Protein AF-0000000079641248 (afdb_homodimer)

pLDDT: mean 70.99, std 27.34, range [23.0, 98.62]

Foldseek 3Di:
DDDPPPPPPDDPPPPPPPPPPDDPPPPPPPDVPPVPPCPVCPPPDDFDPDFDAAEDEDEDQDQVQLVCCCCQLVNWDWDDDPPPDPFDWTWTDDPLYIYTYGYDPDLVVFDPDQFDWDPVDDAEEDEDPDVVVSVVSCVVVVFDWDKDWDADPVRDIKIKIWGGRPRRHIYIYINCVVPDDDDPDDPVRDHDNPPARPPHDPPPPPDDPPPDD/DDPPPPPPPDDDPPPPPPPPPDDPPPPPPPDVVPVLPPCCVPPVDDFDPDFDAAEDEDEDQDQVQLVCCCCQLVNWDWDDDPPPDPFDWTWTDDPLYIYTYGYDPDLVVFDPDQFDWDPVDDAEEDEDPDVVVSVVSCVVVVFDWDKDWDADPVRDIKIKIWGGRPRRHIYIYINCVVPDDDDSDDPVRDHDNPPARPPHDPPPPPPDPPPDD

Structure (mmCIF, N/CA/C/O backbone):
data_AF-0000000079641248-model_v1
#
loop_
_entity.id
_entity.type
_entity.pdbx_description
1 polymer 'VOC domain-containing protein'
#
loop_
_atom_site.group_PDB
_atom_site.id
_atom_site.type_symbol
_atom_site.label_atom_id
_atom_site.label_alt_id
_atom_site.label_comp_id
_atom_site.label_asym_id
_atom_site.label_entity_id
_atom_site.label_seq_id
_atom_site.pdbx_PDB_ins_code
_atom_site.Cartn_x
_atom_site.Cartn_y
_atom_site.Cartn_z
_atom_site.occupancy
_atom_site.B_iso_or_equiv
_atom_site.auth_seq_id
_atom_site.auth_comp_id
_atom_site.auth_asym_id
_atom_site.auth_atom_id
_atom_site.pdbx_PDB_model_num
ATOM 1 N N . MET A 1 1 ? 0.269 46.531 -2.154 1 26.33 1 MET A N 1
ATOM 2 C CA . MET A 1 1 ? 0.583 45.188 -1.603 1 26.33 1 MET A CA 1
ATOM 3 C C . MET A 1 1 ? -0.592 44.25 -1.772 1 26.33 1 MET A C 1
ATOM 5 O O . MET A 1 1 ? -1.604 44.375 -1.079 1 26.33 1 MET A O 1
ATOM 9 N N . VAL A 1 2 ? -0.914 43.781 -2.875 1 29.39 2 VAL A N 1
ATOM 10 C CA . VAL A 1 2 ? -2.191 43.156 -3.234 1 29.39 2 VAL A CA 1
ATOM 11 C C . VAL A 1 2 ? -2.273 41.75 -2.662 1 29.39 2 VAL A C 1
ATOM 13 O O . VAL A 1 2 ? -1.37 40.938 -2.869 1 29.39 2 VAL A O 1
ATOM 16 N N . THR A 1 3 ? -2.873 41.562 -1.536 1 30.16 3 THR A N 1
ATOM 17 C CA . THR A 1 3 ? -3.066 40.312 -0.785 1 30.16 3 THR A CA 1
ATOM 18 C C . THR A 1 3 ? -3.828 39.281 -1.619 1 30.16 3 THR A C 1
ATOM 20 O O . THR A 1 3 ? -4.863 39.594 -2.209 1 30.16 3 THR A O 1
ATOM 23 N N . PRO A 1 4 ? -3.168 38.312 -2.168 1 30.33 4 PRO A N 1
ATOM 24 C CA . PRO A 1 4 ? -3.904 37.375 -3.031 1 30.33 4 PRO A CA 1
ATOM 25 C C . PRO A 1 4 ? -5.043 36.688 -2.301 1 30.33 4 PRO A C 1
ATOM 27 O O . PRO A 1 4 ? -4.863 36.219 -1.172 1 30.33 4 PRO A O 1
ATOM 30 N N . ARG A 1 5 ? -6.285 36.969 -2.471 1 26.05 5 ARG A N 1
ATOM 31 C CA . ARG A 1 5 ? -7.508 36.438 -1.887 1 26.05 5 ARG A CA 1
ATOM 32 C C . ARG A 1 5 ? -7.652 34.938 -2.191 1 26.05 5 ARG A C 1
ATOM 34 O O . ARG A 1 5 ? -7.625 34.531 -3.354 1 26.05 5 ARG A O 1
ATOM 41 N N . VAL A 1 6 ? -7.121 34.062 -1.372 1 28.78 6 VAL A N 1
ATOM 42 C CA . VAL A 1 6 ? -7.34 32.625 -1.457 1 28.78 6 VAL A CA 1
ATOM 43 C C . VAL A 1 6 ? -8.836 32.312 -1.447 1 28.78 6 VAL A C 1
ATOM 45 O O . VAL A 1 6 ? -9.555 32.75 -0.531 1 28.78 6 VAL A O 1
ATOM 48 N N . SER A 1 7 ? -9.508 32.312 -2.512 1 25.33 7 SER A N 1
ATOM 49 C CA . SER A 1 7 ? -10.938 32.031 -2.592 1 25.33 7 SER A CA 1
ATOM 50 C C . SER A 1 7 ? -11.258 30.672 -2.004 1 25.33 7 SER A C 1
ATOM 52 O O . SER A 1 7 ? -10.648 29.672 -2.383 1 25.33 7 SER A O 1
ATOM 54 N N . ALA A 1 8 ? -11.633 30.609 -0.786 1 28.31 8 ALA A N 1
ATOM 55 C CA . ALA A 1 8 ? -12.211 29.438 -0.135 1 28.31 8 ALA A CA 1
ATOM 56 C C . ALA A 1 8 ? -13.406 28.906 -0.92 1 28.31 8 ALA A C 1
ATOM 58 O O . ALA A 1 8 ? -14.359 29.641 -1.188 1 28.31 8 ALA A O 1
ATOM 59 N N . VAL A 1 9 ? -13.219 28.125 -1.898 1 29.39 9 VAL A N 1
ATOM 60 C CA . VAL A 1 9 ? -14.336 27.516 -2.609 1 29.39 9 VAL A CA 1
ATOM 61 C C . VAL A 1 9 ? -15.391 27.047 -1.607 1 29.39 9 VAL A C 1
ATOM 63 O O . VAL A 1 9 ? -15.062 26.391 -0.614 1 29.39 9 VAL A O 1
ATOM 66 N N . THR A 1 10 ? -16.453 27.703 -1.572 1 25 10 THR A N 1
ATOM 67 C CA . THR A 1 10 ? -17.688 27.547 -0.803 1 25 10 THR A CA 1
ATOM 68 C C . THR A 1 10 ? -18.172 26.094 -0.868 1 25 10 THR A C 1
ATOM 70 O O . THR A 1 10 ? -18.047 25.438 -1.908 1 25 10 THR A O 1
ATOM 73 N N . GLN A 1 11 ? -18.578 25.609 0.236 1 25.7 11 GLN A N 1
ATOM 74 C CA . GLN A 1 11 ? -19.109 24.328 0.685 1 25.7 11 GLN A CA 1
ATOM 75 C C . GLN A 1 11 ? -20.422 23.984 -0.025 1 25.7 11 GLN A C 1
ATOM 77 O O . GLN A 1 11 ? -21.359 24.766 0.011 1 25.7 11 GLN A O 1
ATOM 82 N N . ALA A 1 12 ? -20.469 23.547 -1.223 1 27.92 12 ALA A N 1
ATOM 83 C CA . ALA A 1 12 ? -21.781 23.172 -1.713 1 27.92 12 ALA A CA 1
ATOM 84 C C . ALA A 1 12 ? -22.578 22.438 -0.638 1 27.92 12 ALA A C 1
ATOM 86 O O . ALA A 1 12 ? -22.031 21.609 0.086 1 27.92 12 ALA A O 1
ATOM 87 N N . PRO A 1 13 ? -23.734 23 -0.215 1 26.77 13 PRO A N 1
ATOM 88 C CA . PRO A 1 13 ? -24.578 22.391 0.822 1 26.77 13 PRO A CA 1
ATOM 89 C C . PRO A 1 13 ? -24.906 20.922 0.521 1 26.77 13 PRO A C 1
ATOM 91 O O . PRO A 1 13 ? -25.281 20.594 -0.609 1 26.77 13 PRO A O 1
ATOM 94 N N . PHE A 1 14 ? -24.266 20.062 1.049 1 28.17 14 PHE A N 1
ATOM 95 C CA . PHE A 1 14 ? -24.672 18.656 0.984 1 28.17 14 PHE A CA 1
ATOM 96 C C . PHE A 1 14 ? -26.125 18.516 1.402 1 28.17 14 PHE A C 1
ATOM 98 O O . PHE A 1 14 ? -26.547 19.031 2.439 1 28.17 14 PHE A O 1
ATOM 105 N N . TYR A 1 15 ? -27.125 18.547 0.473 1 25.8 15 TYR A N 1
ATOM 106 C CA . TYR A 1 15 ? -28.531 18.25 0.717 1 25.8 15 TYR A CA 1
ATOM 107 C C . TYR A 1 15 ? -28.688 17.141 1.755 1 25.8 15 TYR A C 1
ATOM 109 O O . TYR A 1 15 ? -28 16.125 1.697 1 25.8 15 TYR A O 1
ATOM 117 N N . LEU A 1 16 ? -29.047 17.531 2.844 1 26.52 16 LEU A N 1
ATOM 118 C CA . LEU A 1 16 ? -29.562 16.703 3.926 1 26.52 16 LEU A CA 1
ATOM 119 C C . LEU A 1 16 ? -30.656 15.766 3.42 1 26.52 16 LEU A C 1
ATOM 121 O O . LEU A 1 16 ? -31.688 16.219 2.926 1 26.52 16 LEU A O 1
ATOM 125 N N . ILE A 1 17 ? -30.438 14.688 2.793 1 26.75 17 ILE A N 1
ATOM 126 C CA . ILE A 1 17 ? -31.562 13.805 2.496 1 26.75 17 ILE A CA 1
ATOM 127 C C . ILE A 1 17 ? -32.438 13.672 3.73 1 26.75 17 ILE A C 1
ATOM 129 O O . ILE A 1 17 ? -31.969 13.344 4.82 1 26.75 17 ILE A O 1
ATOM 133 N N . PRO A 1 18 ? -33.562 14.297 3.752 1 28.98 18 PRO A N 1
ATOM 134 C CA . PRO A 1 18 ? -34.5 14.227 4.879 1 28.98 18 PRO A CA 1
ATOM 135 C C . PRO A 1 18 ? -34.719 12.789 5.363 1 28.98 18 PRO A C 1
ATOM 137 O O . PRO A 1 18 ? -34.531 11.844 4.598 1 28.98 18 PRO A O 1
ATOM 140 N N . PRO A 1 19 ? -34.75 12.656 6.699 1 28.55 19 PRO A N 1
ATOM 141 C CA . PRO A 1 19 ? -35.031 11.344 7.285 1 28.55 19 PRO A CA 1
ATOM 142 C C . PRO A 1 19 ? -36.375 10.758 6.793 1 28.55 19 PRO A C 1
ATOM 144 O O . PRO A 1 19 ? -37.438 11.367 6.98 1 28.55 19 PRO A O 1
ATOM 147 N N . LEU A 1 20 ? -36.594 10.453 5.562 1 28.97 20 LEU A N 1
ATOM 148 C CA . LEU A 1 20 ? -37.875 9.891 5.234 1 28.97 20 LEU A CA 1
ATOM 149 C C . LEU A 1 20 ? -38.312 8.867 6.285 1 28.97 20 LEU A C 1
ATOM 151 O O . LEU A 1 20 ? -37.562 7.945 6.602 1 28.97 20 LEU A O 1
ATOM 155 N N . GLY A 1 21 ? -39.25 9.18 7.191 1 28.34 21 GLY A N 1
ATOM 156 C CA . GLY A 1 21 ? -39.969 8.414 8.188 1 28.34 21 GLY A CA 1
ATOM 157 C C . GLY A 1 21 ? -40.531 7.098 7.652 1 28.34 21 GLY A C 1
ATOM 158 O O . GLY A 1 21 ? -41.312 6.426 8.32 1 28.34 21 GLY A O 1
ATOM 159 N N . ARG A 1 22 ? -40.719 7.027 6.301 1 23.23 22 ARG A N 1
ATOM 160 C CA . ARG A 1 22 ? -41.719 6.023 5.988 1 23.23 22 ARG A CA 1
ATOM 161 C C . ARG A 1 22 ? -41.281 4.645 6.484 1 23.23 22 ARG A C 1
ATOM 163 O O . ARG A 1 22 ? -40.094 4.379 6.645 1 23.23 22 ARG A O 1
ATOM 170 N N . LYS A 1 23 ? -42.406 3.799 6.727 1 26.75 23 LYS A N 1
ATOM 171 C CA . LYS A 1 23 ? -42.5 2.396 7.133 1 26.75 23 LYS A CA 1
ATOM 172 C C . LYS A 1 23 ? -41.594 1.527 6.266 1 26.75 23 LYS A C 1
ATOM 174 O O . LYS A 1 23 ? -41.812 1.406 5.059 1 26.75 23 LYS A O 1
ATOM 179 N N . VAL A 1 24 ? -40.25 1.633 6.422 1 24.09 24 VAL A N 1
ATOM 180 C CA . VAL A 1 24 ? -39.469 0.657 5.688 1 24.09 24 VAL A CA 1
ATOM 181 C C . VAL A 1 24 ? -40.125 -0.718 5.773 1 24.09 24 VAL A C 1
ATOM 183 O O . VAL A 1 24 ? -40.281 -1.275 6.859 1 24.09 24 VAL A O 1
ATOM 186 N N . GLN A 1 25 ? -41.156 -0.9 4.996 1 25.11 25 GLN A N 1
ATOM 187 C CA . GLN A 1 25 ? -41.531 -2.305 4.902 1 25.11 25 GLN A CA 1
ATOM 188 C C . GLN A 1 25 ? -40.312 -3.205 4.816 1 25.11 25 GLN A C 1
ATOM 190 O O . GLN A 1 25 ? -39.375 -2.918 4.062 1 25.11 25 GLN A O 1
ATOM 195 N N . GLN A 1 26 ? -40.188 -4.047 5.828 1 23.89 26 GLN A N 1
ATOM 196 C CA . GLN A 1 26 ? -39.219 -5.129 5.992 1 23.89 26 GLN A CA 1
ATOM 197 C C . GLN A 1 26 ? -38.969 -5.852 4.672 1 23.89 26 GLN A C 1
ATOM 199 O O . GLN A 1 26 ? -39.844 -6.531 4.152 1 23.89 26 GLN A O 1
ATOM 204 N N . LEU A 1 27 ? -38.406 -5.086 3.734 1 26.8 27 LEU A N 1
ATOM 205 C CA . LEU A 1 27 ? -38.188 -6.023 2.633 1 26.8 27 LEU A CA 1
ATOM 206 C C . LEU A 1 27 ? -37.719 -7.371 3.148 1 26.8 27 LEU A C 1
ATOM 208 O O . LEU A 1 27 ? -36.906 -7.434 4.074 1 26.8 27 LEU A O 1
ATOM 212 N N . PRO A 1 28 ? -38.375 -8.453 2.836 1 25.36 28 PRO A N 1
ATOM 213 C CA . PRO A 1 28 ? -38 -9.773 3.342 1 25.36 28 PRO A CA 1
ATOM 214 C C . PRO A 1 28 ? -36.5 -10.055 3.215 1 25.36 28 PRO A C 1
ATOM 216 O O . PRO A 1 28 ? -35.844 -9.523 2.32 1 25.36 28 PRO A O 1
ATOM 219 N N . ARG A 1 29 ? -35.844 -10.305 4.352 1 28.47 29 ARG A N 1
ATOM 220 C CA . ARG A 1 29 ? -34.531 -10.844 4.621 1 28.47 29 ARG A CA 1
ATOM 221 C C . ARG A 1 29 ? -34.094 -11.805 3.52 1 28.47 29 ARG A C 1
ATOM 223 O O . ARG A 1 29 ? -33.156 -12.602 3.711 1 28.47 29 ARG A O 1
ATOM 230 N N . ALA A 1 30 ? -34.938 -12.039 2.488 1 28.2 30 ALA A N 1
ATOM 231 C CA . ALA A 1 30 ? -34.625 -13.25 1.722 1 28.2 30 ALA A CA 1
ATOM 232 C C . ALA A 1 30 ? -33.25 -13.141 1.06 1 28.2 30 ALA A C 1
ATOM 234 O O . ALA A 1 30 ? -32.469 -14.094 1.082 1 28.2 30 ALA A O 1
ATOM 235 N N . SER A 1 31 ? -33.125 -12.148 0.078 1 27.38 31 SER A N 1
ATOM 236 C CA . SER A 1 31 ? -32.188 -12.531 -0.967 1 27.38 31 SER A CA 1
ATOM 237 C C . SER A 1 31 ? -30.734 -12.266 -0.536 1 27.38 31 SER A C 1
ATOM 239 O O . SER A 1 31 ? -29.797 -12.477 -1.312 1 27.38 31 SER A O 1
ATOM 241 N N . GLN A 1 32 ? -30.516 -11.438 0.368 1 29.47 32 GLN A N 1
ATOM 242 C CA . GLN A 1 32 ? -29.109 -11.242 0.714 1 29.47 32 GLN A CA 1
ATOM 243 C C . GLN A 1 32 ? -28.469 -12.547 1.187 1 29.47 32 GLN A C 1
ATOM 245 O O . GLN A 1 32 ? -27.281 -12.594 1.473 1 29.47 32 GLN A O 1
ATOM 250 N N . GLY A 1 33 ? -29.344 -13.477 1.674 1 29.73 33 GLY A N 1
ATOM 251 C CA . GLY A 1 33 ? -28.969 -14.781 2.176 1 29.73 33 GLY A CA 1
ATOM 252 C C . GLY A 1 33 ? -28.078 -15.555 1.213 1 29.73 33 GLY A C 1
ATOM 253 O O . GLY A 1 33 ? -27.344 -16.453 1.624 1 29.73 33 GLY A O 1
ATOM 254 N N . ARG A 1 34 ? -28.516 -15.516 -0.153 1 28.58 34 ARG A N 1
ATOM 255 C CA . ARG A 1 34 ? -28.062 -16.578 -1.049 1 28.58 34 ARG A CA 1
ATOM 256 C C . ARG A 1 34 ? -26.594 -16.359 -1.443 1 28.58 34 ARG A C 1
ATOM 258 O O . ARG A 1 34 ? -26 -17.219 -2.113 1 28.58 34 ARG A O 1
ATOM 265 N N . ILE A 1 35 ? -26.25 -15.148 -1.436 1 31.95 35 ILE A N 1
ATOM 266 C CA . ILE A 1 35 ? -24.875 -15.07 -1.923 1 31.95 35 ILE A CA 1
ATOM 267 C C . ILE A 1 35 ? -23.938 -15.734 -0.921 1 31.95 35 ILE A C 1
ATOM 269 O O . ILE A 1 35 ? -22.75 -15.914 -1.199 1 31.95 35 ILE A O 1
ATOM 273 N N . MET A 1 36 ? -24.406 -15.688 0.39 1 32.66 36 MET A N 1
ATOM 274 C CA . MET A 1 36 ? -23.516 -16.375 1.323 1 32.66 36 MET A CA 1
ATOM 275 C C . MET A 1 36 ? -23.438 -17.859 1 1 32.66 36 MET A C 1
ATOM 277 O O . MET A 1 36 ? -23.859 -18.703 1.798 1 32.66 36 MET A O 1
ATOM 281 N N . GLN A 1 37 ? -24.234 -18.312 -0.061 1 29.62 37 GLN A N 1
ATOM 282 C CA . GLN A 1 37 ? -24.141 -19.766 -0.112 1 29.62 37 GLN A CA 1
ATOM 283 C C . GLN A 1 37 ? -22.766 -20.25 0.358 1 29.62 37 GLN A C 1
ATOM 285 O O . GLN A 1 37 ? -21.828 -19.453 0.457 1 29.62 37 GLN A O 1
ATOM 290 N N . GLU A 1 38 ? -22.594 -21.625 0.102 1 30.92 38 GLU A N 1
ATOM 291 C CA . GLU A 1 38 ? -21.562 -22.625 0.392 1 30.92 38 GLU A CA 1
ATOM 292 C C . GLU A 1 38 ? -20.203 -22.188 -0.104 1 30.92 38 GLU A C 1
ATOM 294 O O . GLU A 1 38 ? -19.828 -22.453 -1.245 1 30.92 38 GLU A O 1
ATOM 299 N N . GLY A 1 39 ? -20 -21 -0.187 1 32.59 39 GLY A N 1
ATOM 300 C CA . GLY A 1 39 ? -18.594 -20.922 -0.594 1 32.59 39 GLY A CA 1
ATOM 301 C C . GLY A 1 39 ? -17.719 -21.938 0.113 1 32.59 39 GLY A C 1
ATOM 302 O O . GLY A 1 39 ? -17.281 -21.703 1.243 1 32.59 39 GLY A O 1
ATOM 303 N N . LYS A 1 40 ? -18.062 -23.156 0.083 1 33.72 40 LYS A N 1
ATOM 304 C CA . LYS A 1 40 ? -17.062 -24.188 0.314 1 33.72 40 LYS A CA 1
ATOM 305 C C . LYS A 1 40 ? -15.664 -23.672 -0.012 1 33.72 40 LYS A C 1
ATOM 307 O O . LYS A 1 40 ? -15.367 -23.344 -1.162 1 33.72 40 LYS A O 1
ATOM 312 N N . GLU A 1 41 ? -15.172 -22.812 0.718 1 40.41 41 GLU A N 1
ATOM 313 C CA . GLU A 1 41 ? -13.75 -22.5 0.82 1 40.41 41 GLU A CA 1
ATOM 314 C C . GLU A 1 41 ? -12.891 -23.672 0.373 1 40.41 41 GLU A C 1
ATOM 316 O O . GLU A 1 41 ? -12.398 -24.453 1.204 1 40.41 41 GLU A O 1
ATOM 321 N N . GLU A 1 42 ? -13.445 -24.562 -0.342 1 37.78 42 GLU A N 1
ATOM 322 C CA . GLU A 1 42 ? -12.75 -25.797 -0.688 1 37.78 42 GLU A CA 1
ATOM 323 C C . GLU A 1 42 ? -11.359 -25.516 -1.251 1 37.78 42 GLU A C 1
ATOM 325 O O . GLU A 1 42 ? -10.68 -26.438 -1.721 1 37.78 42 GLU A O 1
ATOM 330 N N . SER A 1 43 ? -11.117 -24.312 -1.979 1 45.06 43 SER A N 1
ATOM 331 C CA . SER A 1 43 ? -9.914 -24.703 -2.703 1 45.06 43 SER A CA 1
ATOM 332 C C . SER A 1 43 ? -8.805 -25.109 -1.743 1 45.06 43 SER A C 1
ATOM 334 O O . SER A 1 43 ? -8.484 -24.391 -0.799 1 45.06 43 SER A O 1
ATOM 336 N N . GLY A 1 44 ? -8.695 -26.297 -1.338 1 52.66 44 GLY A N 1
ATOM 337 C CA . GLY A 1 44 ? -7.652 -27.141 -0.769 1 52.66 44 GLY A CA 1
ATOM 338 C C . GLY A 1 44 ? -6.27 -26.531 -0.881 1 52.66 44 GLY A C 1
ATOM 339 O O . GLY A 1 44 ? -5.273 -27.156 -0.511 1 52.66 44 GLY A O 1
ATOM 340 N N . ALA A 1 45 ? -6.195 -25.5 -1.667 1 63.38 45 ALA A N 1
ATOM 341 C CA . ALA A 1 45 ? -4.805 -25.094 -1.84 1 63.38 45 ALA A CA 1
ATOM 342 C C . ALA A 1 45 ? -4.262 -24.438 -0.577 1 63.38 45 ALA A C 1
ATOM 344 O O . ALA A 1 45 ? -4.988 -23.719 0.112 1 63.38 45 ALA A O 1
ATOM 345 N N . ALA A 1 46 ? -3.197 -24.797 -0.142 1 79.12 46 ALA A N 1
ATOM 346 C CA . ALA A 1 46 ? -2.457 -24.266 1.003 1 79.12 46 ALA A CA 1
ATOM 347 C C . ALA A 1 46 ? -2.355 -22.75 0.942 1 79.12 46 ALA A C 1
ATOM 349 O O . ALA A 1 46 ? -2.348 -22.172 -0.144 1 79.12 46 ALA A O 1
ATOM 350 N N . ALA A 1 47 ? -2.525 -22.062 2.025 1 87.94 47 ALA A N 1
ATOM 351 C CA . ALA A 1 47 ? -2.326 -20.609 2.121 1 87.94 47 ALA A CA 1
ATOM 352 C C . ALA A 1 47 ? -0.997 -20.203 1.496 1 87.94 47 ALA A C 1
ATOM 354 O O . ALA A 1 47 ? 0.007 -20.906 1.637 1 87.94 47 ALA A O 1
ATOM 355 N N . PRO A 1 48 ? -1.064 -19.109 0.755 1 93.56 48 PRO A N 1
ATOM 356 C CA . PRO A 1 48 ? 0.205 -18.656 0.184 1 93.56 48 PRO A CA 1
ATOM 357 C C . PRO A 1 48 ? 1.226 -18.266 1.25 1 93.56 48 PRO A C 1
ATOM 359 O O . PRO A 1 48 ? 0.848 -17.906 2.367 1 93.56 48 PRO A O 1
ATOM 362 N N . PRO A 1 49 ? 2.49 -18.375 0.929 1 93.81 49 PRO A N 1
ATOM 363 C CA . PRO A 1 49 ? 3.559 -18.109 1.895 1 93.81 49 PRO A CA 1
ATOM 364 C C . PRO A 1 49 ? 3.904 -16.625 2.008 1 93.81 49 PRO A C 1
ATOM 366 O O . PRO A 1 49 ? 5.082 -16.266 1.996 1 93.81 49 PRO A O 1
ATOM 369 N N . LEU A 1 50 ? 2.928 -15.797 2.213 1 92.38 50 LEU A N 1
ATOM 370 C CA . LEU A 1 50 ? 3.119 -14.359 2.338 1 92.38 50 LEU A CA 1
ATOM 371 C C . LEU A 1 50 ? 3.168 -13.945 3.805 1 92.38 50 LEU A C 1
ATOM 373 O O . LEU A 1 50 ? 2.549 -14.578 4.656 1 92.38 50 LEU A O 1
ATOM 377 N N . LEU A 1 51 ? 3.891 -12.875 4.078 1 86.88 51 LEU A N 1
ATOM 378 C CA . LEU A 1 51 ? 4.129 -12.492 5.469 1 86.88 51 LEU A CA 1
ATOM 379 C C . LEU A 1 51 ? 3.537 -11.117 5.762 1 86.88 51 LEU A C 1
ATOM 381 O O . LEU A 1 51 ? 2.881 -10.922 6.785 1 86.88 51 LEU A O 1
ATOM 385 N N . ALA A 1 52 ? 3.814 -10.102 4.918 1 88.5 52 ALA A N 1
ATOM 386 C CA . ALA A 1 52 ? 3.443 -8.711 5.164 1 88.5 52 ALA A CA 1
ATOM 387 C C . ALA A 1 52 ? 3.609 -7.863 3.904 1 88.5 52 ALA A C 1
ATOM 389 O O . ALA A 1 52 ? 4.32 -8.258 2.977 1 88.5 52 ALA A O 1
ATOM 390 N N . LEU A 1 53 ? 2.883 -6.762 3.883 1 92.69 53 LEU A N 1
ATOM 391 C CA . LEU A 1 53 ? 3.209 -5.766 2.869 1 92.69 53 LEU A CA 1
ATOM 392 C C . LEU A 1 53 ? 4.59 -5.168 3.117 1 92.69 53 LEU A C 1
ATOM 394 O O . LEU A 1 53 ? 4.895 -4.738 4.23 1 92.69 53 LEU A O 1
ATOM 398 N N . ASN A 1 54 ? 5.398 -5.184 2.119 1 91.38 54 ASN A N 1
ATOM 399 C CA . ASN A 1 54 ? 6.773 -4.711 2.27 1 91.38 54 ASN A CA 1
ATOM 400 C C . ASN A 1 54 ? 6.906 -3.244 1.875 1 91.38 54 ASN A C 1
ATOM 402 O O . ASN A 1 54 ? 7.48 -2.445 2.621 1 91.38 54 ASN A O 1
ATOM 406 N N . HIS A 1 55 ? 6.477 -2.932 0.64 1 93.75 55 HIS A N 1
ATOM 407 C CA . HIS A 1 55 ? 6.602 -1.542 0.216 1 93.75 55 HIS A CA 1
ATOM 408 C C . HIS A 1 55 ? 5.582 -1.198 -0.862 1 93.75 55 HIS A C 1
ATOM 410 O O . HIS A 1 55 ? 4.953 -2.092 -1.437 1 93.75 55 HIS A O 1
ATOM 416 N N . VAL A 1 56 ? 5.387 0.09 -1.038 1 97.94 56 VAL A N 1
ATOM 417 C CA . VAL A 1 56 ? 4.676 0.692 -2.162 1 97.94 56 VAL A CA 1
ATOM 418 C C . VAL A 1 56 ? 5.664 1.439 -3.057 1 97.94 56 VAL A C 1
ATOM 420 O O . VAL A 1 56 ? 6.422 2.289 -2.58 1 97.94 56 VAL A O 1
ATOM 423 N N . SER A 1 57 ? 5.648 1.094 -4.312 1 97.5 57 SER A N 1
ATOM 424 C CA . SER A 1 57 ? 6.48 1.791 -5.289 1 97.5 57 SER A CA 1
ATOM 425 C C . SER A 1 57 ? 5.68 2.842 -6.051 1 97.5 57 SER A C 1
ATOM 427 O O . SER A 1 57 ? 4.578 2.562 -6.531 1 97.5 57 SER A O 1
ATOM 429 N N . ARG A 1 58 ? 6.262 4.012 -6.16 1 97.62 58 ARG A N 1
ATOM 430 C CA . ARG A 1 58 ? 5.59 5.121 -6.824 1 97.62 58 ARG A CA 1
ATOM 431 C C . ARG A 1 58 ? 6.523 5.82 -7.805 1 97.62 58 ARG A C 1
ATOM 433 O O . ARG A 1 58 ? 7.648 6.18 -7.453 1 97.62 58 ARG A O 1
ATOM 440 N N . LEU A 1 59 ? 5.98 6.066 -8.969 1 96.81 59 LEU A N 1
ATOM 441 C CA . LEU A 1 59 ? 6.66 6.918 -9.938 1 96.81 59 LEU A CA 1
ATOM 442 C C . LEU A 1 59 ? 6.539 8.391 -9.547 1 96.81 59 LEU A C 1
ATOM 444 O O . LEU A 1 59 ? 5.488 8.82 -9.062 1 96.81 59 LEU A O 1
ATOM 448 N N . CYS A 1 60 ? 7.574 9.078 -9.805 1 96.88 60 CYS A N 1
ATOM 449 C CA . CYS A 1 60 ? 7.621 10.5 -9.461 1 96.88 60 CYS A CA 1
ATOM 450 C C . CYS A 1 60 ? 8.031 11.336 -10.672 1 96.88 60 CYS A C 1
ATOM 452 O O . CYS A 1 60 ? 8.914 10.938 -11.43 1 96.88 60 CYS A O 1
ATOM 454 N N . ARG A 1 61 ? 7.43 12.508 -10.805 1 96 61 ARG A N 1
ATOM 455 C CA . ARG A 1 61 ? 7.914 13.508 -11.758 1 96 61 ARG A CA 1
ATOM 456 C C . ARG A 1 61 ? 9.203 14.156 -11.258 1 96 61 ARG A C 1
ATOM 458 O O . ARG A 1 61 ? 10.086 14.477 -12.055 1 96 61 ARG A O 1
ATOM 465 N N . ASN A 1 62 ? 9.258 14.398 -10.047 1 96.06 62 ASN A N 1
ATOM 466 C CA . ASN A 1 62 ? 10.398 14.969 -9.336 1 96.06 62 ASN A CA 1
ATOM 467 C C . ASN A 1 62 ? 10.633 14.273 -8 1 96.06 62 ASN A C 1
ATOM 469 O O . ASN A 1 62 ? 9.898 14.508 -7.039 1 96.06 62 ASN A O 1
ATOM 473 N N . VAL A 1 63 ? 11.688 13.492 -7.891 1 97.06 63 VAL A N 1
ATOM 474 C CA . VAL A 1 63 ? 11.945 12.625 -6.742 1 97.06 63 VAL A CA 1
ATOM 475 C C . VAL A 1 63 ? 12.188 13.477 -5.496 1 97.06 63 VAL A C 1
ATOM 477 O O . VAL A 1 63 ? 11.711 13.148 -4.41 1 97.06 63 VAL A O 1
ATOM 480 N N . LYS A 1 64 ? 12.891 14.562 -5.664 1 96.75 64 LYS A N 1
ATOM 481 C CA . LYS A 1 64 ? 13.195 15.414 -4.523 1 96.75 64 LYS A CA 1
ATOM 482 C C . LYS A 1 64 ? 11.922 15.977 -3.895 1 96.75 64 LYS A C 1
ATOM 484 O O . LYS A 1 64 ? 11.797 16.016 -2.67 1 96.75 64 LYS A O 1
ATOM 489 N N . LYS A 1 65 ? 11.016 16.422 -4.738 1 97.25 65 LYS A N 1
ATOM 490 C CA . LYS A 1 65 ? 9.742 16.922 -4.234 1 97.25 65 LYS A CA 1
ATOM 491 C C . LYS A 1 65 ? 8.984 15.844 -3.471 1 97.25 65 LYS A C 1
ATOM 493 O O . LYS A 1 65 ? 8.383 16.109 -2.43 1 97.25 65 LYS A O 1
ATOM 498 N N . SER A 1 66 ? 9.016 14.672 -3.979 1 97.88 66 SER A N 1
ATOM 499 C CA . SER A 1 66 ? 8.328 13.562 -3.324 1 97.88 66 SER A CA 1
ATOM 500 C C . SER A 1 66 ? 9.016 13.18 -2.016 1 97.88 66 SER A C 1
ATOM 502 O O . SER A 1 66 ? 8.352 12.891 -1.021 1 97.88 66 SER A O 1
ATOM 504 N N . ILE A 1 67 ? 10.32 13.203 -2.02 1 95.56 67 ILE A N 1
ATOM 505 C CA . ILE A 1 67 ? 11.047 12.961 -0.778 1 95.56 67 ILE A CA 1
ATOM 506 C C . ILE A 1 67 ? 10.609 13.961 0.285 1 95.56 67 ILE A C 1
ATOM 508 O O . ILE A 1 67 ? 10.281 13.586 1.412 1 95.56 67 ILE A O 1
ATOM 512 N N . ASP A 1 68 ? 10.562 15.219 -0.112 1 96.25 68 ASP A N 1
ATOM 513 C CA . ASP A 1 68 ? 10.188 16.281 0.815 1 96.25 68 ASP A CA 1
ATOM 514 C C . ASP A 1 68 ? 8.781 16.047 1.374 1 96.25 68 ASP A C 1
ATOM 516 O O . ASP A 1 68 ? 8.562 16.156 2.58 1 96.25 68 ASP A O 1
ATOM 520 N N . PHE A 1 69 ? 7.945 15.672 0.561 1 97.88 69 PHE A N 1
ATOM 521 C CA . PHE A 1 69 ? 6.566 15.445 0.979 1 97.88 69 PHE A CA 1
ATOM 522 C C . PHE A 1 69 ? 6.484 14.281 1.957 1 97.88 69 PHE A C 1
ATOM 524 O O . PHE A 1 69 ? 5.926 14.414 3.047 1 97.88 69 PHE A O 1
ATOM 531 N N . TYR A 1 70 ? 7.012 13.188 1.592 1 97.31 70 TYR A N 1
ATOM 532 C CA . TYR A 1 70 ? 6.848 11.977 2.393 1 97.31 70 TYR A CA 1
ATOM 533 C C . TYR A 1 70 ? 7.613 12.094 3.707 1 97.31 70 TYR A C 1
ATOM 535 O O . TYR A 1 70 ? 7.211 11.508 4.719 1 97.31 70 TYR A O 1
ATOM 543 N N . THR A 1 71 ? 8.68 12.844 3.727 1 93.69 71 THR A N 1
ATOM 544 C CA . THR A 1 71 ? 9.422 12.992 4.973 1 93.69 71 THR A CA 1
ATOM 545 C C . THR A 1 71 ? 8.781 14.062 5.855 1 93.69 71 THR A C 1
ATOM 547 O O . THR A 1 71 ? 8.453 13.805 7.012 1 93.69 71 THR A O 1
ATOM 550 N N . LYS A 1 72 ? 8.461 15.203 5.285 1 94.62 72 LYS A N 1
ATOM 551 C CA . LYS A 1 72 ? 8.016 16.344 6.086 1 94.62 72 LYS A CA 1
ATOM 552 C C . LYS A 1 72 ? 6.535 16.219 6.445 1 94.62 72 LYS A C 1
ATOM 554 O O . LYS A 1 72 ? 6.145 16.484 7.582 1 94.62 72 LYS A O 1
ATOM 559 N N . VAL A 1 73 ? 5.754 15.789 5.531 1 97.12 73 VAL A N 1
ATOM 560 C CA . VAL A 1 73 ? 4.316 15.75 5.77 1 97.12 73 VAL A CA 1
ATOM 561 C C . VAL A 1 73 ? 3.938 14.438 6.449 1 97.12 73 VAL A C 1
ATOM 563 O O . VAL A 1 73 ? 3.143 14.43 7.395 1 97.12 73 VAL A O 1
ATOM 566 N N . LEU A 1 74 ? 4.582 13.336 6.027 1 96.94 74 LEU A N 1
ATOM 567 C CA . LEU A 1 74 ? 4.102 12.039 6.488 1 96.94 74 LEU A CA 1
ATOM 568 C C . LEU A 1 74 ? 5.094 11.406 7.457 1 96.94 74 LEU A C 1
ATOM 570 O O . LEU A 1 74 ? 4.801 10.367 8.062 1 96.94 74 LEU A O 1
ATOM 574 N N . GLY A 1 75 ? 6.246 11.898 7.586 1 93.19 75 GLY A N 1
ATOM 575 C CA . GLY A 1 75 ? 7.156 11.477 8.633 1 93.19 75 GLY A CA 1
ATOM 576 C C . GLY A 1 75 ? 7.984 10.266 8.258 1 93.19 75 GLY A C 1
ATOM 577 O O . GLY A 1 75 ? 8.57 9.609 9.117 1 93.19 75 GLY A O 1
ATOM 578 N N . PHE A 1 76 ? 8.062 9.977 6.992 1 91.94 76 PHE A N 1
ATOM 579 C CA . PHE A 1 76 ? 8.93 8.891 6.57 1 91.94 76 PHE A CA 1
ATOM 580 C C . PHE A 1 76 ? 10.398 9.297 6.684 1 91.94 76 PHE A C 1
ATOM 582 O O . PHE A 1 76 ? 10.711 10.484 6.773 1 91.94 76 PHE A O 1
ATOM 589 N N . VAL A 1 77 ? 11.25 8.141 6.672 1 86.62 77 VAL A N 1
ATOM 590 C CA . VAL A 1 77 ? 12.68 8.344 6.828 1 86.62 77 VAL A CA 1
ATOM 591 C C . VAL A 1 77 ? 13.422 7.758 5.629 1 86.62 77 VAL A C 1
ATOM 593 O O . VAL A 1 77 ? 13.102 6.66 5.172 1 86.6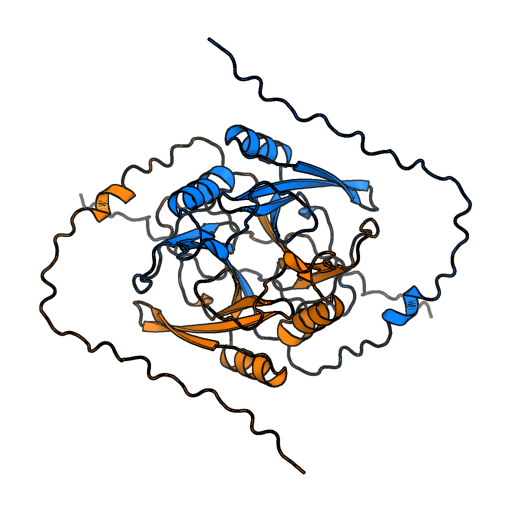2 77 VAL A O 1
ATOM 596 N N . LEU A 1 78 ? 14.344 8.547 5.172 1 87 78 LEU A N 1
ATOM 597 C CA . LEU A 1 78 ? 15.188 8.055 4.086 1 87 78 LEU A CA 1
ATOM 598 C C . LEU A 1 78 ? 16.031 6.871 4.543 1 87 78 LEU A C 1
ATOM 600 O O . LEU A 1 78 ? 16.594 6.891 5.641 1 87 78 LEU A O 1
ATOM 604 N N . VAL A 1 79 ? 16.094 5.844 3.689 1 82.88 79 VAL A N 1
ATOM 605 C CA . VAL A 1 79 ? 16.922 4.684 4 1 82.88 79 VAL A CA 1
ATOM 606 C C . VAL A 1 79 ? 17.875 4.41 2.848 1 82.88 79 VAL A C 1
ATOM 608 O O . VAL A 1 79 ? 17.641 4.828 1.713 1 82.88 79 VAL A O 1
ATOM 611 N N . GLU A 1 80 ? 18.906 3.711 3.188 1 79.12 80 GLU A N 1
ATOM 612 C CA . GLU A 1 80 ? 19.891 3.391 2.166 1 79.12 80 GLU A CA 1
ATOM 613 C C . GLU A 1 80 ? 19.359 2.369 1.17 1 79.12 80 GLU A C 1
ATOM 615 O O . GLU A 1 80 ? 18.609 1.467 1.545 1 79.12 80 GLU A O 1
ATOM 620 N N . ARG A 1 81 ? 19.734 2.609 -0.055 1 78.19 81 ARG A N 1
ATOM 621 C CA . ARG A 1 81 ? 19.391 1.661 -1.111 1 78.19 81 ARG A CA 1
ATOM 622 C C . ARG A 1 81 ? 20.594 0.803 -1.484 1 78.19 81 ARG A C 1
ATOM 624 O O . ARG A 1 81 ? 21.75 1.244 -1.36 1 78.19 81 ARG A O 1
ATOM 631 N N . PRO A 1 82 ? 20.297 -0.438 -1.909 1 69.31 82 PRO A N 1
ATOM 632 C CA . PRO A 1 82 ? 21.422 -1.216 -2.438 1 69.31 82 PRO A CA 1
ATOM 633 C C . PRO A 1 82 ? 22.125 -0.524 -3.607 1 69.31 82 PRO A C 1
ATOM 635 O O . PRO A 1 82 ? 21.453 0.049 -4.477 1 69.31 82 PRO A O 1
ATOM 638 N N . PRO A 1 83 ? 23.375 -0.514 -3.533 1 65.19 83 PRO A N 1
ATOM 639 C CA . PRO A 1 83 ? 24.156 0.144 -4.59 1 65.19 83 PRO A CA 1
ATOM 640 C C . PRO A 1 83 ? 23.828 -0.391 -5.984 1 65.19 83 PRO A C 1
ATOM 642 O O . PRO A 1 83 ? 24.031 0.303 -6.98 1 65.19 83 PRO A O 1
ATOM 645 N N . ALA A 1 84 ? 23.344 -1.63 -6.023 1 62.16 84 ALA A N 1
ATOM 646 C CA . ALA A 1 84 ? 23.078 -2.268 -7.309 1 62.16 84 ALA A CA 1
ATOM 647 C C . ALA A 1 84 ? 21.922 -1.578 -8.031 1 62.16 84 ALA A C 1
ATOM 649 O O . ALA A 1 84 ? 21.766 -1.74 -9.242 1 62.16 84 ALA A O 1
ATOM 650 N N . LEU A 1 85 ? 21.281 -0.789 -7.293 1 65.81 85 LEU A N 1
ATOM 651 C CA . LEU A 1 85 ? 20.156 -0.118 -7.93 1 65.81 85 LEU A CA 1
ATOM 652 C C . LEU A 1 85 ? 20.625 1.122 -8.688 1 65.81 85 LEU A C 1
ATOM 654 O O . LEU A 1 85 ? 21.203 2.035 -8.094 1 65.81 85 LEU A O 1
ATOM 658 N N . ASP A 1 86 ? 20.438 1.054 -10 1 66.62 86 ASP A N 1
ATOM 659 C CA . ASP A 1 86 ? 20.969 2.072 -10.906 1 66.62 86 ASP A CA 1
ATOM 660 C C . ASP A 1 86 ? 19.844 2.961 -11.438 1 66.62 86 ASP A C 1
ATOM 662 O O . ASP A 1 86 ? 19.625 3.045 -12.656 1 66.62 86 ASP A O 1
ATOM 666 N N . PHE A 1 87 ? 18.969 3.309 -10.711 1 69.94 87 PHE A N 1
ATOM 667 C CA . PHE A 1 87 ? 18 4.293 -11.172 1 69.94 87 PHE A CA 1
ATOM 668 C C . PHE A 1 87 ? 17.844 5.414 -10.156 1 69.94 87 PHE A C 1
ATOM 670 O O . PHE A 1 87 ? 18.125 5.227 -8.969 1 69.94 87 PHE A O 1
ATOM 677 N N . ASP A 1 88 ? 17.422 6.566 -10.758 1 85 88 ASP A N 1
ATOM 678 C CA . ASP A 1 88 ? 17.141 7.711 -9.891 1 85 88 ASP A CA 1
ATOM 679 C C . ASP A 1 88 ? 15.891 7.477 -9.047 1 85 88 ASP A C 1
ATOM 681 O O . ASP A 1 88 ? 14.812 7.207 -9.586 1 85 88 ASP A O 1
ATOM 685 N N . GLY A 1 89 ? 16.109 7.461 -7.809 1 93.81 89 GLY A N 1
ATOM 686 C CA . GLY A 1 89 ? 15.023 7.242 -6.871 1 93.81 89 GLY A CA 1
ATOM 687 C C . GLY A 1 89 ? 15.445 7.348 -5.422 1 93.81 89 GLY A C 1
ATOM 688 O O . GLY A 1 89 ? 16.5 7.918 -5.117 1 93.81 89 GLY A O 1
ATOM 689 N N . ALA A 1 90 ? 14.57 6.961 -4.566 1 93.12 90 ALA A N 1
ATOM 690 C CA . ALA A 1 90 ? 14.805 6.984 -3.127 1 93.12 90 ALA A CA 1
ATOM 691 C C . ALA A 1 90 ? 13.953 5.938 -2.414 1 93.12 90 ALA A C 1
ATOM 693 O O . ALA A 1 90 ? 12.828 5.648 -2.84 1 93.12 90 ALA A O 1
ATOM 694 N N . TRP A 1 91 ? 14.555 5.41 -1.363 1 90.62 91 TRP A N 1
ATOM 695 C CA . TRP A 1 91 ? 13.797 4.516 -0.49 1 90.62 91 TRP A CA 1
ATOM 696 C C . TRP A 1 91 ? 13.523 5.172 0.856 1 90.62 91 TRP A C 1
ATOM 698 O O . TRP A 1 91 ? 14.422 5.758 1.465 1 90.62 91 TRP A O 1
ATOM 708 N N . LEU A 1 92 ? 12.305 5.102 1.239 1 91.56 92 LEU A N 1
ATOM 709 C CA . LEU A 1 92 ? 11.859 5.602 2.535 1 91.56 92 LEU A CA 1
ATOM 710 C C . LEU A 1 92 ? 11.211 4.488 3.357 1 91.56 92 LEU A C 1
ATOM 712 O O . LEU A 1 92 ? 10.789 3.471 2.807 1 91.56 92 LEU A O 1
ATOM 716 N N . PHE A 1 93 ? 11.203 4.73 4.738 1 87.5 93 PHE A N 1
ATOM 717 C CA . PHE A 1 93 ? 10.617 3.715 5.602 1 87.5 93 PHE A CA 1
ATOM 718 C C . PHE A 1 93 ? 10.055 4.344 6.871 1 87.5 93 PHE A C 1
ATOM 720 O O . PHE A 1 93 ? 10.656 5.258 7.438 1 87.5 93 PHE A O 1
ATOM 727 N N . ASN A 1 94 ? 8.977 3.975 7.215 1 88.38 94 ASN A N 1
ATOM 728 C CA . ASN A 1 94 ? 8.391 4.227 8.531 1 88.38 94 ASN A CA 1
ATOM 729 C C . ASN A 1 94 ? 7.086 3.459 8.719 1 88.38 94 ASN A C 1
ATOM 731 O O . ASN A 1 94 ? 6.523 2.936 7.754 1 88.38 94 ASN A O 1
ATOM 735 N N . TYR A 1 95 ? 6.633 3.195 9.906 1 87.12 95 TYR A N 1
ATOM 736 C CA . TYR A 1 95 ? 5.348 2.602 10.266 1 87.12 95 TYR A CA 1
ATOM 737 C C . TYR A 1 95 ? 5.258 1.164 9.766 1 87.12 95 TYR A C 1
ATOM 739 O O . TYR A 1 95 ? 4.176 0.692 9.406 1 87.12 95 TYR A O 1
ATOM 747 N N . GLY A 1 96 ? 6.391 0.56 9.461 1 83.25 96 GLY A N 1
ATOM 748 C CA . GLY A 1 96 ? 6.445 -0.844 9.086 1 83.25 96 GLY A CA 1
ATOM 749 C C . GLY A 1 96 ? 6.34 -1.068 7.59 1 83.25 96 GLY A C 1
ATOM 750 O O . GLY A 1 96 ? 6.227 -2.209 7.137 1 83.25 96 GLY A O 1
ATOM 751 N N . VAL A 1 97 ? 6.359 0 6.816 1 90.88 97 VAL A N 1
ATOM 752 C CA . VAL A 1 97 ? 6.211 -0.152 5.375 1 90.88 97 VAL A CA 1
ATOM 753 C C . VAL A 1 97 ? 7.215 0.743 4.652 1 90.88 97 VAL A C 1
ATOM 755 O O . VAL A 1 97 ? 7.523 1.843 5.117 1 90.88 97 VAL A O 1
ATOM 758 N N . GLY A 1 98 ? 7.668 0.298 3.504 1 91.75 98 GLY A N 1
ATOM 759 C CA . GLY A 1 98 ? 8.531 1.096 2.648 1 91.75 98 GLY A CA 1
ATOM 760 C C . GLY A 1 98 ? 7.766 1.89 1.605 1 91.75 98 GLY A C 1
ATOM 761 O O . GLY A 1 98 ? 6.715 1.451 1.128 1 91.75 98 GLY A O 1
ATOM 762 N N . ILE A 1 99 ? 8.281 3.049 1.281 1 96.12 99 ILE A N 1
ATOM 763 C CA . ILE A 1 99 ? 7.914 3.789 0.079 1 96.12 99 ILE A CA 1
ATOM 764 C C . ILE A 1 99 ? 9.117 3.883 -0.858 1 96.12 99 ILE A C 1
ATOM 766 O O . ILE A 1 99 ? 10.148 4.465 -0.503 1 96.12 99 ILE A O 1
ATOM 770 N N . HIS A 1 100 ? 8.984 3.246 -2.014 1 96.06 100 HIS A N 1
ATOM 771 C CA . HIS A 1 100 ? 10.031 3.324 -3.033 1 96.06 100 HIS A CA 1
ATOM 772 C C . HIS A 1 100 ? 9.664 4.336 -4.117 1 96.06 100 HIS A C 1
ATOM 774 O O . HIS A 1 100 ? 8.695 4.137 -4.855 1 96.06 100 HIS A O 1
ATOM 780 N N . LEU A 1 101 ? 10.469 5.375 -4.125 1 97.25 101 LEU A N 1
ATOM 781 C CA . LEU A 1 101 ? 10.266 6.426 -5.117 1 97.25 101 LEU A CA 1
ATOM 782 C C . LEU A 1 101 ? 11.164 6.203 -6.332 1 97.25 101 LEU A C 1
ATOM 784 O O . LEU A 1 101 ? 12.367 5.965 -6.188 1 97.25 101 LEU A O 1
ATOM 788 N N . VAL A 1 102 ? 10.539 6.281 -7.535 1 96.44 102 VAL A N 1
ATOM 789 C CA . VAL A 1 102 ? 11.273 6.062 -8.781 1 96.44 102 VAL A CA 1
ATOM 790 C C . VAL A 1 102 ? 11.039 7.234 -9.727 1 96.44 102 VAL A C 1
ATOM 792 O O . VAL A 1 102 ? 9.898 7.641 -9.961 1 96.44 102 VAL A O 1
ATOM 795 N N . GLN A 1 103 ? 12.094 7.711 -10.273 1 96.44 103 GLN A N 1
ATOM 796 C CA . GLN A 1 103 ? 11.961 8.773 -11.258 1 96.44 103 GLN A CA 1
ATOM 797 C C . GLN A 1 103 ? 11.273 8.266 -12.523 1 96.44 103 GLN A C 1
ATOM 799 O O . GLN A 1 103 ? 11.727 7.301 -13.141 1 96.44 103 GLN A O 1
ATOM 804 N N . SER A 1 104 ? 10.203 8.961 -12.891 1 95.31 104 SER A N 1
ATOM 805 C CA . SER A 1 104 ? 9.484 8.562 -14.102 1 95.31 104 SER A CA 1
ATOM 806 C C . SER A 1 104 ? 10.227 9.008 -15.352 1 95.31 104 SER A C 1
ATOM 808 O O . SER A 1 104 ? 10.766 10.117 -15.406 1 95.31 104 SER A O 1
ATOM 810 N N . LYS A 1 105 ? 10.195 8.141 -16.312 1 90.5 105 LYS A N 1
ATOM 811 C CA . LYS A 1 105 ? 10.711 8.492 -17.641 1 90.5 105 LYS A CA 1
ATOM 812 C C . LYS A 1 105 ? 9.594 8.93 -18.578 1 90.5 105 LYS A C 1
ATOM 814 O O . LYS A 1 105 ? 9.852 9.383 -19.688 1 90.5 105 LYS A O 1
ATOM 819 N N . ASP A 1 106 ? 8.406 8.734 -18.109 1 87.56 106 ASP A N 1
ATOM 820 C CA . ASP A 1 106 ? 7.199 9.008 -18.891 1 87.56 106 ASP A CA 1
ATOM 821 C C . ASP A 1 106 ? 6.078 9.539 -18 1 87.56 106 ASP A C 1
ATOM 823 O O . ASP A 1 106 ? 5.48 8.781 -17.234 1 87.56 106 ASP A O 1
ATOM 827 N N . ASP A 1 107 ? 5.629 10.711 -18.266 1 85.06 107 ASP A N 1
ATOM 828 C CA . ASP A 1 107 ? 4.641 11.352 -17.391 1 85.06 107 ASP A CA 1
ATOM 829 C C . ASP A 1 107 ? 3.256 10.734 -17.594 1 85.06 107 ASP A C 1
ATOM 831 O O . ASP A 1 107 ? 2.365 10.914 -16.766 1 85.06 107 ASP A O 1
ATOM 835 N N . ASP A 1 108 ? 3.166 10.062 -18.625 1 82.38 108 ASP A N 1
ATOM 836 C CA . ASP A 1 108 ? 1.863 9.477 -18.938 1 82.38 108 ASP A CA 1
ATOM 837 C C . ASP A 1 108 ? 1.517 8.359 -17.953 1 82.38 108 ASP A C 1
ATOM 839 O O . ASP A 1 108 ? 0.358 7.949 -17.859 1 82.38 108 ASP A O 1
ATOM 843 N N . LYS A 1 109 ? 2.445 7.934 -17.203 1 83.5 109 LYS A N 1
ATOM 844 C CA . LYS A 1 109 ? 2.236 6.848 -16.25 1 83.5 109 LYS A CA 1
ATOM 845 C C . LYS A 1 109 ? 1.791 7.383 -14.891 1 83.5 109 LYS A C 1
ATOM 847 O O . LYS A 1 109 ? 1.492 6.609 -13.984 1 83.5 109 LYS A O 1
ATOM 852 N N . LEU A 1 110 ? 1.728 8.672 -14.859 1 89.75 110 LEU A N 1
ATOM 853 C CA . LEU A 1 110 ? 1.318 9.336 -13.633 1 89.75 110 LEU A CA 1
ATOM 854 C C . LEU A 1 110 ? -0.098 9.891 -13.75 1 89.75 110 LEU A C 1
ATOM 856 O O . LEU A 1 110 ? -0.588 10.109 -14.867 1 89.75 110 LEU A O 1
ATOM 860 N N . PRO A 1 111 ? -0.722 10.078 -12.594 1 86.75 111 PRO A N 1
ATOM 861 C CA . PRO A 1 111 ? -2.041 10.711 -12.664 1 86.75 111 PRO A CA 1
ATOM 862 C C . PRO A 1 111 ? -2.018 12.055 -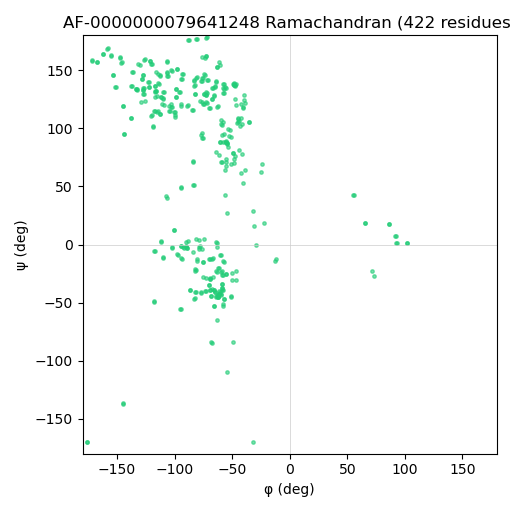13.391 1 86.75 111 PRO A C 1
ATOM 864 O O . PRO A 1 111 ? -1.093 12.844 -13.195 1 86.75 111 PRO A O 1
ATOM 867 N N . SER A 1 112 ? -2.969 12.164 -14.211 1 79.81 112 SER A N 1
ATOM 868 C CA . SER A 1 112 ? -3.043 13.383 -15.016 1 79.81 112 SER A CA 1
ATOM 869 C C . SER A 1 112 ? -3.586 14.547 -14.195 1 79.81 112 SER A C 1
ATOM 871 O O . SER A 1 112 ? -3.186 15.695 -14.398 1 79.81 112 SER A O 1
ATOM 873 N N . ASP A 1 113 ? -4.586 14.203 -13.398 1 74.81 113 ASP A N 1
ATOM 874 C CA . ASP A 1 113 ? -5.172 15.234 -12.539 1 74.81 113 ASP A CA 1
ATOM 875 C C . ASP A 1 113 ? -4.633 15.133 -11.117 1 74.81 113 ASP A C 1
ATOM 877 O O . ASP A 1 113 ? -5.035 14.25 -10.352 1 74.81 113 ASP A O 1
ATOM 881 N N . SER A 1 114 ? -3.881 16.109 -10.789 1 71.19 114 SER A N 1
ATOM 882 C CA . SER A 1 114 ? -3.238 16.062 -9.484 1 71.19 114 SER A CA 1
ATOM 883 C C . SER A 1 114 ? -4.105 16.719 -8.414 1 71.19 114 SER A C 1
ATOM 885 O O . SER A 1 114 ? -3.771 16.688 -7.23 1 71.19 114 SER A O 1
ATOM 887 N N . HIS A 1 115 ? -5.277 17.172 -8.781 1 81.25 115 HIS A N 1
ATOM 888 C CA . HIS A 1 115 ? -6.086 17.906 -7.812 1 81.25 115 HIS A CA 1
ATOM 889 C C . HIS A 1 115 ? -7.395 17.172 -7.527 1 81.25 115 HIS A C 1
ATOM 891 O O . HIS A 1 115 ? -8.148 17.562 -6.637 1 81.25 115 HIS A O 1
ATOM 897 N N . HIS A 1 116 ? -7.508 16.188 -8.273 1 87.25 116 HIS A N 1
ATOM 898 C CA . HIS A 1 116 ? -8.75 15.445 -8.094 1 87.25 116 HIS A CA 1
ATOM 899 C C . HIS A 1 116 ? -8.727 14.625 -6.809 1 87.25 116 HIS A C 1
ATOM 901 O O . HIS A 1 116 ? -7.785 13.867 -6.574 1 87.25 116 HIS A O 1
ATOM 907 N N . LEU A 1 117 ? -9.711 14.938 -5.945 1 94.69 117 LEU A N 1
ATOM 908 C CA . LEU A 1 117 ? -9.852 14.164 -4.715 1 94.69 117 LEU A CA 1
ATOM 909 C C . LEU A 1 117 ? -11.211 13.461 -4.672 1 94.69 117 LEU A C 1
ATOM 911 O O . LEU A 1 117 ? -12.234 14.109 -4.449 1 94.69 117 LEU A O 1
ATOM 915 N N . ASP A 1 118 ? -11.211 12.227 -4.965 1 93.5 118 ASP A N 1
ATOM 916 C CA . ASP A 1 118 ? -12.383 11.359 -4.852 1 93.5 118 ASP A CA 1
ATOM 917 C C . ASP A 1 118 ? -12.117 10.211 -3.885 1 93.5 118 ASP A C 1
ATOM 919 O O . ASP A 1 118 ? -11.391 9.273 -4.207 1 93.5 118 ASP A O 1
ATOM 923 N N . PRO A 1 119 ? -12.773 10.219 -2.75 1 93.31 119 PRO A N 1
ATOM 924 C CA . PRO A 1 119 ? -12.539 9.203 -1.717 1 93.31 119 PRO A CA 1
ATOM 925 C C . PRO A 1 119 ? -12.766 7.785 -2.221 1 93.31 119 PRO A C 1
ATOM 927 O O . PRO A 1 119 ? -12.328 6.82 -1.583 1 93.31 119 PRO A O 1
ATOM 930 N N . MET A 1 120 ? -13.398 7.676 -3.338 1 92.56 120 MET A N 1
ATOM 931 C CA . MET A 1 120 ? -13.703 6.348 -3.855 1 92.56 120 MET A CA 1
ATOM 932 C C . MET A 1 120 ? -12.633 5.883 -4.84 1 92.56 120 MET A C 1
ATOM 934 O O . MET A 1 120 ? -12.68 4.75 -5.32 1 92.56 120 MET A O 1
ATOM 938 N N . ASP A 1 121 ? -11.688 6.68 -5.078 1 94.44 121 ASP A N 1
ATOM 939 C CA . ASP A 1 121 ? -10.641 6.359 -6.043 1 94.44 121 ASP A CA 1
ATOM 940 C C . ASP A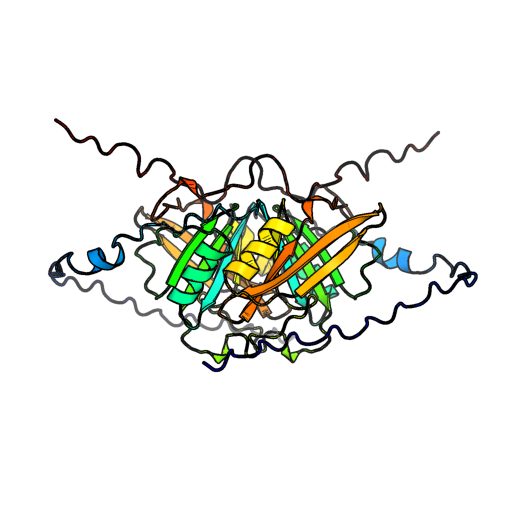 1 121 ? -9.5 5.582 -5.383 1 94.44 121 ASP A C 1
ATOM 942 O O . ASP A 1 121 ? -9.531 5.34 -4.176 1 94.44 121 ASP A O 1
ATOM 946 N N . ASN A 1 122 ? -8.508 5.16 -6.199 1 96.25 122 ASN A N 1
ATOM 947 C CA . ASN A 1 122 ? -7.312 4.488 -5.703 1 96.25 122 ASN A CA 1
ATOM 948 C C . ASN A 1 122 ? -6.57 5.348 -4.684 1 96.25 122 ASN A C 1
ATOM 950 O O . ASN A 1 122 ? -6.398 6.551 -4.887 1 96.25 122 ASN A O 1
ATOM 954 N N . HIS A 1 123 ? -6.23 4.723 -3.52 1 97.75 123 HIS A N 1
ATOM 955 C CA . HIS A 1 123 ? -5.414 5.434 -2.539 1 97.75 123 HIS A CA 1
ATOM 956 C C . HIS A 1 123 ? -4.785 4.465 -1.543 1 97.75 123 HIS A C 1
ATOM 958 O O . HIS A 1 123 ? -5.172 3.297 -1.474 1 97.75 123 HIS A O 1
ATOM 964 N N . ILE A 1 124 ? -3.785 4.957 -0.844 1 98.31 124 ILE A N 1
ATOM 965 C CA . ILE A 1 124 ? -3.287 4.281 0.35 1 98.31 124 ILE A CA 1
ATOM 966 C C . ILE A 1 124 ? -3.729 5.047 1.597 1 98.31 124 ILE A C 1
ATOM 968 O O . ILE A 1 124 ? -3.842 6.273 1.572 1 98.31 124 ILE A O 1
ATOM 972 N N . SER A 1 125 ? -3.939 4.277 2.668 1 97 125 SER A N 1
ATOM 973 C CA . SER A 1 125 ? -4.496 4.871 3.879 1 97 125 SER A CA 1
ATOM 974 C C . SER A 1 125 ? -3.631 4.562 5.094 1 97 125 SER A C 1
ATOM 976 O O . SER A 1 125 ? -3.221 3.416 5.297 1 97 125 SER A O 1
ATOM 978 N N . PHE A 1 126 ? -3.404 5.59 5.883 1 95.56 126 PHE A N 1
ATOM 979 C CA . PHE A 1 126 ? -2.678 5.414 7.133 1 95.56 126 PHE A CA 1
ATOM 980 C C . PHE A 1 126 ? -3.592 5.656 8.328 1 95.56 126 PHE A C 1
ATOM 982 O O . PHE A 1 126 ? -4.43 6.562 8.305 1 95.56 126 PHE A O 1
ATOM 989 N N . GLN A 1 127 ? -3.287 4.91 9.305 1 91.75 127 GLN A N 1
ATOM 990 C CA . GLN A 1 127 ? -3.951 5.125 10.586 1 91.75 127 GLN A CA 1
ATOM 991 C C . GLN A 1 127 ? -3.307 6.273 11.359 1 91.75 127 GLN A C 1
ATOM 993 O O . GLN A 1 127 ? -2.08 6.383 11.414 1 91.75 127 GLN A O 1
ATOM 998 N N . CYS A 1 128 ? -4.246 7.012 12.055 1 92.94 128 CYS A N 1
ATOM 999 C CA . CYS A 1 128 ? -3.805 8.203 12.766 1 92.94 128 CYS A CA 1
ATOM 1000 C C . CYS A 1 128 ? -4.449 8.281 14.148 1 92.94 128 CYS A C 1
ATOM 1002 O O . CYS A 1 128 ? -5.66 8.094 14.281 1 92.94 128 CYS A O 1
ATOM 1004 N N . GLU A 1 129 ? -3.678 8.617 15.18 1 90.19 129 GLU A N 1
ATOM 1005 C CA . GLU A 1 129 ? -4.199 8.641 16.547 1 90.19 129 GLU A CA 1
ATOM 1006 C C . GLU A 1 129 ? -4.668 10.039 16.938 1 90.19 129 GLU A C 1
ATOM 1008 O O . GLU A 1 129 ? -5.352 10.211 17.953 1 90.19 129 GLU A O 1
ATOM 1013 N N . ASP A 1 130 ? -4.363 11.07 16.156 1 94.44 130 ASP A N 1
ATOM 1014 C CA . ASP A 1 130 ? -4.793 12.445 16.406 1 94.44 130 ASP A CA 1
ATOM 1015 C C . ASP A 1 130 ? -5.094 13.172 15.094 1 94.44 130 ASP A C 1
ATOM 1017 O O . ASP A 1 130 ? -4.211 13.812 14.516 1 94.44 130 ASP A O 1
ATOM 1021 N N . MET A 1 131 ? -6.32 13.18 14.719 1 96 131 MET A N 1
ATOM 1022 C CA . MET A 1 131 ? -6.746 13.703 13.43 1 96 131 MET A CA 1
ATOM 1023 C C . MET A 1 131 ? -6.602 15.227 13.391 1 96 131 MET A C 1
ATOM 1025 O O . MET A 1 131 ? -6.309 15.797 12.336 1 96 131 MET A O 1
ATOM 1029 N N . GLU A 1 132 ? -6.832 15.867 14.469 1 97 132 GLU A N 1
ATOM 1030 C CA . GLU A 1 132 ? -6.695 17.312 14.523 1 97 132 GLU A CA 1
ATOM 1031 C C . GLU A 1 132 ? -5.25 17.75 14.281 1 97 132 GLU A C 1
ATOM 1033 O O . GLU A 1 132 ? -4.992 18.672 13.516 1 97 132 GLU A O 1
ATOM 1038 N N . GLU A 1 133 ? -4.418 17.047 14.922 1 97.19 133 GLU A N 1
ATOM 1039 C CA . GLU A 1 133 ? -3 17.328 14.711 1 97.19 133 GLU A CA 1
ATOM 1040 C C . GLU A 1 133 ? -2.602 17.109 13.258 1 97.19 133 GLU A C 1
ATOM 1042 O O . GLU A 1 133 ? -1.839 17.891 12.688 1 97.19 133 GLU A O 1
ATOM 1047 N N . MET A 1 134 ? -3.072 16.062 12.695 1 97.5 134 MET A N 1
ATOM 1048 C CA . MET A 1 134 ? -2.732 15.773 11.305 1 97.5 134 MET A CA 1
ATOM 1049 C C . MET A 1 134 ? -3.291 16.844 10.367 1 97.5 134 MET A C 1
ATOM 1051 O O . MET A 1 134 ? -2.627 17.25 9.414 1 97.5 134 MET A O 1
ATOM 1055 N N . GLU A 1 135 ? -4.469 17.266 10.633 1 98.12 135 GLU A N 1
ATOM 1056 C CA . GLU A 1 135 ? -5.059 18.312 9.805 1 98.12 135 GLU A CA 1
ATOM 1057 C C . GLU A 1 135 ? -4.242 19.594 9.883 1 98.12 135 GLU A C 1
ATOM 1059 O O . GLU A 1 135 ? -3.996 20.25 8.867 1 98.12 135 GLU A O 1
ATOM 1064 N N . GLN A 1 136 ? -3.857 19.969 11.039 1 97.81 136 GLN A N 1
ATOM 1065 C CA . GLN A 1 136 ? -3.02 21.141 11.219 1 97.81 136 GLN A CA 1
ATOM 1066 C C . GLN A 1 136 ? -1.711 21.016 10.445 1 97.81 136 GLN A C 1
ATOM 1068 O O . GLN A 1 136 ? -1.229 21.984 9.852 1 97.81 136 GLN A O 1
ATOM 1073 N N . ARG A 1 137 ? -1.2 19.828 10.469 1 97.25 137 ARG A N 1
ATOM 1074 C CA . ARG A 1 137 ? 0.039 19.562 9.742 1 97.25 137 ARG A CA 1
ATOM 1075 C C . ARG A 1 137 ? -0.149 19.781 8.242 1 97.25 137 ARG A C 1
ATOM 1077 O O . ARG A 1 137 ? 0.698 20.375 7.582 1 97.25 137 ARG A O 1
ATOM 1084 N N . LEU A 1 138 ? -1.229 19.281 7.711 1 98 138 LEU A N 1
ATOM 1085 C CA . LEU A 1 138 ? -1.509 19.484 6.293 1 98 138 LEU A CA 1
ATOM 1086 C C . LEU A 1 138 ? -1.595 20.969 5.957 1 98 138 LEU A C 1
ATOM 1088 O O . LEU A 1 138 ? -1.095 21.406 4.918 1 98 138 LEU A O 1
ATOM 1092 N N . LYS A 1 139 ? -2.154 21.719 6.848 1 97.44 139 LYS A N 1
ATOM 1093 C CA . LYS A 1 139 ? -2.254 23.172 6.652 1 97.44 139 LYS A CA 1
ATOM 1094 C C . LYS A 1 139 ? -0.878 23.828 6.711 1 97.44 139 LYS A C 1
ATOM 1096 O O . LYS A 1 139 ? -0.554 24.672 5.879 1 97.44 139 LYS A O 1
ATOM 1101 N N . GLU A 1 140 ? -0.137 23.453 7.617 1 96.06 140 GLU A N 1
ATOM 1102 C CA . GLU A 1 140 ? 1.204 24 7.793 1 96.06 140 GLU A CA 1
ATOM 1103 C C . GLU A 1 140 ? 2.057 23.781 6.543 1 96.06 140 GLU A C 1
ATOM 1105 O O . GLU A 1 140 ? 2.881 24.625 6.191 1 96.06 140 GLU A O 1
ATOM 1110 N N . PHE A 1 141 ? 1.805 22.688 5.918 1 95.62 141 PHE A N 1
ATOM 1111 C CA . PHE A 1 141 ? 2.609 22.359 4.746 1 95.62 141 PHE A CA 1
ATOM 1112 C C . PHE A 1 141 ? 1.855 22.688 3.463 1 95.62 141 PHE A C 1
ATOM 1114 O O . PHE A 1 141 ? 2.223 22.219 2.385 1 95.62 141 PHE A O 1
ATOM 1121 N N . ASN A 1 142 ? 0.778 23.406 3.59 1 96.56 142 ASN A N 1
ATOM 1122 C CA . ASN A 1 142 ? -0.009 23.906 2.465 1 96.56 142 ASN A CA 1
ATOM 1123 C C . ASN A 1 142 ? -0.452 22.766 1.549 1 96.56 142 ASN A C 1
ATOM 1125 O O . ASN A 1 142 ? -0.348 22.875 0.326 1 96.56 142 ASN A O 1
ATOM 1129 N N . THR A 1 143 ? -0.881 21.703 2.119 1 96.56 143 THR A N 1
ATOM 1130 C CA . THR A 1 143 ? -1.403 20.562 1.394 1 96.56 143 THR A CA 1
ATOM 1131 C C . THR A 1 143 ? -2.922 20.641 1.269 1 96.56 143 THR A C 1
ATOM 1133 O O . THR A 1 143 ? -3.629 20.703 2.275 1 96.56 143 THR A O 1
ATOM 1136 N N . GLU A 1 144 ? -3.41 20.656 0.021 1 96.88 144 GLU A N 1
ATOM 1137 C CA . GLU A 1 144 ? -4.852 20.609 -0.201 1 96.88 144 GLU A CA 1
ATOM 1138 C C . GLU A 1 144 ? -5.438 19.266 0.224 1 96.88 144 GLU A C 1
ATOM 1140 O O . GLU A 1 144 ? -4.855 18.219 -0.049 1 96.88 144 GLU A O 1
ATOM 1145 N N . TYR A 1 145 ? -6.582 19.328 0.958 1 98.19 145 TYR A N 1
ATOM 1146 C CA . TYR A 1 145 ? -7.219 18.094 1.417 1 98.19 145 TYR A CA 1
ATOM 1147 C C . TYR A 1 145 ? -8.734 18.25 1.479 1 98.19 145 TYR A C 1
ATOM 1149 O O . TYR A 1 145 ? -9.25 19.375 1.423 1 98.19 145 TYR A O 1
ATOM 1157 N N . ILE A 1 146 ? -9.453 17.141 1.504 1 97.69 146 ILE A N 1
ATOM 1158 C CA . ILE A 1 146 ? -10.859 17.125 1.902 1 97.69 146 ILE A CA 1
ATOM 1159 C C . ILE A 1 146 ? -11.016 16.297 3.176 1 97.69 146 ILE A C 1
ATOM 1161 O O . ILE A 1 146 ? -10.25 15.359 3.418 1 97.69 146 ILE A O 1
ATOM 1165 N N . LYS A 1 147 ? -11.969 16.688 3.965 1 97.06 147 LYS A N 1
ATOM 1166 C CA . LYS A 1 147 ? -12.281 15.992 5.211 1 97.06 147 LYS A CA 1
ATOM 1167 C C . LYS A 1 147 ? -13.688 15.414 5.176 1 97.06 147 LYS A C 1
ATOM 1169 O O . LYS A 1 147 ? -14.625 16.078 4.719 1 97.06 147 LYS A O 1
ATOM 1174 N N . ARG A 1 148 ? -13.711 14.141 5.566 1 93.94 148 ARG A N 1
ATOM 1175 C CA . ARG A 1 148 ? -14.992 13.461 5.707 1 93.94 148 ARG A CA 1
ATOM 1176 C C . ARG A 1 148 ? -15.117 12.82 7.082 1 93.94 148 ARG A C 1
ATOM 1178 O O . ARG A 1 148 ? -14.125 12.367 7.656 1 93.94 148 ARG A O 1
ATOM 1185 N N . THR A 1 149 ? -16.375 12.836 7.57 1 91.25 149 THR A N 1
ATOM 1186 C CA . THR A 1 149 ? -16.656 12.141 8.82 1 91.25 149 THR A CA 1
ATOM 1187 C C . THR A 1 149 ? -17.828 11.164 8.641 1 91.25 149 THR A C 1
ATOM 1189 O O . THR A 1 149 ? -18.844 11.508 8.031 1 91.25 149 THR A O 1
ATOM 1192 N N . MET A 1 150 ? -17.531 10 9.07 1 82.69 150 MET A N 1
ATOM 1193 C CA . MET A 1 150 ? -18.578 8.992 9.07 1 82.69 150 MET A CA 1
ATOM 1194 C C . MET A 1 150 ? -18.844 8.469 10.484 1 82.69 150 MET A C 1
ATOM 1196 O O . MET A 1 150 ? -17.984 8.609 11.367 1 82.69 150 MET A O 1
ATOM 1200 N N . GLU A 1 151 ? -20.031 7.996 10.641 1 79.31 151 GLU A N 1
ATOM 1201 C CA . GLU A 1 151 ? -20.391 7.355 11.898 1 79.31 151 GLU A CA 1
ATOM 1202 C C . GLU A 1 151 ? -20.703 5.875 11.695 1 79.31 151 GLU A C 1
ATOM 1204 O O . GLU A 1 151 ? -21.391 5.508 10.742 1 79.31 151 GLU A O 1
ATOM 1209 N N . ASP A 1 152 ? -19.984 5.094 12.539 1 70.5 152 ASP A N 1
ATOM 1210 C CA . ASP A 1 152 ? -20.328 3.678 12.438 1 70.5 152 ASP A CA 1
ATOM 1211 C C . ASP A 1 152 ? -21.578 3.354 13.242 1 70.5 152 ASP A C 1
ATOM 1213 O O . ASP A 1 152 ? -22.203 4.25 13.82 1 70.5 152 ASP A O 1
ATOM 1217 N N . GLU A 1 153 ? -22.016 2.086 13.164 1 68.62 153 GLU A N 1
ATOM 1218 C CA . GLU A 1 153 ? -23.266 1.653 13.805 1 68.62 153 GLU A CA 1
ATOM 1219 C C . GLU A 1 153 ? -23.234 1.907 15.305 1 68.62 153 GLU A C 1
ATOM 1221 O O . GLU A 1 153 ? -24.281 2.098 15.93 1 68.62 153 GLU A O 1
ATOM 1226 N N . SER A 1 154 ? -22.078 1.945 15.914 1 71.25 154 SER A N 1
ATOM 1227 C CA . SER A 1 154 ? -21.938 2.127 17.359 1 71.25 154 SER A CA 1
ATOM 1228 C C . SER A 1 154 ? -21.859 3.605 17.719 1 71.25 154 SER A C 1
ATOM 1230 O O . SER A 1 154 ? -21.812 3.957 18.906 1 71.25 154 SER A O 1
ATOM 1232 N N . GLY A 1 155 ? -21.859 4.395 16.766 1 75.88 155 GLY A N 1
ATOM 1233 C CA . GLY A 1 155 ? -21.797 5.82 17.031 1 75.88 155 GLY A CA 1
ATOM 1234 C C . GLY A 1 155 ? -20.391 6.367 17.031 1 75.88 155 GLY A C 1
ATOM 1235 O O . GLY A 1 155 ? -20.172 7.555 17.281 1 75.88 155 GLY A O 1
ATOM 1236 N N . THR A 1 156 ? -19.484 5.5 16.781 1 75.06 156 THR A N 1
ATOM 1237 C CA . THR A 1 156 ? -18.094 5.938 16.719 1 75.06 156 THR A CA 1
ATOM 1238 C C . THR A 1 156 ? -17.828 6.75 15.453 1 75.06 156 THR A C 1
ATOM 1240 O O . THR A 1 156 ? -18.219 6.344 14.359 1 75.06 156 THR A O 1
ATOM 1243 N N . LYS A 1 157 ? -17.25 7.914 15.688 1 84.31 157 LYS A N 1
ATOM 1244 C CA . LYS A 1 157 ? -16.938 8.797 14.562 1 84.31 157 LYS A CA 1
ATOM 1245 C C . LYS A 1 157 ? -15.633 8.398 13.883 1 84.31 157 LYS A C 1
ATOM 1247 O O . LYS A 1 157 ? -14.625 8.164 14.555 1 84.31 157 LYS A O 1
ATOM 1252 N N . ILE A 1 158 ? -15.688 8.258 12.617 1 85.69 158 ILE A N 1
ATOM 1253 C CA . ILE A 1 158 ? -14.508 8 11.797 1 85.69 158 ILE A CA 1
ATOM 1254 C C . ILE A 1 158 ? -14.227 9.203 10.906 1 85.69 158 ILE A C 1
ATOM 1256 O O . ILE A 1 158 ? -15.047 9.57 10.062 1 85.69 158 ILE A O 1
ATOM 1260 N N . ASP A 1 159 ? -13.156 9.828 11.203 1 93.56 159 ASP A N 1
ATOM 1261 C CA . ASP A 1 159 ? -12.703 10.945 10.375 1 93.56 159 ASP A CA 1
ATOM 1262 C C . ASP A 1 159 ? -11.719 10.477 9.312 1 93.56 159 ASP A C 1
ATOM 1264 O O . ASP A 1 159 ? -10.898 9.594 9.562 1 93.56 159 ASP A O 1
ATOM 1268 N N . GLN A 1 160 ? -11.875 11.109 8.18 1 95.5 160 GLN A N 1
ATOM 1269 C CA . GLN A 1 160 ? -10.977 10.828 7.066 1 95.5 160 GLN A CA 1
ATOM 1270 C C . GLN A 1 160 ? -10.453 12.117 6.438 1 95.5 160 GLN A C 1
ATOM 1272 O O . GLN A 1 160 ? -11.211 13.07 6.246 1 95.5 160 GLN A O 1
ATOM 1277 N N . LEU A 1 161 ? -9.203 12.188 6.207 1 98.44 161 LEU A N 1
ATOM 1278 C CA . LEU A 1 161 ? -8.555 13.227 5.414 1 98.44 161 LEU A CA 1
ATOM 1279 C C . LEU A 1 161 ? -8.008 12.648 4.109 1 98.44 161 LEU A C 1
ATOM 1281 O O . LEU A 1 161 ? -7.312 11.633 4.117 1 98.44 161 LEU A O 1
ATOM 1285 N N . PHE A 1 162 ? -8.398 13.281 2.998 1 98.31 162 PHE A N 1
ATOM 1286 C CA . PHE A 1 162 ? -7.875 12.867 1.704 1 98.31 162 PHE A CA 1
ATOM 1287 C C . PHE A 1 162 ? -7.062 13.984 1.063 1 98.31 162 PHE A C 1
ATOM 1289 O O . PHE A 1 162 ? -7.492 15.141 1.04 1 98.31 162 PHE A O 1
ATOM 1296 N N . PHE A 1 163 ? -5.93 13.617 0.503 1 98.44 163 PHE A N 1
ATOM 1297 C CA . PHE A 1 163 ? -5.051 14.547 -0.195 1 98.44 163 PHE A CA 1
ATOM 1298 C C . PHE A 1 163 ? -4.145 13.805 -1.17 1 98.44 163 PHE A C 1
ATOM 1300 O O . PHE A 1 163 ? -4.059 12.578 -1.14 1 98.44 163 PHE A O 1
ATOM 1307 N N . ASN A 1 164 ? -3.477 14.547 -2.012 1 97.88 164 ASN A N 1
ATOM 1308 C CA . ASN A 1 164 ? -2.559 13.945 -2.979 1 97.88 164 ASN A CA 1
ATOM 1309 C C . ASN A 1 164 ? -1.103 14.188 -2.588 1 97.88 164 ASN A C 1
ATOM 1311 O O . ASN A 1 164 ? -0.765 15.242 -2.047 1 97.88 164 ASN A O 1
ATOM 1315 N N . ASP A 1 165 ? -0.319 13.156 -2.914 1 97.81 165 ASP A N 1
ATOM 1316 C CA . ASP A 1 165 ? 1.113 13.438 -2.91 1 97.81 165 ASP A CA 1
ATOM 1317 C C . ASP A 1 165 ? 1.506 14.305 -4.102 1 97.81 165 ASP A C 1
ATOM 1319 O O . ASP A 1 165 ? 0.657 14.672 -4.918 1 97.81 165 ASP A O 1
ATOM 1323 N N . PRO A 1 166 ? 2.775 14.711 -4.262 1 96.44 166 PRO A N 1
ATOM 1324 C CA . PRO A 1 166 ? 3.172 15.672 -5.297 1 96.44 166 PRO A CA 1
ATOM 1325 C C . PRO A 1 166 ? 2.885 15.172 -6.707 1 96.44 166 PRO A C 1
ATOM 1327 O O . PRO A 1 166 ? 2.811 15.969 -7.648 1 96.44 166 PRO A O 1
ATOM 1330 N N . ASP A 1 167 ? 2.73 13.875 -6.855 1 96.44 167 ASP A N 1
ATOM 1331 C CA . ASP A 1 167 ? 2.582 13.297 -8.188 1 96.44 167 ASP A CA 1
ATOM 1332 C C . ASP A 1 167 ? 1.125 12.953 -8.477 1 96.44 167 ASP A C 1
ATOM 1334 O O . ASP A 1 167 ? 0.81 12.414 -9.547 1 96.44 167 ASP A O 1
ATOM 1338 N N . GLY A 1 168 ? 0.271 13.164 -7.5 1 96 168 GLY A N 1
ATOM 1339 C CA . GLY A 1 168 ? -1.156 13 -7.723 1 96 168 GLY A CA 1
ATOM 1340 C C . GLY A 1 168 ? -1.701 11.695 -7.168 1 96 168 GLY A C 1
ATOM 1341 O O . GLY A 1 168 ? -2.887 11.391 -7.328 1 96 168 GLY A O 1
ATOM 1342 N N . PHE A 1 169 ? -0.88 10.914 -6.562 1 96.81 169 PHE A N 1
ATOM 1343 C CA . PHE A 1 169 ? -1.374 9.719 -5.891 1 96.81 169 PHE A CA 1
ATOM 1344 C C . PHE A 1 169 ? -2.092 10.086 -4.594 1 96.81 169 PHE A C 1
ATOM 1346 O O . PHE A 1 169 ? -1.523 10.766 -3.734 1 96.81 169 PHE A O 1
ATOM 1353 N N . MET A 1 170 ? -3.258 9.594 -4.414 1 97.75 170 MET A N 1
ATOM 1354 C CA . MET A 1 170 ? -4.074 10.008 -3.273 1 97.75 170 MET A CA 1
ATOM 1355 C C . MET A 1 170 ? -3.689 9.234 -2.02 1 97.75 170 MET A C 1
ATOM 1357 O O . MET A 1 170 ? -3.469 8.023 -2.076 1 97.75 170 MET A O 1
ATOM 1361 N N . VAL A 1 171 ? -3.689 9.914 -0.915 1 98.62 171 VAL A N 1
ATOM 1362 C CA . VAL A 1 171 ? -3.438 9.383 0.42 1 98.62 171 VAL A CA 1
ATOM 1363 C C . VAL A 1 171 ? -4.625 9.688 1.329 1 98.62 171 VAL A C 1
ATOM 1365 O O . VAL A 1 171 ? -5.188 10.781 1.286 1 98.62 171 VAL A O 1
ATOM 1368 N N . GLU A 1 172 ? -4.938 8.734 2.117 1 98.44 172 GLU A N 1
ATOM 1369 C CA . GLU A 1 172 ? -5.93 8.898 3.176 1 98.44 172 GLU A CA 1
ATOM 1370 C C . GLU A 1 172 ? -5.289 8.773 4.555 1 98.44 172 GLU A C 1
ATOM 1372 O O . GLU A 1 172 ? -4.438 7.914 4.777 1 98.44 172 GLU A O 1
ATOM 1377 N N . ILE A 1 173 ? -5.723 9.633 5.426 1 97.75 173 ILE A N 1
ATOM 1378 C CA . ILE A 1 173 ? -5.461 9.461 6.852 1 97.75 173 ILE A CA 1
ATOM 1379 C C . ILE A 1 173 ? -6.781 9.289 7.598 1 97.75 173 ILE A C 1
ATOM 1381 O O . ILE A 1 173 ? -7.738 10.031 7.363 1 97.75 173 ILE A O 1
ATOM 1385 N N . CYS A 1 174 ? -6.816 8.297 8.445 1 94.56 174 CYS A N 1
ATOM 1386 C CA . CYS A 1 174 ? -8.078 8.055 9.141 1 94.56 174 CYS A CA 1
ATOM 1387 C C . CYS A 1 174 ? -7.828 7.535 10.547 1 94.56 174 CYS A C 1
ATOM 1389 O O . CYS A 1 174 ? -6.742 7.043 10.852 1 94.56 174 CYS A O 1
ATOM 1391 N N . ASN A 1 175 ? -8.789 7.723 11.422 1 90.38 175 ASN A N 1
ATOM 1392 C CA . ASN A 1 175 ? -8.758 7.102 12.75 1 90.38 175 ASN A CA 1
ATOM 1393 C C . ASN A 1 175 ? -9.531 5.785 12.766 1 90.38 175 ASN A C 1
ATOM 1395 O O . ASN A 1 175 ? -10.375 5.566 13.641 1 90.38 175 ASN A O 1
ATOM 1399 N N . CYS A 1 176 ? -9.203 4.969 11.773 1 79 176 CYS A N 1
ATOM 1400 C CA . CYS A 1 176 ? -9.953 3.73 11.578 1 79 176 CYS A CA 1
ATOM 1401 C C . CYS A 1 176 ? -9.5 2.66 12.562 1 79 176 CYS A C 1
ATOM 1403 O O . CYS A 1 176 ? -9.961 1.52 12.5 1 79 176 CYS A O 1
ATOM 1405 N N . GLU A 1 177 ? -8.492 3.004 13.391 1 64.69 177 GLU A N 1
ATOM 1406 C CA . GLU A 1 177 ? -8.148 2.1 14.484 1 64.69 177 GLU A CA 1
ATOM 1407 C C . GLU A 1 177 ? -9.328 1.891 15.422 1 64.69 177 GLU A C 1
ATOM 1409 O O . GLU A 1 177 ? -9.344 0.942 16.203 1 64.69 177 GLU A O 1
ATOM 1414 N N . ASN A 1 178 ? -10.234 2.633 15.188 1 61.31 178 ASN A N 1
ATOM 1415 C CA . ASN A 1 178 ? -11.422 2.6 16.031 1 61.31 178 ASN A CA 1
ATOM 1416 C C . ASN A 1 178 ? -12.477 1.647 15.484 1 61.31 178 ASN A C 1
ATOM 1418 O O . ASN A 1 178 ? -13.5 1.413 16.125 1 61.31 178 ASN A O 1
ATOM 1422 N N . LEU A 1 179 ? -12.164 1.046 14.273 1 61.84 179 LEU A N 1
ATOM 1423 C CA . LEU A 1 179 ? -13.102 0.112 13.656 1 61.84 179 LEU A CA 1
ATOM 1424 C C . LEU A 1 179 ? -12.641 -1.328 13.852 1 61.84 179 LEU A C 1
ATOM 1426 O O . LEU A 1 179 ? -11.508 -1.676 13.508 1 61.84 179 LEU A O 1
ATOM 1430 N N . LYS A 1 180 ? -13.43 -2.133 14.531 1 65.81 180 LYS A N 1
ATOM 1431 C CA . LYS A 1 180 ? -13.133 -3.561 14.648 1 65.81 180 LYS A CA 1
ATOM 1432 C C . LYS A 1 180 ? -13.516 -4.305 13.367 1 65.81 180 LYS A C 1
ATOM 1434 O O . LYS A 1 180 ? -14.633 -4.176 12.875 1 65.81 180 LYS A O 1
ATOM 1439 N N . LEU A 1 181 ? -12.57 -5 12.766 1 69.75 181 LEU A N 1
ATOM 1440 C CA . LEU A 1 181 ? -12.844 -5.785 11.57 1 69.75 181 LEU A CA 1
ATOM 1441 C C . LEU A 1 181 ? -13.422 -7.148 11.938 1 69.75 181 LEU A C 1
ATOM 1443 O O . LEU A 1 181 ? -12.977 -7.777 12.898 1 69.75 181 LEU A O 1
ATOM 1447 N N . VAL A 1 182 ? -14.438 -7.559 11.211 1 68.75 182 VAL A N 1
ATOM 1448 C CA . VAL A 1 182 ? -15.07 -8.859 11.406 1 68.75 182 VAL A CA 1
ATOM 1449 C C . VAL A 1 182 ? -14.906 -9.711 10.148 1 68.75 182 VAL A C 1
ATOM 1451 O O . VAL A 1 182 ? -15.375 -9.336 9.07 1 68.75 182 VAL A O 1
ATOM 1454 N N . PRO A 1 183 ? -14.133 -10.859 10.297 1 68.44 183 PRO A N 1
ATOM 1455 C CA . PRO A 1 183 ? -14.07 -11.742 9.133 1 68.44 183 PRO A CA 1
ATOM 1456 C C . PRO A 1 183 ? -15.453 -12.211 8.68 1 68.44 183 PRO A C 1
ATOM 1458 O O . PRO A 1 183 ? -16.328 -12.469 9.516 1 68.44 183 PRO A O 1
ATOM 1461 N N . ALA A 1 184 ? -15.648 -12.219 7.363 1 68.56 184 ALA A N 1
ATOM 1462 C CA . ALA A 1 184 ? -16.938 -12.641 6.82 1 68.56 184 ALA A CA 1
ATOM 1463 C C . ALA A 1 184 ? -17.047 -14.156 6.777 1 68.56 184 ALA A C 1
ATOM 1465 O O . ALA A 1 184 ? -18.141 -14.703 6.566 1 68.56 184 ALA A O 1
ATOM 1466 N N . GLY A 1 185 ? -15.867 -14.859 6.953 1 59.47 185 GLY A N 1
ATOM 1467 C CA . GLY A 1 185 ? -15.828 -16.312 6.973 1 59.47 185 GLY A CA 1
ATOM 1468 C C . GLY A 1 185 ? -14.797 -16.875 7.941 1 59.47 185 GLY A C 1
ATOM 1469 O O . GLY A 1 185 ? -14.656 -16.359 9.055 1 59.47 185 GLY A O 1
ATOM 1470 N N . SER A 1 186 ? -14.062 -17.891 7.473 1 52.44 186 SER A N 1
ATOM 1471 C CA . SER A 1 186 ? -13.156 -18.609 8.359 1 52.44 186 SER A CA 1
ATOM 1472 C C . SER A 1 186 ? -11.938 -17.75 8.703 1 52.44 186 SER A C 1
ATOM 1474 O O . SER A 1 186 ? -11.328 -17.156 7.82 1 52.44 186 SER A O 1
ATOM 1476 N N . MET A 1 187 ? -11.789 -17.547 10.047 1 52.88 187 MET A N 1
ATOM 1477 C CA . MET A 1 187 ? -10.68 -16.797 10.633 1 52.88 187 MET A CA 1
ATOM 1478 C C . MET A 1 187 ? -9.352 -17.484 10.352 1 52.88 187 MET A C 1
ATOM 1480 O O . MET A 1 187 ? -8.312 -16.828 10.273 1 52.88 187 MET A O 1
ATOM 1484 N N . GLY A 1 188 ? -9.391 -18.797 10.094 1 52.53 188 GLY A N 1
ATOM 1485 C CA . GLY A 1 188 ? -8.156 -19.578 10.086 1 52.53 188 GLY A CA 1
ATOM 1486 C C . GLY A 1 188 ? -7.195 -19.156 8.992 1 52.53 188 GLY A C 1
ATOM 1487 O O . GLY A 1 188 ? -6.027 -19.547 9 1 52.53 188 GLY A O 1
ATOM 1488 N N . LYS A 1 189 ? -7.586 -18.141 8.242 1 64.25 189 LYS A N 1
ATOM 1489 C CA . LYS A 1 189 ? -6.715 -17.828 7.117 1 64.25 189 LYS A CA 1
ATOM 1490 C C . LYS A 1 189 ? -6.016 -16.484 7.32 1 64.25 189 LYS A C 1
ATOM 1492 O O . LYS A 1 189 ? -5.184 -16.078 6.504 1 64.25 189 LYS A O 1
ATOM 1497 N N . ILE A 1 190 ? -6.258 -15.836 8.469 1 64.88 190 ILE A N 1
ATOM 1498 C CA . ILE A 1 190 ? -5.66 -14.523 8.656 1 64.88 190 ILE A CA 1
ATOM 1499 C C . ILE A 1 190 ? -4.277 -14.664 9.281 1 64.88 190 ILE A C 1
ATOM 1501 O O . ILE A 1 190 ? -4.125 -15.312 10.32 1 64.88 190 ILE A O 1
ATOM 1505 N N . LYS A 1 191 ? -3.271 -14.203 8.594 1 68.62 191 LYS A N 1
ATOM 1506 C CA . LYS A 1 191 ? -1.901 -14.109 9.086 1 68.62 191 LYS A CA 1
ATOM 1507 C C . LYS A 1 191 ? -1.534 -12.672 9.438 1 68.62 191 LYS A C 1
ATOM 1509 O O . LYS A 1 191 ? -1.689 -11.773 8.609 1 68.62 191 LYS A O 1
ATOM 1514 N N . LEU A 1 192 ? -1.295 -12.43 10.68 1 68.5 192 LEU A N 1
ATOM 1515 C CA . LEU A 1 192 ? -0.874 -11.102 11.117 1 68.5 192 LEU A CA 1
ATOM 1516 C C . LEU A 1 192 ? 0.64 -11.047 11.289 1 68.5 192 LEU A C 1
ATOM 1518 O O . LEU A 1 192 ? 1.252 -12.008 11.758 1 68.5 192 LEU A O 1
ATOM 1522 N N . PRO A 1 193 ? 1.345 -10.07 10.656 1 58 193 PRO A N 1
ATOM 1523 C CA . PRO A 1 193 ? 2.793 -9.945 10.844 1 58 193 PRO A CA 1
ATOM 1524 C C . PRO A 1 193 ? 3.188 -9.719 12.297 1 58 193 PRO A C 1
ATOM 1526 O O . PRO A 1 193 ? 2.857 -8.68 12.875 1 58 193 PRO A O 1
ATOM 1529 N N . PHE A 1 194 ? 3.053 -10.766 13.156 1 54.28 194 PHE A N 1
ATOM 1530 C CA . PHE A 1 194 ? 3.408 -10.625 14.562 1 54.28 194 PHE A CA 1
ATOM 1531 C C . PHE A 1 194 ? 4.922 -10.586 14.734 1 54.28 194 PHE A C 1
ATOM 1533 O O . PHE A 1 194 ? 5.66 -11.148 13.922 1 54.28 194 PHE A O 1
ATOM 1540 N N . ASP A 1 195 ? 5.578 -9.766 15.781 1 53.53 195 ASP A N 1
ATOM 1541 C CA . ASP A 1 195 ? 6.832 -9.734 16.531 1 53.53 195 ASP A CA 1
ATOM 1542 C C . ASP A 1 195 ? 7.984 -9.266 15.641 1 53.53 195 ASP A C 1
ATOM 1544 O O . ASP A 1 195 ? 9.055 -8.922 16.141 1 53.53 195 ASP A O 1
ATOM 1548 N N . ARG A 1 196 ? 7.809 -9.516 14.414 1 45.69 196 ARG A N 1
ATOM 1549 C CA . ARG A 1 196 ? 9.031 -9.156 13.695 1 45.69 196 ARG A CA 1
ATOM 1550 C C . ARG A 1 196 ? 8.727 -8.195 12.547 1 45.69 196 ARG A C 1
ATOM 1552 O O . ARG A 1 196 ? 7.66 -8.266 11.938 1 45.69 196 ARG A O 1
ATOM 1559 N N . HIS A 1 197 ? 9.406 -7.027 12.602 1 48.41 197 HIS A N 1
ATOM 1560 C CA . HIS A 1 197 ? 9.344 -6.125 11.461 1 48.41 197 HIS A CA 1
ATOM 1561 C C . HIS A 1 197 ? 9.945 -6.773 10.211 1 48.41 197 HIS A C 1
ATOM 1563 O O . HIS A 1 197 ? 10.977 -7.441 10.297 1 48.41 197 HIS A O 1
ATOM 1569 N N . ASN A 1 198 ? 9.305 -6.949 9.242 1 48.09 198 ASN A N 1
ATOM 1570 C CA . ASN A 1 198 ? 9.805 -7.34 7.926 1 48.09 198 ASN A CA 1
ATOM 1571 C C . ASN A 1 198 ? 9.672 -6.203 6.914 1 48.09 198 ASN A C 1
ATOM 1573 O O . ASN A 1 198 ? 8.57 -5.691 6.691 1 48.09 198 ASN A O 1
ATOM 1577 N N . PRO A 1 199 ? 10.906 -5.902 6.43 1 47.84 199 PRO A N 1
ATOM 1578 C CA . PRO A 1 199 ? 12.281 -6.383 6.586 1 47.84 199 PRO A CA 1
ATOM 1579 C C . PRO A 1 199 ? 12.906 -5.977 7.922 1 47.84 199 PRO A C 1
ATOM 1581 O O . PRO A 1 199 ? 12.414 -5.051 8.578 1 47.84 199 PRO A O 1
ATOM 1584 N N . PRO A 1 200 ? 14.016 -6.734 8.336 1 48.25 200 PRO A N 1
ATOM 1585 C CA . PRO A 1 200 ? 14.734 -6.355 9.547 1 48.25 200 PRO A CA 1
ATOM 1586 C C . PRO A 1 200 ? 15.398 -4.984 9.438 1 48.25 200 PRO A C 1
ATOM 1588 O O . PRO A 1 200 ? 15.789 -4.566 8.344 1 48.25 200 PRO A O 1
ATOM 1591 N N . LEU A 1 201 ? 15.406 -4.172 10.461 1 49.16 201 LEU A N 1
ATOM 1592 C CA . LEU A 1 201 ? 16.031 -2.859 10.531 1 49.16 201 LEU A CA 1
ATOM 1593 C C . LEU A 1 201 ? 17.344 -2.926 11.305 1 49.16 201 LEU A C 1
ATOM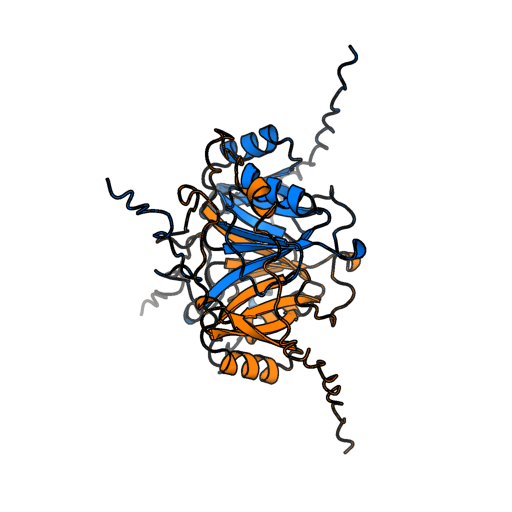 1595 O O . LEU A 1 201 ? 17.422 -3.562 12.359 1 49.16 201 LEU A O 1
ATOM 1599 N N . ASP A 1 202 ? 18.453 -2.588 10.617 1 50.44 202 ASP A N 1
ATOM 1600 C CA . ASP A 1 202 ? 19.703 -2.389 11.359 1 50.44 202 ASP A CA 1
ATOM 1601 C C . ASP A 1 202 ? 19.688 -1.056 12.109 1 50.44 202 ASP A C 1
ATOM 1603 O O . ASP A 1 202 ? 20 -0.014 11.531 1 50.44 202 ASP A O 1
ATOM 1607 N N . LEU A 1 203 ? 19.25 -1.049 13.32 1 48.22 203 LEU A N 1
ATOM 1608 C CA . LEU A 1 203 ? 19.141 0.184 14.094 1 48.22 203 LEU A CA 1
ATOM 1609 C C . LEU A 1 203 ? 20.484 0.555 14.711 1 48.22 203 LEU A C 1
ATOM 1611 O O . LEU A 1 203 ? 20.656 1.658 15.242 1 48.22 203 LEU A O 1
ATOM 1615 N N . ASP A 1 204 ? 21.531 -0.419 14.945 1 44.72 204 ASP A N 1
ATOM 1616 C CA . ASP A 1 204 ? 22.812 -0.143 15.594 1 44.72 204 ASP A CA 1
ATOM 1617 C C . ASP A 1 204 ? 23.766 0.58 14.648 1 44.72 204 ASP A C 1
ATOM 1619 O O . ASP A 1 204 ? 24.906 0.878 15.008 1 44.72 204 ASP A O 1
ATOM 1623 N N . ALA A 1 205 ? 23.547 0.827 13.516 1 40 205 ALA A N 1
ATOM 1624 C CA . ALA A 1 205 ? 24.594 1.4 12.68 1 40 205 ALA A CA 1
ATOM 1625 C C . ALA A 1 205 ? 25.109 2.719 13.25 1 40 205 ALA A C 1
ATOM 1627 O O . ALA A 1 205 ? 26.297 3.027 13.164 1 40 205 ALA A O 1
ATOM 1628 N N . ASN A 1 206 ? 24.422 3.707 13.562 1 36.88 206 ASN A N 1
ATOM 1629 C CA . ASN A 1 206 ? 25.047 4.961 13.977 1 36.88 206 ASN A CA 1
ATOM 1630 C C . ASN A 1 206 ? 25.516 4.898 15.43 1 36.88 206 ASN A C 1
ATOM 1632 O O . ASN A 1 206 ? 25.859 5.926 16.016 1 36.88 206 ASN A O 1
ATOM 1636 N N . SER A 1 207 ? 25.469 3.848 16.25 1 36.09 207 SER A N 1
ATOM 1637 C CA . SER A 1 207 ? 25.953 4.203 17.578 1 36.09 207 SER A CA 1
ATOM 1638 C C . SER A 1 207 ? 27.453 4.488 17.562 1 36.09 207 SER A C 1
ATOM 1640 O O . SER A 1 207 ? 27.922 5.441 18.188 1 36.09 207 SER A O 1
ATOM 1642 N N . ASN A 1 208 ? 28.422 3.518 17.656 1 30.55 208 ASN A N 1
ATOM 1643 C CA . ASN A 1 208 ? 29.703 3.719 18.312 1 30.55 208 ASN A CA 1
ATOM 1644 C C . ASN A 1 208 ? 30.719 4.371 17.375 1 30.55 208 ASN A C 1
ATOM 1646 O O . ASN A 1 208 ? 31.281 3.707 16.5 1 30.55 208 ASN A O 1
ATOM 1650 N N . PRO A 1 209 ? 30.625 5.711 16.984 1 34.5 209 PRO A N 1
ATOM 1651 C CA . PRO A 1 209 ? 31.938 6.27 16.641 1 34.5 209 PRO A CA 1
ATOM 1652 C C . PRO A 1 209 ? 32.969 6.125 17.766 1 34.5 209 PRO A C 1
ATOM 1654 O O . PRO A 1 209 ? 32.781 6.664 18.859 1 34.5 209 PRO A O 1
ATOM 1657 N N . SER A 1 210 ? 33.531 4.977 18.078 1 28.92 210 SER A N 1
ATOM 1658 C CA . SER A 1 210 ? 34.719 4.945 18.938 1 28.92 210 SER A CA 1
ATOM 1659 C C . SER A 1 210 ? 35.75 5.957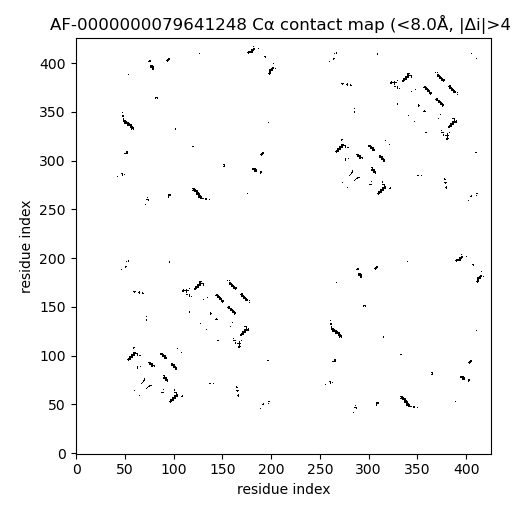 18.484 1 28.92 210 SER A C 1
ATOM 1661 O O . SER A 1 210 ? 36.375 5.789 17.422 1 28.92 210 SER A O 1
ATOM 1663 N N . TYR A 1 211 ? 35.594 7.277 18.734 1 26.73 211 TYR A N 1
ATOM 1664 C CA . TYR A 1 211 ? 36.719 8.188 18.891 1 26.73 211 TYR A CA 1
ATOM 1665 C C . TYR A 1 211 ? 37.688 7.676 19.969 1 26.73 211 TYR A C 1
ATOM 1667 O O . TYR A 1 211 ? 37.281 7.457 21.109 1 26.73 211 TYR A O 1
ATOM 1675 N N . SER A 1 212 ? 38.688 6.801 19.656 1 25.98 212 SER A N 1
ATOM 1676 C CA . SER A 1 212 ? 39.906 6.684 20.422 1 25.98 212 SER A CA 1
ATOM 1677 C C . SER A 1 212 ? 40.5 8.055 20.766 1 25.98 212 SER A C 1
ATOM 1679 O O . SER A 1 212 ? 40.719 8.875 19.875 1 25.98 212 SER A O 1
ATOM 1681 N N . TYR A 1 213 ? 40.406 8.453 22.031 1 23.41 213 TYR A N 1
ATOM 1682 C CA . TYR A 1 213 ? 41.344 9.383 22.625 1 23.41 213 TYR A CA 1
ATOM 1683 C C . TYR A 1 213 ? 42.75 8.82 22.609 1 23.41 213 TYR A C 1
ATOM 1685 O O . TYR A 1 213 ? 42.938 7.613 22.766 1 23.41 213 TYR A O 1
ATOM 1693 N N . MET B 1 1 ? -8.562 -32.469 -32.438 1 26.83 1 MET B N 1
ATOM 1694 C CA . MET B 1 1 ? -8.445 -31.891 -31.109 1 26.83 1 MET B CA 1
ATOM 1695 C C . MET B 1 1 ? -7.324 -30.859 -31.062 1 26.83 1 MET B C 1
ATOM 1697 O O . MET B 1 1 ? -6.148 -31.203 -31.172 1 26.83 1 MET B O 1
ATOM 1701 N N . VAL B 1 2 ? -7.445 -29.672 -31.516 1 29.42 2 VAL B N 1
ATOM 1702 C CA . VAL B 1 2 ? -6.391 -28.719 -31.859 1 29.42 2 VAL B CA 1
ATOM 1703 C C . VAL B 1 2 ? -5.82 -28.109 -30.578 1 29.42 2 VAL B C 1
ATOM 1705 O O . VAL B 1 2 ? -6.566 -27.562 -29.766 1 29.42 2 VAL B O 1
ATOM 1708 N N . THR B 1 3 ? -4.766 -28.609 -30.016 1 30 3 THR B N 1
ATOM 1709 C CA . THR B 1 3 ? -4.074 -28.188 -28.797 1 30 3 THR B CA 1
ATOM 1710 C C . THR B 1 3 ? -3.578 -26.75 -28.922 1 30 3 THR B C 1
ATOM 1712 O O . THR B 1 3 ? -2.945 -26.391 -29.906 1 30 3 THR B O 1
ATOM 1715 N N . PRO B 1 4 ? -4.219 -25.797 -28.312 1 30.34 4 PRO B N 1
ATOM 1716 C CA . PRO B 1 4 ? -3.764 -24.422 -28.5 1 30.34 4 PRO B CA 1
ATOM 1717 C C . PRO B 1 4 ? -2.324 -24.203 -28.047 1 30.34 4 PRO B C 1
ATOM 1719 O O . PRO B 1 4 ? -1.933 -24.688 -26.984 1 30.34 4 PRO B O 1
ATOM 1722 N N . ARG B 1 5 ? -1.315 -24.031 -28.828 1 25.77 5 ARG B N 1
ATOM 1723 C CA . ARG B 1 5 ? 0.114 -23.812 -28.625 1 25.77 5 ARG B CA 1
ATOM 1724 C C . ARG B 1 5 ? 0.373 -22.531 -27.828 1 25.77 5 ARG B C 1
ATOM 1726 O O . ARG B 1 5 ? -0.063 -21.453 -28.234 1 25.77 5 ARG B O 1
ATOM 1733 N N . VAL B 1 6 ? 0.412 -22.547 -26.516 1 28.92 6 VAL B N 1
ATOM 1734 C CA . VAL B 1 6 ? 0.809 -21.438 -25.672 1 28.92 6 VAL B CA 1
ATOM 1735 C C . VAL B 1 6 ? 2.203 -20.953 -26.078 1 28.92 6 VAL B C 1
ATOM 1737 O O . VAL B 1 6 ? 3.154 -21.734 -26.078 1 28.92 6 VAL B O 1
ATOM 1740 N N . SER B 1 7 ? 2.389 -20.078 -26.969 1 25.3 7 SER B N 1
ATOM 1741 C CA . SER B 1 7 ? 3.678 -19.562 -27.406 1 25.3 7 SER B CA 1
ATOM 1742 C C . SER B 1 7 ? 4.453 -18.938 -26.25 1 25.3 7 SER B C 1
ATOM 1744 O O . SER B 1 7 ? 3.93 -18.078 -25.547 1 25.3 7 SER B O 1
ATOM 1746 N N . ALA B 1 8 ? 5.301 -19.656 -25.609 1 28.3 8 ALA B N 1
ATOM 1747 C CA . ALA B 1 8 ? 6.281 -19.141 -24.656 1 28.3 8 ALA B CA 1
ATOM 1748 C C . ALA B 1 8 ? 7.137 -18.047 -25.281 1 28.3 8 ALA B C 1
ATOM 1750 O O . ALA B 1 8 ? 7.766 -18.25 -26.312 1 28.3 8 ALA B O 1
ATOM 1751 N N . VAL B 1 9 ? 6.746 -16.844 -25.25 1 29.28 9 VAL B N 1
ATOM 1752 C CA . VAL B 1 9 ? 7.578 -15.75 -25.734 1 29.28 9 VAL B CA 1
ATOM 1753 C C . VAL B 1 9 ? 9.008 -15.914 -25.234 1 29.28 9 VAL B C 1
ATOM 1755 O O . VAL B 1 9 ? 9.227 -16.156 -24.047 1 29.28 9 VAL B O 1
ATOM 1758 N N . THR B 1 10 ? 9.875 -16.234 -26.094 1 24.83 10 THR B N 1
ATOM 1759 C CA . THR B 1 10 ? 11.312 -16.438 -26 1 24.83 10 THR B CA 1
ATOM 1760 C C . THR B 1 10 ? 11.977 -15.289 -25.25 1 24.83 10 THR B C 1
ATOM 1762 O O . THR B 1 10 ? 11.57 -14.133 -25.391 1 24.83 10 THR B O 1
ATOM 1765 N N . GLN B 1 11 ? 12.875 -15.617 -24.406 1 25.33 11 GLN B N 1
ATOM 1766 C CA . GLN B 1 11 ? 13.742 -14.922 -23.469 1 25.33 11 GLN B CA 1
ATOM 1767 C C . GLN B 1 11 ? 14.719 -13.992 -24.188 1 25.33 11 GLN B C 1
ATOM 1769 O O . GLN B 1 11 ? 15.461 -14.438 -25.062 1 25.33 11 GLN B O 1
ATOM 1774 N N . ALA B 1 12 ? 14.398 -12.828 -24.625 1 27.77 12 ALA B N 1
ATOM 1775 C CA . ALA B 1 12 ? 15.477 -12.023 -25.188 1 27.77 12 ALA B CA 1
ATOM 1776 C C . ALA B 1 12 ? 16.75 -12.125 -24.344 1 27.77 12 ALA B C 1
ATOM 1778 O O . ALA B 1 12 ? 16.672 -12.125 -23.109 1 27.77 12 ALA B O 1
ATOM 1779 N N . PRO B 1 13 ? 17.875 -12.594 -24.938 1 26.75 13 PRO B N 1
ATOM 1780 C CA . PRO B 1 13 ? 19.141 -12.766 -24.219 1 26.75 13 PRO B CA 1
ATOM 1781 C C . PRO B 1 13 ? 19.594 -11.492 -23.5 1 26.75 13 PRO B C 1
ATOM 1783 O O . PRO B 1 13 ? 19.547 -10.406 -24.094 1 26.75 13 PRO B O 1
ATOM 1786 N N . PHE B 1 14 ? 19.391 -11.383 -22.312 1 28.03 14 PHE B N 1
ATOM 1787 C CA . PHE B 1 14 ? 19.969 -10.297 -21.531 1 28.03 14 PHE B CA 1
ATOM 1788 C C . PHE B 1 14 ? 21.484 -10.227 -21.734 1 28.03 14 PHE B C 1
ATOM 1790 O O . PHE B 1 14 ? 22.172 -11.242 -21.656 1 28.03 14 PHE B O 1
ATOM 1797 N N . TYR B 1 15 ? 22.031 -9.398 -22.688 1 25.84 15 TYR B N 1
ATOM 1798 C CA . TYR B 1 15 ? 23.453 -9.117 -22.859 1 25.84 15 TYR B CA 1
ATOM 1799 C C . TYR B 1 15 ? 24.172 -9.07 -21.516 1 25.84 15 TYR B C 1
ATOM 1801 O O . TYR B 1 15 ? 23.672 -8.477 -20.562 1 25.84 15 TYR B O 1
ATOM 1809 N N . LEU B 1 16 ? 24.844 -10.031 -21.297 1 26.72 16 LEU B N 1
ATOM 1810 C CA . LEU B 1 16 ? 25.859 -10.141 -20.25 1 26.72 16 LEU B CA 1
ATOM 1811 C C . LEU B 1 16 ? 26.812 -8.945 -20.281 1 26.72 16 LEU B C 1
ATOM 1813 O O . LEU B 1 16 ? 27.5 -8.734 -21.297 1 26.72 16 LEU B O 1
ATOM 1817 N N . ILE B 1 17 ? 26.531 -7.812 -19.797 1 26.64 17 ILE B N 1
ATOM 1818 C CA . ILE B 1 17 ? 27.578 -6.797 -19.781 1 26.64 17 ILE B CA 1
ATOM 1819 C C . ILE B 1 17 ? 28.891 -7.406 -19.281 1 26.64 17 ILE B C 1
ATOM 1821 O O . ILE B 1 17 ? 28.938 -8.008 -18.203 1 26.64 17 ILE B O 1
ATOM 1825 N N . PRO B 1 18 ? 29.797 -7.648 -20.125 1 28.55 18 PRO B N 1
ATOM 1826 C CA . PRO B 1 18 ? 31.109 -8.219 -19.766 1 28.55 18 PRO B CA 1
ATOM 1827 C C . PRO B 1 18 ? 31.75 -7.496 -18.578 1 28.55 18 PRO B C 1
ATOM 1829 O O . PRO B 1 18 ? 31.453 -6.324 -18.328 1 28.55 18 PRO B O 1
ATOM 1832 N N . PRO B 1 19 ? 32.312 -8.312 -17.703 1 28.62 19 PRO B N 1
ATOM 1833 C CA . PRO B 1 19 ? 33.031 -7.738 -16.547 1 28.62 19 PRO B CA 1
ATOM 1834 C C . PRO B 1 19 ? 34.125 -6.77 -16.984 1 28.62 19 PRO B C 1
ATOM 1836 O O . PRO B 1 19 ? 35.062 -7.152 -17.703 1 28.62 19 PRO B O 1
ATOM 1839 N N . LEU B 1 20 ? 33.875 -5.648 -17.547 1 29.02 20 LEU B N 1
ATOM 1840 C CA . LEU B 1 20 ? 35 -4.777 -17.891 1 29.02 20 LEU B CA 1
ATOM 1841 C C . LEU B 1 20 ? 36.031 -4.715 -16.75 1 29.02 20 LEU B C 1
ATOM 1843 O O . LEU B 1 20 ? 35.656 -4.402 -15.609 1 29.02 20 LEU B O 1
ATOM 1847 N N . GLY B 1 21 ? 37.156 -5.414 -16.812 1 27.78 21 GLY B N 1
ATOM 1848 C CA . GLY B 1 21 ? 38.344 -5.449 -15.992 1 27.78 21 GLY B CA 1
ATOM 1849 C C . GLY B 1 21 ? 38.875 -4.07 -15.648 1 27.78 21 GLY B C 1
ATOM 1850 O O . GLY B 1 21 ? 39.938 -3.941 -15.039 1 27.78 21 GLY B O 1
ATOM 1851 N N . ARG B 1 22 ? 38.656 -3.082 -16.562 1 23 22 ARG B N 1
ATOM 1852 C CA . ARG B 1 22 ? 39.688 -2.057 -16.484 1 23 22 ARG B CA 1
ATOM 1853 C C . ARG B 1 22 ? 39.688 -1.393 -15.109 1 23 22 ARG B C 1
ATOM 1855 O O . ARG B 1 22 ? 38.656 -1.408 -14.398 1 23 22 ARG B O 1
ATOM 1862 N N . LYS B 1 23 ? 40.938 -0.801 -14.82 1 27.28 23 LYS B N 1
ATOM 1863 C CA . LYS B 1 23 ? 41.406 -0.026 -13.672 1 27.28 23 LYS B CA 1
ATOM 1864 C C . LYS B 1 23 ? 40.438 1.122 -13.367 1 27.28 23 LYS B C 1
ATOM 1866 O O . LYS B 1 23 ? 40.281 2.041 -14.172 1 27.28 23 LYS B O 1
ATOM 1871 N N . VAL B 1 24 ? 39.219 0.875 -12.891 1 23.95 24 VAL B N 1
ATOM 1872 C CA . VAL B 1 24 ? 38.375 2.033 -12.547 1 23.95 24 VAL B CA 1
ATOM 1873 C C . VAL B 1 24 ? 39.219 3.049 -11.781 1 23.95 24 VAL B C 1
ATOM 1875 O O . VAL B 1 24 ? 39.75 2.742 -10.711 1 23.95 24 VAL B O 1
ATOM 1878 N N . GLN B 1 25 ? 39.969 3.848 -12.492 1 25.52 25 GLN B N 1
ATOM 1879 C CA . GLN B 1 25 ? 40.531 5 -11.789 1 25.52 25 GLN B CA 1
ATOM 1880 C C . GLN B 1 25 ? 39.5 5.574 -10.797 1 25.52 25 GLN B C 1
ATOM 1882 O O . GLN B 1 25 ? 38.344 5.715 -11.109 1 25.52 25 GLN B O 1
ATOM 1887 N N . GLN B 1 26 ? 39.938 5.594 -9.539 1 23.86 26 GLN B N 1
ATOM 1888 C CA . GLN B 1 26 ? 39.281 6.145 -8.352 1 23.86 26 GLN B CA 1
ATOM 1889 C C . GLN B 1 26 ? 38.625 7.492 -8.648 1 23.86 26 GLN B C 1
ATOM 1891 O O . GLN B 1 26 ? 39.344 8.484 -8.883 1 23.86 26 GLN B O 1
ATOM 1896 N N . LEU B 1 27 ? 37.656 7.461 -9.578 1 26.3 27 LEU B N 1
ATOM 1897 C CA . LEU B 1 27 ? 37.188 8.836 -9.617 1 26.3 27 LEU B CA 1
ATOM 1898 C C . LEU B 1 27 ? 37.125 9.438 -8.219 1 26.3 27 LEU B C 1
ATOM 1900 O O . LEU B 1 27 ? 36.719 8.75 -7.266 1 26.3 27 LEU B O 1
ATOM 1904 N N . PRO B 1 28 ? 37.719 10.602 -7.984 1 26.7 28 PRO B N 1
ATOM 1905 C CA . PRO B 1 28 ? 37.719 11.195 -6.648 1 26.7 28 PRO B CA 1
ATOM 1906 C C . PRO B 1 28 ? 36.344 11.188 -5.988 1 26.7 28 PRO B C 1
ATOM 1908 O O . PRO B 1 28 ? 35.312 11.18 -6.684 1 26.7 28 PRO B O 1
ATOM 1911 N N . ARG B 1 29 ? 36.281 10.617 -4.805 1 28.53 29 ARG B N 1
ATOM 1912 C CA . ARG B 1 29 ? 35.219 10.609 -3.781 1 28.53 29 ARG B CA 1
ATOM 1913 C C . ARG B 1 29 ? 34.406 11.898 -3.809 1 28.53 29 ARG B C 1
ATOM 1915 O O . ARG B 1 29 ? 34.438 12.664 -2.842 1 28.53 29 ARG B O 1
ATOM 1922 N N . ALA B 1 30 ? 34.531 12.695 -4.941 1 25.06 30 ALA B N 1
ATOM 1923 C CA . ALA B 1 30 ? 34.125 14.078 -4.707 1 25.06 30 ALA B CA 1
ATOM 1924 C C . ALA B 1 30 ? 32.719 14.156 -4.145 1 25.06 30 ALA B C 1
ATOM 1926 O O . ALA B 1 30 ? 32.469 14.75 -3.088 1 25.06 30 ALA B O 1
ATOM 1927 N N . SER B 1 31 ? 31.625 14.711 -5.039 1 26.39 31 SER B N 1
ATOM 1928 C CA . SER B 1 31 ? 30.562 15.609 -4.59 1 26.39 31 SER B CA 1
ATOM 1929 C C . SER B 1 31 ? 29.406 14.82 -3.988 1 26.39 31 SER B C 1
ATOM 1931 O O . SER B 1 31 ? 28.344 15.383 -3.74 1 26.39 31 SER B O 1
ATOM 1933 N N . GLN B 1 32 ? 29.391 13.609 -4.031 1 28.92 32 GLN B N 1
ATOM 1934 C CA . GLN B 1 32 ? 28.234 12.945 -3.449 1 28.92 32 GLN B CA 1
ATOM 1935 C C . GLN B 1 32 ? 28.078 13.312 -1.977 1 28.92 32 GLN B C 1
ATOM 1937 O O . GLN B 1 32 ? 27.125 12.867 -1.322 1 28.92 32 GLN B O 1
ATOM 1942 N N . GLY B 1 33 ? 29.219 13.734 -1.353 1 30.25 33 GLY B N 1
ATOM 1943 C CA . GLY B 1 33 ? 29.234 14.133 0.047 1 30.25 33 GLY B CA 1
ATOM 1944 C C . GLY B 1 33 ? 28.172 15.141 0.394 1 30.25 33 GLY B C 1
ATOM 1945 O O . GLY B 1 33 ? 27.812 15.305 1.563 1 30.25 33 GLY B O 1
ATOM 1946 N N . ARG B 1 34 ? 28.031 16.203 -0.561 1 29.06 34 ARG B N 1
ATOM 1947 C CA . ARG B 1 34 ? 27.375 17.453 -0.17 1 29.06 34 ARG B CA 1
ATOM 1948 C C . ARG B 1 34 ? 25.875 17.266 -0.027 1 29.06 34 ARG B C 1
ATOM 1950 O O . ARG B 1 34 ? 25.172 18.156 0.468 1 29.06 34 ARG B O 1
ATOM 1957 N N . ILE B 1 35 ? 25.375 16.359 -0.767 1 32.47 35 ILE B N 1
ATOM 1958 C CA . ILE B 1 35 ? 23.922 16.344 -0.594 1 32.47 35 ILE B CA 1
ATOM 1959 C C . ILE B 1 35 ? 23.578 15.828 0.805 1 32.47 35 ILE B C 1
ATOM 1961 O O . ILE B 1 35 ? 22.453 15.992 1.27 1 32.47 35 ILE B O 1
ATOM 1965 N N . MET B 1 36 ? 24.484 14.922 1.354 1 33.06 36 MET B N 1
ATOM 1966 C CA . MET B 1 36 ? 24.125 14.32 2.639 1 33.06 36 MET B CA 1
ATOM 1967 C C . MET B 1 36 ? 24.141 15.367 3.746 1 33.06 36 MET B C 1
ATOM 1969 O O . MET B 1 36 ? 23.844 15.055 4.902 1 33.06 36 MET B O 1
ATOM 1973 N N . GLN B 1 37 ? 25.188 16.297 3.629 1 30.92 37 GLN B N 1
ATOM 1974 C CA . GLN B 1 37 ? 25.547 16.969 4.875 1 30.92 37 GLN B CA 1
ATOM 1975 C C . GLN B 1 37 ? 24.297 17.516 5.574 1 30.92 37 GLN B C 1
ATOM 1977 O O . GLN B 1 37 ? 24.125 17.312 6.777 1 30.92 37 GLN B O 1
ATOM 1982 N N . GLU B 1 38 ? 23.938 18.781 5.047 1 31.64 38 GLU B N 1
ATOM 1983 C CA . GLU B 1 38 ? 23.234 19.734 5.887 1 31.64 38 GLU B CA 1
ATOM 1984 C C . GLU B 1 38 ? 21.766 19.328 6.07 1 31.64 38 GLU B C 1
ATOM 1986 O O . GLU B 1 38 ? 20.891 20.188 6.09 1 31.64 38 GLU B O 1
ATOM 1991 N N . GLY B 1 39 ? 21.391 18.266 5.594 1 33.16 39 GLY B N 1
ATOM 1992 C CA . GLY B 1 39 ? 19.984 18.172 5.926 1 33.16 39 GLY B CA 1
ATOM 1993 C C . GLY B 1 39 ? 19.703 18.281 7.414 1 33.16 39 GLY B C 1
ATOM 1994 O O . GLY B 1 39 ? 19.719 17.266 8.125 1 33.16 39 GLY B O 1
ATOM 1995 N N . LYS B 1 40 ? 20.328 19.156 8.102 1 34.84 40 LYS B N 1
ATOM 1996 C CA . LYS B 1 40 ? 19.719 19.578 9.367 1 34.84 40 LYS B CA 1
ATOM 1997 C C . LYS B 1 40 ? 18.203 19.359 9.344 1 34.84 40 LYS B C 1
ATOM 1999 O O . LYS B 1 40 ? 17.484 20.047 8.625 1 34.84 40 LYS B O 1
ATOM 2004 N N . GLU B 1 41 ? 17.797 18.203 9.227 1 40.72 41 GLU B N 1
ATOM 2005 C CA . GLU B 1 41 ? 16.406 17.797 9.477 1 40.72 41 GLU B CA 1
ATOM 2006 C C . GLU B 1 41 ? 15.773 18.656 10.555 1 40.72 41 GLU B C 1
ATOM 2008 O O . GLU B 1 41 ? 15.789 18.312 11.734 1 40.72 41 GLU B O 1
ATOM 2013 N N . GLU B 1 42 ? 16.172 19.828 10.703 1 38.19 42 GLU B N 1
ATOM 2014 C CA . GLU B 1 42 ? 15.664 20.75 11.711 1 38.19 42 GLU B CA 1
ATOM 2015 C C . GLU B 1 42 ? 14.141 20.797 11.695 1 38.19 42 GLU B C 1
ATOM 2017 O O . GLU B 1 42 ? 13.531 21.656 12.336 1 38.19 42 GLU B O 1
ATOM 2022 N N . SER B 1 43 ? 13.414 20.453 10.523 1 45.47 43 SER B N 1
ATOM 2023 C CA . SER B 1 43 ? 12.117 21.047 10.828 1 45.47 43 SER B CA 1
ATOM 2024 C C . SER B 1 43 ? 11.57 20.547 12.156 1 45.47 43 SER B C 1
ATOM 2026 O O . SER B 1 43 ? 11.531 19.344 12.398 1 45.47 43 SER B O 1
ATOM 2028 N N . GLY B 1 44 ? 11.836 21.141 13.25 1 52.97 44 GLY B N 1
ATOM 2029 C CA . GLY B 1 44 ? 11.258 21.203 14.586 1 52.97 44 GLY B CA 1
ATOM 2030 C C . GLY B 1 44 ? 9.867 20.609 14.656 1 52.97 44 GLY B C 1
ATOM 2031 O O . GLY B 1 44 ? 9.227 20.641 15.711 1 52.97 44 GLY B O 1
ATOM 2032 N N . ALA B 1 45 ? 9.312 20.406 13.523 1 63.31 45 ALA B N 1
ATOM 2033 C CA . ALA B 1 45 ? 7.918 20 13.695 1 63.31 45 ALA B CA 1
ATOM 2034 C C . ALA B 1 45 ? 7.82 18.578 14.25 1 63.31 45 ALA B C 1
ATOM 2036 O O . ALA B 1 45 ? 8.625 17.719 13.898 1 63.31 45 ALA B O 1
ATOM 2037 N N . ALA B 1 46 ? 7.098 18.391 15.195 1 79.06 46 ALA B N 1
ATOM 2038 C CA . ALA B 1 46 ? 6.797 17.109 15.852 1 79.06 46 ALA B CA 1
ATOM 2039 C C . ALA B 1 46 ? 6.426 16.047 14.828 1 79.06 46 ALA B C 1
ATOM 2041 O O . ALA B 1 46 ? 5.898 16.359 13.758 1 79.06 46 ALA B O 1
ATOM 2042 N N . ALA B 1 47 ? 6.879 14.852 14.969 1 88.06 47 ALA B N 1
ATOM 2043 C CA . ALA B 1 47 ? 6.496 13.719 14.141 1 88.06 47 ALA B CA 1
ATOM 2044 C C . ALA B 1 47 ? 4.977 13.625 14 1 88.06 47 ALA B C 1
ATOM 2046 O O . ALA B 1 47 ? 4.242 13.875 14.953 1 88.06 47 ALA B O 1
ATOM 2047 N N . PRO B 1 48 ? 4.566 13.336 12.781 1 93.56 48 PRO B N 1
ATOM 2048 C CA . PRO B 1 48 ? 3.115 13.188 12.625 1 93.56 48 PRO B CA 1
ATOM 2049 C C . PRO B 1 48 ? 2.549 12.023 13.43 1 93.56 48 PRO B C 1
ATOM 2051 O O . PRO B 1 48 ? 3.271 11.078 13.742 1 93.56 48 PRO B O 1
ATOM 2054 N N . PRO B 1 49 ? 1.293 12.125 13.797 1 93.81 49 PRO B N 1
ATOM 2055 C CA . PRO B 1 49 ? 0.663 11.109 14.648 1 93.81 49 PRO B CA 1
ATOM 2056 C C . PRO B 1 49 ? 0.152 9.906 13.859 1 93.81 49 PRO B C 1
ATOM 2058 O O . PRO B 1 49 ? -0.979 9.461 14.07 1 93.81 49 PRO B O 1
ATOM 2061 N N . LEU B 1 50 ? 0.974 9.328 13.047 1 92.44 50 LEU B N 1
ATOM 2062 C CA . LEU B 1 50 ? 0.616 8.172 12.242 1 92.44 50 LEU B CA 1
ATOM 2063 C C . LEU B 1 50 ? 1.087 6.879 12.898 1 92.44 50 LEU B C 1
ATOM 2065 O O . LEU B 1 50 ? 2.094 6.875 13.617 1 92.44 50 LEU B O 1
ATOM 2069 N N . LEU B 1 51 ? 0.375 5.812 12.648 1 86.94 51 LEU B N 1
ATOM 2070 C CA . LEU B 1 51 ? 0.646 4.566 13.367 1 86.94 51 LEU B CA 1
ATOM 2071 C C . LEU B 1 51 ? 1.066 3.467 12.398 1 86.94 51 LEU B C 1
ATOM 2073 O O . LEU B 1 51 ? 2.025 2.736 12.664 1 86.94 51 LEU B O 1
ATOM 2077 N N . ALA B 1 52 ? 0.317 3.254 11.297 1 88.62 52 ALA B N 1
ATOM 2078 C CA . ALA B 1 52 ? 0.519 2.143 10.367 1 88.62 52 ALA B CA 1
ATOM 2079 C C . ALA B 1 52 ? -0.267 2.352 9.078 1 88.62 52 ALA B C 1
ATOM 2081 O O . ALA B 1 52 ? -1.209 3.146 9.039 1 88.62 52 ALA B O 1
ATOM 2082 N N . LEU B 1 53 ? 0.206 1.677 8.039 1 92.69 53 LEU B N 1
ATOM 2083 C CA . LEU B 1 53 ? -0.653 1.581 6.863 1 92.69 53 LEU B CA 1
ATOM 2084 C C . LEU B 1 53 ? -1.907 0.771 7.172 1 92.69 53 LEU B C 1
ATOM 2086 O O . LEU B 1 53 ? -1.821 -0.328 7.723 1 92.69 53 LEU B O 1
ATOM 2090 N N . ASN B 1 54 ? -3.027 1.317 6.852 1 91.38 54 ASN B N 1
ATOM 2091 C CA . ASN B 1 54 ? -4.289 0.658 7.164 1 91.38 54 ASN B CA 1
ATOM 2092 C C . ASN B 1 54 ? -4.805 -0.162 5.988 1 91.38 54 ASN B C 1
ATOM 2094 O O . ASN B 1 54 ? -5.152 -1.333 6.145 1 91.38 54 ASN B O 1
ATOM 2098 N N . HIS B 1 55 ? -4.953 0.517 4.828 1 93.81 55 HIS B N 1
ATOM 2099 C CA . HIS B 1 55 ? -5.465 -0.223 3.68 1 93.81 55 HIS B CA 1
ATOM 2100 C C . HIS B 1 55 ? -5.02 0.418 2.371 1 93.81 55 HIS B C 1
ATOM 2102 O O . HIS B 1 55 ? -4.531 1.552 2.363 1 93.81 55 HIS B O 1
ATOM 2108 N N . VAL B 1 56 ? -5.117 -0.381 1.321 1 97.94 56 VAL B N 1
ATOM 2109 C CA . VAL B 1 56 ? -5.016 0.055 -0.068 1 97.94 56 VAL B CA 1
ATOM 2110 C C . VAL B 1 56 ? -6.383 -0.046 -0.743 1 97.94 56 VAL B C 1
ATOM 2112 O O . VAL B 1 56 ? -7.02 -1.102 -0.715 1 97.94 56 VAL B O 1
ATOM 2115 N N . SER B 1 57 ? -6.797 1.056 -1.311 1 97.5 57 SER B N 1
ATOM 2116 C CA . SER B 1 57 ? -8.047 1.069 -2.062 1 97.5 57 SER B CA 1
ATOM 2117 C C . SER B 1 57 ? -7.793 0.952 -3.562 1 97.5 57 SER B C 1
ATOM 2119 O O . SER B 1 57 ? -6.938 1.652 -4.109 1 97.5 57 SER B O 1
ATOM 2121 N N . ARG B 1 58 ? -8.562 0.081 -4.188 1 97.62 58 ARG B N 1
ATOM 2122 C CA . ARG B 1 58 ? -8.391 -0.164 -5.613 1 97.62 58 ARG B CA 1
ATOM 2123 C C . ARG B 1 58 ? -9.734 -0.161 -6.332 1 97.62 58 ARG B C 1
ATOM 2125 O O . ARG B 1 58 ? -10.68 -0.839 -5.91 1 97.62 58 ARG B O 1
ATOM 2132 N N . LEU B 1 59 ? -9.742 0.536 -7.438 1 96.81 59 LEU B N 1
ATOM 2133 C CA . LEU B 1 59 ? -10.875 0.459 -8.352 1 96.81 59 LEU B CA 1
ATOM 2134 C C . LEU B 1 59 ? -10.852 -0.844 -9.141 1 96.81 59 LEU B C 1
ATOM 2136 O O . LEU B 1 59 ? -9.781 -1.309 -9.547 1 96.81 59 LEU B O 1
ATOM 2140 N N . CYS B 1 60 ? -12.008 -1.341 -9.359 1 96.88 60 CYS B N 1
ATOM 2141 C CA . CYS B 1 60 ? -12.148 -2.6 -10.086 1 96.88 60 CYS B CA 1
ATOM 2142 C C . CYS B 1 60 ? -13.133 -2.461 -11.242 1 96.88 60 CYS B C 1
ATOM 2144 O O . CYS B 1 60 ? -14.172 -1.807 -11.102 1 96.88 60 CYS B O 1
ATOM 2146 N N . ARG B 1 61 ? -12.828 -3.109 -12.344 1 96 61 ARG B N 1
ATOM 2147 C CA . ARG B 1 61 ? -13.805 -3.271 -13.414 1 96 61 ARG B CA 1
ATOM 2148 C C . ARG B 1 61 ? -14.883 -4.281 -13.031 1 96 61 ARG B C 1
ATOM 2150 O O . ARG B 1 61 ? -16.047 -4.125 -13.398 1 96 61 ARG B O 1
ATOM 2157 N N . ASN B 1 62 ? -14.5 -5.281 -12.414 1 96 62 ASN B N 1
ATOM 2158 C CA . ASN B 1 62 ? -15.344 -6.355 -11.906 1 96 62 ASN B CA 1
ATOM 2159 C C . ASN B 1 62 ? -14.914 -6.789 -10.508 1 96 62 ASN B C 1
ATOM 2161 O O . ASN B 1 62 ? -13.906 -7.484 -10.352 1 96 62 ASN B O 1
ATOM 2165 N N . VAL B 1 63 ? -15.703 -6.465 -9.5 1 97 63 VAL B N 1
ATOM 2166 C CA . VAL B 1 63 ? -15.336 -6.656 -8.102 1 97 63 VAL B CA 1
ATOM 2167 C C . VAL B 1 63 ? -15.211 -8.148 -7.797 1 97 63 VAL B C 1
ATOM 2169 O O . VAL B 1 63 ? -14.297 -8.562 -7.078 1 97 63 VAL B O 1
ATOM 2172 N N . LYS B 1 64 ? -16.094 -8.922 -8.359 1 96.75 64 LYS B N 1
ATOM 2173 C CA . LYS B 1 64 ? -16.062 -10.359 -8.102 1 96.75 64 LYS B CA 1
ATOM 2174 C C . LYS B 1 64 ? -14.758 -10.984 -8.586 1 96.75 64 LYS B C 1
ATOM 2176 O O . LYS B 1 64 ? -14.164 -11.812 -7.895 1 96.75 64 LYS B O 1
ATOM 2181 N N . LYS B 1 65 ? -14.328 -10.594 -9.758 1 97.25 65 LYS B N 1
ATOM 2182 C CA . LYS B 1 65 ? -13.062 -11.094 -10.281 1 97.25 65 LYS B CA 1
ATOM 2183 C C . LYS B 1 65 ? -11.898 -10.703 -9.383 1 97.25 65 LYS B C 1
ATOM 2185 O O . LYS B 1 65 ? -10.992 -11.508 -9.148 1 97.25 65 LYS B O 1
ATOM 2190 N N . SER B 1 66 ? -11.938 -9.516 -8.898 1 97.88 66 SER B N 1
ATOM 2191 C CA . SER B 1 66 ? -10.875 -9.047 -8.008 1 97.88 66 SER B CA 1
ATOM 2192 C C . SER B 1 66 ? -10.922 -9.766 -6.664 1 97.88 66 SER B C 1
ATOM 2194 O O . SER B 1 66 ? -9.883 -10.117 -6.109 1 97.88 66 SER B O 1
ATOM 2196 N N . ILE B 1 67 ? -12.102 -9.992 -6.172 1 95.56 67 ILE B N 1
ATOM 2197 C CA . ILE B 1 67 ? -12.234 -10.766 -4.941 1 95.56 67 ILE B CA 1
ATOM 2198 C C . ILE B 1 67 ? -11.578 -12.141 -5.125 1 95.56 67 ILE B C 1
ATOM 2200 O O . ILE B 1 67 ? -10.781 -12.57 -4.289 1 95.56 67 ILE B O 1
ATOM 2204 N N . ASP B 1 68 ? -11.898 -12.758 -6.227 1 96.38 68 ASP B N 1
ATOM 2205 C CA . ASP B 1 68 ? -11.367 -14.086 -6.512 1 96.38 68 ASP B CA 1
ATOM 2206 C C . ASP B 1 68 ? -9.844 -14.062 -6.555 1 96.38 68 ASP B C 1
ATOM 2208 O O . ASP B 1 68 ? -9.188 -14.93 -5.965 1 96.38 68 ASP B O 1
ATOM 2212 N N . PHE B 1 69 ? -9.336 -13.125 -7.145 1 97.88 69 PHE B N 1
ATOM 2213 C CA . PHE B 1 69 ? -7.887 -13.023 -7.27 1 97.88 69 PHE B CA 1
ATOM 2214 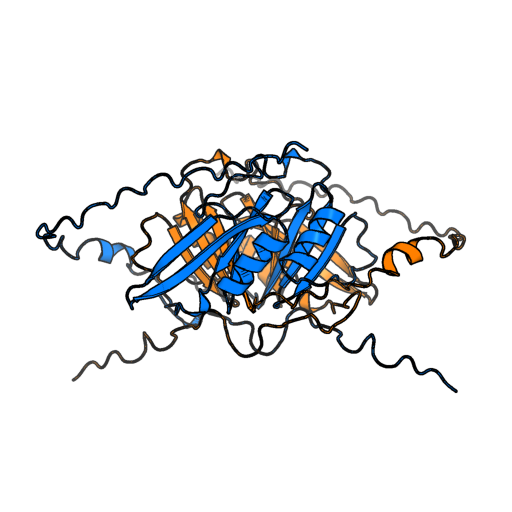C C . PHE B 1 69 ? -7.238 -12.82 -5.906 1 97.88 69 PHE B C 1
ATOM 2216 O O . PHE B 1 69 ? -6.324 -13.562 -5.535 1 97.88 69 PHE B O 1
ATOM 2223 N N . TYR B 1 70 ? -7.68 -11.875 -5.203 1 97.38 70 TYR B N 1
ATOM 2224 C CA . TYR B 1 70 ? -7.023 -11.516 -3.951 1 97.38 70 TYR B CA 1
ATOM 2225 C C . TYR B 1 70 ? -7.215 -12.609 -2.902 1 97.38 70 TYR B C 1
ATOM 2227 O O . TYR B 1 70 ? -6.355 -12.805 -2.039 1 97.38 70 TYR B O 1
ATOM 2235 N N . THR B 1 71 ? -8.297 -13.328 -2.967 1 93.69 71 THR B N 1
ATOM 2236 C CA . THR B 1 71 ? -8.5 -14.391 -1.997 1 93.69 71 THR B CA 1
ATOM 2237 C C . THR B 1 71 ? -7.754 -15.656 -2.414 1 93.69 71 THR B C 1
ATOM 2239 O O . THR B 1 71 ? -6.957 -16.188 -1.643 1 93.69 71 THR B O 1
ATOM 2242 N N . LYS B 1 72 ? -7.867 -16.031 -3.672 1 94.69 72 LYS B N 1
ATOM 2243 C CA . LYS B 1 72 ? -7.336 -17.328 -4.109 1 94.69 72 LYS B CA 1
ATOM 2244 C C . LYS B 1 72 ? -5.836 -17.234 -4.379 1 94.69 72 LYS B C 1
ATOM 2246 O O . LYS B 1 72 ? -5.078 -18.141 -4.008 1 94.69 72 LYS B O 1
ATOM 2251 N N . VAL B 1 73 ? -5.406 -16.188 -4.973 1 97.19 73 VAL B N 1
ATOM 2252 C CA . VAL B 1 73 ? -4.004 -16.094 -5.367 1 97.19 73 VAL B CA 1
ATOM 2253 C C . VAL B 1 73 ? -3.18 -15.547 -4.203 1 97.19 73 VAL B C 1
ATOM 2255 O O . VAL B 1 73 ? -2.088 -16.047 -3.92 1 97.19 73 VAL B O 1
ATOM 2258 N N . LEU B 1 74 ? -3.756 -14.562 -3.479 1 96.94 74 LEU B N 1
ATOM 2259 C CA . LEU B 1 74 ? -2.928 -13.859 -2.506 1 96.94 74 LEU B CA 1
ATOM 2260 C C . LEU B 1 74 ? -3.342 -14.211 -1.082 1 96.94 74 LEU B C 1
ATOM 2262 O O . LEU B 1 74 ? -2.672 -13.828 -0.121 1 96.94 74 LEU B O 1
ATOM 2266 N N . GLY B 1 75 ? -4.422 -14.852 -0.88 1 93.25 75 GLY B N 1
ATOM 2267 C CA . GLY B 1 75 ? -4.762 -15.398 0.423 1 93.25 75 GLY B CA 1
ATOM 2268 C C . GLY B 1 75 ? -5.465 -14.398 1.325 1 93.25 75 GLY B C 1
ATOM 2269 O O . GLY B 1 75 ? -5.547 -14.602 2.537 1 93.25 75 GLY B O 1
ATOM 2270 N N . PHE B 1 76 ? -5.984 -13.359 0.753 1 91.94 76 PHE B N 1
ATOM 2271 C CA . PHE B 1 76 ? -6.762 -12.43 1.567 1 91.94 76 PHE B CA 1
ATOM 2272 C C . PHE B 1 76 ? -8.109 -13.039 1.942 1 91.94 76 PHE B C 1
ATOM 2274 O O . PHE B 1 76 ? -8.555 -14.008 1.323 1 91.94 76 PHE B O 1
ATOM 2281 N N . VAL B 1 77 ? -8.688 -12.336 3.045 1 86.75 77 VAL B N 1
ATOM 2282 C CA . VAL B 1 77 ? -9.953 -12.82 3.57 1 86.75 77 VAL B CA 1
ATOM 2283 C C . VAL B 1 77 ? -11 -11.711 3.504 1 86.75 77 VAL B C 1
ATOM 2285 O O . VAL B 1 77 ? -10.719 -10.562 3.826 1 86.75 77 VAL B O 1
ATOM 2288 N N . LEU B 1 78 ? -12.156 -12.117 3.047 1 87.06 78 LEU B N 1
ATOM 2289 C CA . LEU B 1 78 ? -13.266 -11.164 3.027 1 87.06 78 LEU B CA 1
ATOM 2290 C C . LEU B 1 78 ? -13.656 -10.758 4.445 1 87.06 78 LEU B C 1
ATOM 2292 O O . LEU B 1 78 ? -13.742 -11.602 5.34 1 87.06 78 LEU B O 1
ATOM 2296 N N . VAL B 1 79 ? -13.875 -9.453 4.629 1 83 79 VAL B N 1
ATOM 2297 C CA . VAL B 1 79 ? -14.312 -8.961 5.93 1 83 79 VAL B CA 1
ATOM 2298 C C . VAL B 1 79 ? -15.594 -8.148 5.77 1 83 79 VAL B C 1
ATOM 2300 O O . VAL B 1 79 ? -15.891 -7.648 4.676 1 83 79 VAL B O 1
ATOM 2303 N N . GLU B 1 80 ? -16.266 -8.016 6.844 1 79.19 80 GLU B N 1
ATOM 2304 C CA . GLU B 1 80 ? -17.516 -7.258 6.812 1 79.19 80 GLU B CA 1
ATOM 2305 C C . GLU B 1 80 ? -17.25 -5.762 6.66 1 79.19 80 GLU B C 1
ATOM 2307 O O . GLU B 1 80 ? -16.266 -5.242 7.211 1 79.19 80 GLU B O 1
ATOM 2312 N N . ARG B 1 81 ? -18.125 -5.176 5.879 1 78.19 81 ARG B N 1
ATOM 2313 C CA . ARG B 1 81 ? -18.062 -3.727 5.723 1 78.19 81 ARG B CA 1
ATOM 2314 C C . ARG B 1 81 ? -19.156 -3.049 6.547 1 78.19 81 ARG B C 1
ATOM 2316 O O . ARG B 1 81 ? -20.219 -3.633 6.785 1 78.19 81 ARG B O 1
ATOM 2323 N N . PRO B 1 82 ? -18.844 -1.811 6.992 1 69.62 82 PRO B N 1
ATOM 2324 C CA . PRO B 1 82 ? -19.938 -1.072 7.633 1 69.62 82 PRO B CA 1
ATOM 2325 C C . PRO B 1 82 ? -21.141 -0.891 6.719 1 69.62 82 PRO B C 1
ATOM 2327 O O . PRO B 1 82 ? -20.984 -0.615 5.527 1 69.62 82 PRO B O 1
ATOM 2330 N N . PRO B 1 83 ? -22.25 -1.134 7.258 1 65.12 83 PRO B N 1
ATOM 2331 C CA . PRO B 1 83 ? -23.484 -1.017 6.465 1 65.12 83 PRO B CA 1
ATOM 2332 C C . PRO B 1 83 ? -23.641 0.358 5.82 1 65.12 83 PRO B C 1
ATOM 2334 O O . PRO B 1 83 ? -24.344 0.496 4.816 1 65.12 83 PRO B O 1
ATOM 2337 N N . ALA B 1 84 ? -23.016 1.347 6.438 1 61.97 84 ALA B N 1
ATOM 2338 C CA . ALA B 1 84 ? -23.172 2.715 5.949 1 61.97 84 ALA B CA 1
ATOM 2339 C C . ALA B 1 84 ? -22.531 2.881 4.574 1 61.97 84 ALA B C 1
ATOM 2341 O O . ALA B 1 84 ? -22.828 3.84 3.855 1 61.97 84 ALA B O 1
ATOM 2342 N N . LEU B 1 85 ? -21.812 1.91 4.246 1 65.44 85 LEU B N 1
ATOM 2343 C CA . LEU B 1 85 ? -21.156 2.031 2.947 1 65.44 85 LEU B CA 1
ATOM 2344 C C . LEU B 1 85 ? -22.078 1.571 1.824 1 65.44 85 LEU B C 1
ATOM 2346 O O . LEU B 1 85 ? -22.516 0.419 1.809 1 65.44 85 LEU B O 1
ATOM 2350 N N . ASP B 1 86 ? -22.406 2.541 0.967 1 66.62 86 ASP B N 1
ATOM 2351 C CA . ASP B 1 86 ? -23.406 2.328 -0.078 1 66.62 86 ASP B CA 1
ATOM 2352 C C . ASP B 1 86 ? -22.75 2.223 -1.452 1 66.62 86 ASP B C 1
ATOM 2354 O O . ASP B 1 86 ? -23.047 3.01 -2.352 1 66.62 86 ASP B O 1
ATOM 2358 N N . PHE B 1 87 ? -21.734 1.603 -1.577 1 69.56 87 PHE B N 1
ATOM 2359 C CA . PHE B 1 87 ? -21.203 1.359 -2.914 1 69.56 87 PHE B CA 1
ATOM 2360 C C . PHE B 1 87 ? -20.844 -0.109 -3.09 1 69.56 87 PHE B C 1
ATOM 2362 O O . PHE B 1 87 ? -20.609 -0.817 -2.109 1 69.56 87 PHE B O 1
ATOM 2369 N N . ASP B 1 88 ? -20.875 -0.468 -4.398 1 84.94 88 ASP B N 1
ATOM 2370 C CA . ASP B 1 88 ? -20.484 -1.831 -4.734 1 84.94 88 ASP B CA 1
ATOM 2371 C C . ASP B 1 88 ? -18.984 -2.025 -4.535 1 84.94 88 ASP B C 1
ATOM 2373 O O . ASP B 1 88 ? -18.172 -1.298 -5.121 1 84.94 88 ASP B O 1
ATOM 2377 N N . GLY B 1 89 ? -18.688 -2.877 -3.66 1 93.81 89 GLY B N 1
ATOM 2378 C CA . GLY B 1 89 ? -17.297 -3.174 -3.359 1 93.81 89 GLY B CA 1
ATOM 2379 C C . GLY B 1 89 ? -17.125 -4.293 -2.352 1 93.81 89 GLY B C 1
ATOM 2380 O O . GLY B 1 89 ? -18.062 -5.07 -2.119 1 93.81 89 GLY B O 1
ATOM 2381 N N . ALA B 1 90 ? -15.938 -4.449 -1.9 1 93.19 90 ALA B N 1
ATOM 2382 C CA . ALA B 1 90 ? -15.586 -5.477 -0.92 1 93.19 90 ALA B CA 1
ATOM 2383 C C . ALA B 1 90 ? -14.367 -5.062 -0.106 1 93.19 90 ALA B C 1
ATOM 2385 O O . ALA B 1 90 ? -13.469 -4.383 -0.616 1 93.19 90 ALA B O 1
ATOM 2386 N N . TRP B 1 91 ? -14.406 -5.484 1.143 1 90.62 91 TRP B N 1
ATOM 2387 C CA . TRP B 1 91 ? -13.234 -5.305 1.995 1 90.62 91 TRP B CA 1
ATOM 2388 C C . TRP B 1 91 ? -12.562 -6.641 2.285 1 90.62 91 TRP B C 1
ATOM 2390 O O . TRP B 1 91 ? -13.234 -7.621 2.625 1 90.62 91 TRP B O 1
ATOM 2400 N N . LEU B 1 92 ? -11.289 -6.652 2.096 1 91.56 92 LEU B N 1
ATOM 2401 C CA . LEU B 1 92 ? -10.461 -7.816 2.398 1 91.56 92 LEU B CA 1
ATOM 2402 C C . LEU B 1 92 ? -9.375 -7.461 3.408 1 91.56 92 LEU B C 1
ATOM 2404 O O . LEU B 1 92 ? -9.039 -6.285 3.58 1 91.56 92 LEU B O 1
ATOM 2408 N N . PHE B 1 93 ? -8.875 -8.562 4.109 1 87.5 93 PHE B N 1
ATOM 2409 C CA . PHE B 1 93 ? -7.836 -8.312 5.102 1 87.5 93 PHE B CA 1
ATOM 2410 C C . PHE B 1 93 ? -6.93 -9.531 5.254 1 87.5 93 PHE B C 1
ATOM 2412 O O . PHE B 1 93 ? -7.402 -10.664 5.227 1 87.5 93 PHE B O 1
ATOM 2419 N N . ASN B 1 94 ? -5.75 -9.312 5.297 1 88.38 94 ASN B N 1
ATOM 2420 C CA . ASN B 1 94 ? -4.746 -10.281 5.719 1 88.38 94 ASN B CA 1
ATOM 2421 C C . ASN B 1 94 ? -3.367 -9.633 5.844 1 88.38 94 ASN B C 1
ATOM 2423 O O . ASN B 1 94 ? -3.154 -8.516 5.371 1 88.38 94 ASN B O 1
ATOM 2427 N N . TYR B 1 95 ? -2.441 -10.18 6.586 1 87.12 95 TYR B N 1
ATOM 2428 C CA . TYR B 1 95 ? -1.045 -9.773 6.703 1 87.12 95 TYR B CA 1
ATOM 2429 C C . TYR B 1 95 ? -0.93 -8.391 7.328 1 87.12 95 TYR B C 1
ATOM 2431 O O . TYR B 1 95 ? -0.023 -7.625 6.992 1 87.12 95 TYR B O 1
ATOM 2439 N N . GLY B 1 96 ? -1.974 -7.941 7.992 1 83.25 96 GLY B N 1
ATOM 2440 C CA . GLY B 1 96 ? -1.945 -6.688 8.727 1 83.25 96 GLY B CA 1
ATOM 2441 C C . GLY B 1 96 ? -2.406 -5.5 7.898 1 83.25 96 GLY B C 1
ATOM 2442 O O . GLY B 1 96 ? -2.303 -4.352 8.344 1 83.25 96 GLY B O 1
ATOM 2443 N N . VAL B 1 97 ? -2.9 -5.758 6.703 1 90.81 97 VAL B N 1
ATOM 2444 C CA . VAL B 1 97 ? -3.311 -4.652 5.844 1 90.81 97 VAL B CA 1
ATOM 2445 C C . VAL B 1 97 ? -4.648 -4.98 5.184 1 90.81 97 VAL B C 1
ATOM 2447 O O . VAL B 1 97 ? -4.918 -6.137 4.852 1 90.81 97 VAL B O 1
ATOM 2450 N N . GLY B 1 98 ? -5.438 -3.949 4.934 1 91.69 98 GLY B N 1
ATOM 2451 C CA . GLY B 1 98 ? -6.684 -4.09 4.199 1 91.69 98 GLY B CA 1
ATOM 2452 C C . GLY B 1 98 ? -6.527 -3.838 2.711 1 91.69 98 GLY B C 1
ATOM 2453 O O . GLY B 1 98 ? -5.699 -3.027 2.297 1 91.69 98 GLY B O 1
ATOM 2454 N N . ILE B 1 99 ? -7.316 -4.547 1.924 1 96.12 99 ILE B N 1
ATOM 2455 C CA . ILE B 1 99 ? -7.57 -4.215 0.527 1 96.12 99 ILE B CA 1
ATOM 2456 C C . ILE B 1 99 ? -9.047 -3.848 0.346 1 96.12 99 ILE B C 1
ATOM 2458 O O . ILE B 1 99 ? -9.93 -4.676 0.579 1 96.12 99 ILE B O 1
ATOM 2462 N N . HIS B 1 100 ? -9.266 -2.582 0.004 1 96.12 100 HIS B N 1
ATOM 2463 C CA . HIS B 1 100 ? -10.617 -2.123 -0.278 1 96.12 100 HIS B CA 1
ATOM 2464 C C . HIS B 1 100 ? -10.883 -2.066 -1.78 1 96.12 100 HIS B C 1
ATOM 2466 O O . HIS B 1 100 ? -10.258 -1.272 -2.492 1 96.12 100 HIS B O 1
ATOM 2472 N N . LEU B 1 101 ? -11.797 -2.939 -2.168 1 97.25 101 LEU B N 1
ATOM 2473 C CA . LEU B 1 101 ? -12.18 -2.998 -3.576 1 97.25 101 LEU B CA 1
ATOM 2474 C C . LEU B 1 101 ? -13.43 -2.168 -3.836 1 97.25 101 LEU B C 1
ATOM 2476 O O . LEU B 1 101 ? -14.422 -2.289 -3.111 1 97.25 101 LEU B O 1
ATOM 2480 N N . VAL B 1 102 ? -13.344 -1.312 -4.891 1 96.38 102 VAL B N 1
ATOM 2481 C CA . VAL B 1 102 ? -14.461 -0.438 -5.234 1 96.38 102 VAL B CA 1
ATOM 2482 C C . VAL B 1 102 ? -14.82 -0.612 -6.707 1 96.38 102 VAL B C 1
ATOM 2484 O O . VAL B 1 102 ? -13.945 -0.568 -7.574 1 96.38 102 VAL B O 1
ATOM 2487 N N . GLN B 1 103 ? -16.062 -0.761 -6.957 1 96.44 103 GLN B N 1
ATOM 2488 C CA . GLN B 1 103 ? -16.5 -0.845 -8.344 1 96.44 103 GLN B CA 1
ATOM 2489 C C . GLN B 1 103 ? -16.297 0.483 -9.07 1 96.44 103 GLN B C 1
ATOM 2491 O O . GLN B 1 103 ? -16.797 1.52 -8.625 1 96.44 103 GLN B O 1
ATOM 2496 N N . SER B 1 104 ? -15.578 0.396 -10.18 1 95.25 104 SER B N 1
ATOM 2497 C CA . SER B 1 104 ? -15.344 1.609 -10.961 1 95.25 104 SER B CA 1
ATOM 2498 C C . SER B 1 104 ? -16.578 2.008 -11.75 1 95.25 104 SER B C 1
ATOM 2500 O O . SER B 1 104 ? -17.266 1.152 -12.312 1 95.25 104 SER B O 1
ATOM 2502 N N . LYS B 1 105 ? -16.797 3.295 -11.797 1 90.44 105 LYS B N 1
ATOM 2503 C CA . LYS B 1 105 ? -17.844 3.84 -12.656 1 90.44 105 LYS B CA 1
ATOM 2504 C C . LYS B 1 105 ? -17.266 4.34 -13.977 1 90.44 105 LYS B C 1
ATOM 2506 O O . LYS B 1 105 ? -18 4.719 -14.883 1 90.44 105 LYS B O 1
ATOM 2511 N N . ASP B 1 106 ? -15.969 4.355 -14.023 1 87.75 106 ASP B N 1
ATOM 2512 C CA . ASP B 1 106 ? -15.234 4.879 -15.172 1 87.75 106 ASP B CA 1
ATOM 2513 C C . ASP B 1 106 ? -13.953 4.078 -15.406 1 87.75 106 ASP B C 1
ATOM 2515 O O . ASP B 1 106 ? -12.984 4.207 -14.656 1 87.75 106 ASP B O 1
ATOM 2519 N N . ASP B 1 107 ? -13.844 3.471 -16.547 1 84.94 107 ASP B N 1
ATOM 2520 C CA . ASP B 1 107 ? -12.711 2.586 -16.812 1 84.94 107 ASP B CA 1
ATOM 2521 C C . ASP B 1 107 ? -11.438 3.387 -17.078 1 84.94 107 ASP B C 1
ATOM 2523 O O . ASP B 1 107 ? -10.336 2.842 -17.031 1 84.94 107 ASP B O 1
ATOM 2527 N N . ASP B 1 108 ? -11.641 4.586 -17.312 1 82.38 108 ASP B N 1
ATOM 2528 C CA . ASP B 1 108 ? -10.492 5.422 -17.625 1 82.38 108 ASP B CA 1
ATOM 2529 C C . ASP B 1 108 ? -9.609 5.633 -16.406 1 82.38 108 ASP B C 1
ATOM 2531 O O . ASP B 1 108 ? -8.453 6.047 -16.531 1 82.38 108 ASP B O 1
ATOM 2535 N N . LYS B 1 109 ? -10.094 5.293 -15.266 1 83.31 109 LYS B N 1
ATOM 2536 C CA . LYS B 1 109 ? -9.352 5.477 -14.023 1 83.31 109 LYS B CA 1
ATOM 2537 C C . LYS B 1 109 ? -8.5 4.246 -13.703 1 83.31 109 LYS B C 1
ATOM 2539 O O . LYS B 1 109 ? -7.75 4.246 -12.727 1 83.31 109 LYS B O 1
ATOM 2544 N N . LEU B 1 110 ? -8.641 3.311 -14.578 1 89.69 110 LEU B N 1
ATOM 2545 C CA . LEU B 1 110 ? -7.891 2.07 -14.406 1 89.69 110 LEU B CA 1
ATOM 2546 C C . LEU B 1 110 ? -6.75 1.98 -15.414 1 89.69 110 LEU B C 1
ATOM 2548 O O . LEU B 1 110 ? -6.785 2.641 -16.453 1 89.69 110 LEU B O 1
ATOM 2552 N N . PRO B 1 111 ? -5.766 1.163 -15.062 1 86.62 111 PRO B N 1
ATOM 2553 C CA . PRO B 1 111 ? -4.699 0.966 -16.047 1 86.62 111 PRO B CA 1
ATOM 2554 C C . PRO B 1 111 ? -5.227 0.479 -17.391 1 86.62 111 PRO B C 1
ATOM 2556 O O . PRO B 1 111 ? -6.117 -0.373 -17.438 1 86.62 111 PRO B O 1
ATOM 2559 N N . SER B 1 112 ? -4.699 1.103 -18.359 1 79.69 112 SER B N 1
ATOM 2560 C CA . SER B 1 112 ? -5.148 0.772 -19.719 1 79.69 112 SER B CA 1
ATOM 2561 C C . SER B 1 112 ? -4.531 -0.536 -20.203 1 79.69 112 SER B C 1
ATOM 2563 O O . SER B 1 112 ? -5.168 -1.296 -20.922 1 79.69 112 SER B O 1
ATOM 2565 N N . ASP B 1 113 ? -3.25 -0.654 -19.875 1 74.69 113 ASP B N 1
ATOM 2566 C CA . ASP B 1 113 ? -2.553 -1.877 -20.266 1 74.69 113 ASP B CA 1
ATOM 2567 C C . ASP B 1 113 ? -2.463 -2.854 -19.094 1 74.69 113 ASP B C 1
ATOM 2569 O O . ASP B 1 113 ? -1.635 -2.682 -18.188 1 74.69 113 ASP B O 1
ATOM 2573 N N . SER B 1 114 ? -3.195 -3.885 -19.219 1 71.19 114 SER B N 1
ATOM 2574 C CA . SER B 1 114 ? -3.258 -4.836 -18.125 1 71.19 114 SER B CA 1
ATOM 2575 C C . SER B 1 114 ? -2.166 -5.891 -18.234 1 71.19 114 SER B C 1
ATOM 2577 O O . SER B 1 114 ? -1.996 -6.719 -17.344 1 71.19 114 SER B O 1
ATOM 2579 N N . HIS B 1 115 ? -1.315 -5.777 -19.219 1 81.62 115 HIS B N 1
ATOM 2580 C CA . HIS B 1 115 ? -0.32 -6.824 -19.422 1 81.62 115 HIS B CA 1
ATOM 2581 C C . HIS B 1 115 ? 1.095 -6.277 -19.266 1 81.62 115 HIS B C 1
ATOM 2583 O O . HIS B 1 115 ? 2.064 -7.039 -19.266 1 81.62 115 HIS B O 1
ATOM 2589 N N . HIS B 1 116 ? 1.066 -5.055 -19.109 1 87.38 116 HIS B N 1
ATOM 2590 C CA . HIS B 1 116 ? 2.381 -4.434 -19 1 87.38 116 HIS B CA 1
ATOM 2591 C C . HIS B 1 116 ? 2.996 -4.707 -17.625 1 87.38 116 HIS B C 1
ATOM 2593 O O . HIS B 1 116 ? 2.363 -4.465 -16.594 1 87.38 116 HIS B O 1
ATOM 2599 N N . LEU B 1 117 ? 4.172 -5.352 -17.688 1 94.75 117 LEU B N 1
ATOM 2600 C CA . LEU B 1 117 ? 4.918 -5.594 -16.453 1 94.75 117 LEU B CA 1
ATOM 2601 C C . LEU B 1 117 ? 6.277 -4.902 -16.5 1 94.75 117 LEU B C 1
ATOM 2603 O O . LEU B 1 117 ? 7.184 -5.348 -17.203 1 94.75 117 LEU B O 1
ATOM 2607 N N . ASP B 1 118 ? 6.371 -3.812 -15.852 1 93.69 118 ASP B N 1
ATOM 2608 C CA . ASP B 1 118 ? 7.613 -3.068 -15.664 1 93.69 118 ASP B CA 1
ATOM 2609 C C . ASP B 1 118 ? 7.949 -2.928 -14.18 1 93.69 118 ASP B C 1
ATOM 2611 O O . ASP B 1 118 ? 7.312 -2.148 -13.469 1 93.69 118 ASP B O 1
ATOM 2615 N N . PRO B 1 119 ? 8.992 -3.592 -13.727 1 93.38 119 PRO B N 1
ATOM 2616 C CA . PRO B 1 119 ? 9.352 -3.588 -12.305 1 93.38 119 PRO B CA 1
ATOM 2617 C C . PRO B 1 119 ? 9.594 -2.182 -11.758 1 93.38 119 PRO B C 1
ATOM 2619 O O . PRO B 1 119 ? 9.609 -1.981 -10.539 1 93.38 119 PRO B O 1
ATOM 2622 N N . MET B 1 120 ? 9.742 -1.246 -12.633 1 92.62 120 MET B N 1
ATOM 2623 C CA . MET B 1 120 ? 10.039 0.115 -12.195 1 92.62 120 MET B CA 1
ATOM 2624 C C . MET B 1 120 ? 8.758 0.936 -12.078 1 92.62 120 MET B C 1
ATOM 2626 O O . MET B 1 120 ? 8.789 2.09 -11.648 1 92.62 120 MET B O 1
ATOM 2630 N N . ASP B 1 121 ? 7.672 0.355 -12.383 1 94.5 121 ASP B N 1
ATOM 2631 C CA . ASP B 1 121 ? 6.398 1.066 -12.367 1 94.5 121 ASP B CA 1
ATOM 2632 C C . ASP B 1 121 ? 5.754 0.997 -10.984 1 94.5 121 ASP B C 1
ATOM 2634 O O . ASP B 1 121 ? 6.297 0.368 -10.07 1 94.5 121 ASP B O 1
ATOM 2638 N N . ASN B 1 122 ? 4.605 1.688 -10.812 1 96.25 122 ASN B N 1
ATOM 2639 C CA . ASN B 1 122 ? 3.826 1.646 -9.586 1 96.25 122 ASN B CA 1
ATOM 2640 C C . ASN B 1 122 ? 3.414 0.219 -9.227 1 96.25 122 ASN B C 1
ATOM 2642 O O . ASN B 1 122 ? 2.979 -0.54 -10.094 1 96.25 122 ASN B O 1
ATOM 2646 N N . HIS B 1 123 ? 3.67 -0.164 -7.941 1 97.75 123 HIS B N 1
ATOM 2647 C CA . HIS B 1 123 ? 3.201 -1.467 -7.48 1 97.75 123 HIS B CA 1
ATOM 2648 C C . HIS B 1 123 ? 3.182 -1.541 -5.957 1 97.75 123 HIS B C 1
ATOM 2650 O O . HIS B 1 123 ? 3.752 -0.681 -5.285 1 97.75 123 HIS B O 1
ATOM 2656 N N . ILE B 1 124 ? 2.469 -2.543 -5.457 1 98.31 124 ILE B N 1
ATOM 2657 C CA . ILE B 1 124 ? 2.6 -2.936 -4.059 1 98.31 124 ILE B CA 1
ATOM 2658 C C . ILE B 1 124 ? 3.367 -4.254 -3.961 1 98.31 124 ILE B C 1
ATOM 2660 O O . ILE B 1 124 ? 3.268 -5.102 -4.848 1 98.31 124 ILE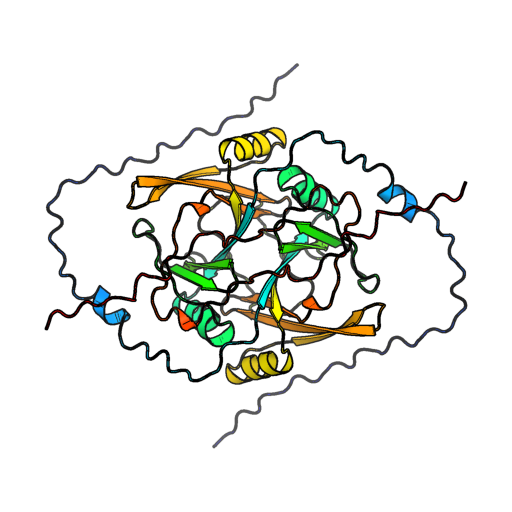 B O 1
ATOM 2664 N N . SER B 1 125 ? 4.109 -4.371 -2.855 1 97 125 SER B N 1
ATOM 2665 C CA . SER B 1 125 ? 4.988 -5.523 -2.715 1 97 125 SER B CA 1
ATOM 2666 C C . SER B 1 125 ? 4.734 -6.258 -1.403 1 97 125 SER B C 1
ATOM 2668 O O . SER B 1 125 ? 4.629 -5.633 -0.346 1 97 125 SER B O 1
ATOM 2670 N N . PHE B 1 126 ? 4.668 -7.574 -1.506 1 95.56 126 PHE B N 1
ATOM 2671 C CA . PHE B 1 126 ? 4.535 -8.406 -0.315 1 95.56 126 PHE B CA 1
ATOM 2672 C C . PHE B 1 126 ? 5.793 -9.234 -0.089 1 95.56 126 PHE B C 1
ATOM 2674 O O . PHE B 1 126 ? 6.395 -9.734 -1.043 1 95.56 126 PHE B O 1
ATOM 2681 N N . GLN B 1 127 ? 6.035 -9.383 1.139 1 91.62 127 GLN B N 1
ATOM 2682 C CA . GLN B 1 127 ? 7.109 -10.289 1.536 1 91.62 127 GLN B CA 1
ATOM 2683 C C . GLN B 1 127 ? 6.641 -11.742 1.507 1 91.62 127 GLN B C 1
ATOM 2685 O O . GLN B 1 127 ? 5.531 -12.055 1.948 1 91.62 127 GLN B O 1
ATOM 2690 N N . CYS B 1 128 ? 7.637 -12.602 1.095 1 93 128 CYS B N 1
ATOM 2691 C CA . CYS B 1 128 ? 7.324 -14.016 0.917 1 93 128 CYS B CA 1
ATOM 2692 C C . CYS B 1 128 ? 8.445 -14.891 1.471 1 93 128 CYS B C 1
ATOM 2694 O O . CYS B 1 128 ? 9.617 -14.648 1.206 1 93 128 CYS B O 1
ATOM 2696 N N . GLU B 1 129 ? 8.102 -15.953 2.197 1 90.19 129 GLU B N 1
ATOM 2697 C CA . GLU B 1 129 ? 9.102 -16.797 2.83 1 90.19 129 GLU B CA 1
ATOM 2698 C C . GLU B 1 129 ? 9.461 -17.984 1.948 1 90.19 129 GLU B C 1
ATOM 2700 O O . GLU B 1 129 ? 10.445 -18.688 2.197 1 90.19 129 GLU B O 1
ATOM 2705 N N . ASP B 1 130 ? 8.703 -18.266 0.879 1 94.5 130 ASP B N 1
ATOM 2706 C CA . ASP B 1 130 ? 8.961 -19.359 -0.056 1 94.5 130 ASP B CA 1
ATOM 2707 C C . ASP B 1 130 ? 8.602 -18.953 -1.483 1 94.5 130 ASP B C 1
ATOM 2709 O O . ASP B 1 130 ? 7.473 -19.172 -1.927 1 94.5 130 ASP B O 1
ATOM 2713 N N . MET B 1 131 ? 9.562 -18.516 -2.207 1 96 131 MET B N 1
ATOM 2714 C CA . MET B 1 131 ? 9.352 -17.969 -3.543 1 96 131 MET B CA 1
ATOM 2715 C C . MET B 1 131 ? 8.961 -19.062 -4.531 1 96 131 MET B C 1
ATOM 2717 O O . MET B 1 131 ? 8.188 -18.812 -5.461 1 96 131 MET B O 1
ATOM 2721 N N . GLU B 1 132 ? 9.484 -20.219 -4.371 1 97 132 GLU B N 1
ATOM 2722 C CA . GLU B 1 132 ? 9.141 -21.328 -5.258 1 97 132 GLU B CA 1
ATOM 2723 C C . GLU B 1 132 ? 7.668 -21.703 -5.125 1 97 132 GLU B C 1
ATOM 2725 O O . GLU B 1 132 ? 6.984 -21.906 -6.129 1 97 132 GLU B O 1
ATOM 2730 N N . GLU B 1 133 ? 7.289 -21.766 -3.939 1 97.19 133 GLU B N 1
ATOM 2731 C CA . GLU B 1 133 ? 5.879 -22.062 -3.705 1 97.19 133 GLU B CA 1
ATOM 2732 C C . GLU B 1 133 ? 4.98 -20.984 -4.312 1 97.19 133 GLU B C 1
ATOM 2734 O O . GLU B 1 133 ? 3.941 -21.297 -4.895 1 97.19 133 GLU B O 1
ATOM 2739 N N . MET B 1 134 ? 5.355 -19.781 -4.145 1 97.5 134 MET B N 1
ATOM 2740 C CA . MET B 1 134 ? 4.551 -18.688 -4.684 1 97.5 134 MET B CA 1
ATOM 2741 C C . MET B 1 134 ? 4.512 -18.734 -6.207 1 97.5 134 MET B C 1
ATOM 2743 O O . MET B 1 134 ? 3.469 -18.5 -6.816 1 97.5 134 MET B O 1
ATOM 2747 N N . GLU B 1 135 ? 5.617 -19.031 -6.793 1 98.12 135 GLU B N 1
ATOM 2748 C CA . GLU B 1 135 ? 5.652 -19.141 -8.25 1 98.12 135 GLU B CA 1
ATOM 2749 C C . GLU B 1 135 ? 4.734 -20.25 -8.742 1 98.12 135 GLU B C 1
ATOM 2751 O O . GLU B 1 135 ? 4.004 -20.078 -9.719 1 98.12 135 GLU B O 1
ATOM 2756 N N . GLN B 1 136 ? 4.785 -21.359 -8.109 1 97.88 136 GLN B N 1
ATOM 2757 C CA . GLN B 1 136 ? 3.904 -22.453 -8.461 1 97.88 136 GLN B CA 1
ATOM 2758 C C . GLN B 1 136 ? 2.438 -22.062 -8.344 1 97.88 136 GLN B C 1
ATOM 2760 O O . GLN B 1 136 ? 1.61 -22.438 -9.172 1 97.88 136 GLN B O 1
ATOM 2765 N N . ARG B 1 137 ? 2.172 -21.312 -7.336 1 97.25 137 ARG B N 1
ATOM 2766 C CA . ARG B 1 137 ? 0.808 -20.828 -7.125 1 97.25 137 ARG B CA 1
ATOM 2767 C C . ARG B 1 137 ? 0.353 -19.938 -8.273 1 97.25 137 ARG B C 1
ATOM 2769 O O . ARG B 1 137 ? -0.772 -20.078 -8.766 1 97.25 137 ARG B O 1
ATOM 2776 N N . LEU B 1 138 ? 1.203 -19.047 -8.695 1 98 138 LEU B N 1
ATOM 2777 C CA . LEU B 1 138 ? 0.866 -18.188 -9.828 1 98 138 LEU B CA 1
ATOM 2778 C C . LEU B 1 138 ? 0.568 -19.031 -11.07 1 98 138 LEU B C 1
ATOM 2780 O O . LEU B 1 138 ? -0.365 -18.719 -11.82 1 98 138 LEU B O 1
ATOM 2784 N N . LYS B 1 139 ? 1.3 -20.094 -11.242 1 97.5 139 LYS B N 1
ATOM 2785 C CA . LYS B 1 139 ? 1.076 -20.984 -12.375 1 97.5 139 LYS B CA 1
ATOM 2786 C C . LYS B 1 139 ? -0.252 -21.719 -12.234 1 97.5 139 LYS B C 1
ATOM 2788 O O . LYS B 1 139 ? -1.013 -21.828 -13.203 1 97.5 139 LYS B O 1
ATOM 2793 N N . GLU B 1 140 ? -0.493 -22.172 -11.117 1 96.12 140 GLU B N 1
ATOM 2794 C CA . GLU B 1 140 ? -1.727 -22.906 -10.844 1 96.12 140 GLU B CA 1
ATOM 2795 C C . GLU B 1 140 ? -2.953 -22.047 -11.148 1 96.12 140 GLU B C 1
ATOM 2797 O O . GLU B 1 140 ? -3.975 -22.562 -11.609 1 96.12 140 GLU B O 1
ATOM 2802 N N . PHE B 1 141 ? -2.805 -20.797 -10.906 1 95.69 141 PHE B N 1
ATOM 2803 C CA . PHE B 1 141 ? -3.941 -19.906 -11.102 1 95.69 141 PHE B CA 1
ATOM 2804 C C . PHE B 1 141 ? -3.818 -19.156 -12.422 1 95.69 141 PHE B C 1
ATOM 2806 O O . PHE B 1 141 ? -4.496 -18.156 -12.633 1 95.69 141 PHE B O 1
ATOM 2813 N N . ASN B 1 142 ? -2.912 -19.594 -13.25 1 96.5 142 ASN B N 1
ATOM 2814 C CA . ASN B 1 142 ? -2.725 -19.062 -14.594 1 96.5 142 ASN B CA 1
ATOM 2815 C C . ASN B 1 142 ? -2.5 -17.562 -14.586 1 96.5 142 ASN B C 1
ATOM 2817 O O . ASN B 1 142 ? -3.092 -16.828 -15.383 1 96.5 142 ASN B O 1
ATOM 2821 N N . THR B 1 143 ? -1.723 -17.109 -13.695 1 96.56 143 THR B N 1
ATOM 2822 C CA . THR B 1 143 ? -1.348 -15.703 -13.578 1 96.56 143 THR B CA 1
ATOM 2823 C C . THR B 1 143 ? -0.037 -15.43 -14.312 1 96.56 143 THR B C 1
ATOM 2825 O O . THR B 1 143 ? 0.989 -16.047 -14.008 1 96.56 143 THR B O 1
ATOM 2828 N N . GLU B 1 144 ? -0.085 -14.531 -15.32 1 96.94 144 GLU B N 1
ATOM 2829 C CA . GLU B 1 144 ? 1.141 -14.125 -16 1 96.94 144 GLU B CA 1
ATOM 2830 C C . GLU B 1 144 ? 2.057 -13.344 -15.062 1 96.94 144 GLU B C 1
ATOM 2832 O O . GLU B 1 144 ? 1.594 -12.492 -14.297 1 96.94 144 GLU B O 1
ATOM 2837 N N . TYR B 1 145 ? 3.369 -13.688 -15.078 1 98.19 145 TYR B N 1
ATOM 2838 C CA . TYR B 1 145 ? 4.32 -13.008 -14.211 1 98.19 145 TYR B CA 1
ATOM 2839 C C . TYR B 1 145 ? 5.691 -12.914 -14.867 1 98.19 145 TYR B C 1
ATOM 2841 O O . TYR B 1 145 ? 5.957 -13.594 -15.867 1 98.19 145 TYR B O 1
ATOM 2849 N N . ILE B 1 146 ? 6.539 -12.008 -14.406 1 97.69 146 ILE B N 1
ATOM 2850 C CA . ILE B 1 146 ? 7.969 -12.023 -14.688 1 97.69 146 ILE B CA 1
ATOM 2851 C C . ILE B 1 146 ? 8.75 -12.258 -13.398 1 97.69 146 ILE B C 1
ATOM 2853 O O . ILE B 1 146 ? 8.297 -11.875 -12.312 1 97.69 146 ILE B O 1
ATOM 2857 N N . LYS B 1 147 ? 9.844 -12.922 -13.531 1 97.12 147 LYS B N 1
ATOM 2858 C CA . LYS B 1 147 ? 10.734 -13.203 -12.406 1 97.12 147 LYS B CA 1
ATOM 2859 C C . LYS B 1 147 ? 12.086 -12.523 -12.594 1 97.12 147 LYS B C 1
ATOM 2861 O O . LYS B 1 147 ? 12.648 -12.539 -13.695 1 97.12 147 LYS B O 1
ATOM 2866 N N . ARG B 1 148 ? 12.477 -11.867 -11.516 1 93.94 148 ARG B N 1
ATOM 2867 C CA . ARG B 1 148 ? 13.805 -11.258 -11.477 1 93.94 148 ARG B CA 1
ATOM 2868 C C . ARG B 1 148 ? 14.57 -11.695 -10.227 1 93.94 148 ARG B C 1
ATOM 2870 O O . ARG B 1 148 ? 13.969 -11.914 -9.172 1 93.94 148 ARG B O 1
ATOM 2877 N N . THR B 1 149 ? 15.883 -11.82 -10.414 1 91.31 149 THR B N 1
ATOM 2878 C CA . THR B 1 149 ? 16.75 -12.109 -9.281 1 91.31 149 THR B CA 1
ATOM 2879 C C . THR B 1 149 ? 17.891 -11.094 -9.203 1 91.31 149 THR B C 1
ATOM 2881 O O . THR B 1 149 ? 18.516 -10.766 -10.219 1 91.31 149 THR B O 1
ATOM 2884 N N . MET B 1 150 ? 17.984 -10.594 -8.031 1 82.62 150 MET B N 1
ATOM 2885 C CA . MET B 1 150 ? 19.094 -9.688 -7.77 1 82.62 150 MET B CA 1
ATOM 2886 C C . MET B 1 150 ? 19.969 -10.211 -6.633 1 82.62 150 MET B C 1
ATOM 2888 O O . MET B 1 150 ? 19.531 -11.047 -5.84 1 82.62 150 MET B O 1
ATOM 2892 N N . GLU B 1 151 ? 21.188 -9.773 -6.672 1 79.31 151 GLU B N 1
ATOM 2893 C CA . GLU B 1 151 ? 22.109 -10.102 -5.582 1 79.31 151 GLU B CA 1
ATOM 2894 C C . GLU B 1 151 ? 22.562 -8.844 -4.844 1 79.31 151 GLU B C 1
ATOM 2896 O O . GLU B 1 151 ? 22.859 -7.82 -5.465 1 79.31 151 GLU B O 1
ATOM 2901 N N . ASP B 1 152 ? 22.359 -8.953 -3.514 1 70.38 152 ASP B N 1
ATOM 2902 C CA . ASP B 1 152 ? 22.859 -7.805 -2.764 1 70.38 152 ASP B CA 1
ATOM 2903 C C . ASP B 1 152 ? 24.359 -7.91 -2.535 1 70.38 152 ASP B C 1
ATOM 2905 O O . ASP B 1 152 ? 25 -8.844 -3.02 1 70.38 152 ASP B O 1
ATOM 2909 N N . GLU B 1 153 ? 24.938 -6.859 -1.91 1 68.56 153 GLU B N 1
ATOM 2910 C CA . GLU B 1 153 ? 26.391 -6.773 -1.71 1 68.56 153 GLU B CA 1
ATOM 2911 C C . GLU B 1 153 ? 26.906 -7.973 -0.924 1 68.56 153 GLU B C 1
ATOM 2913 O O . GLU B 1 153 ? 28.062 -8.359 -1.072 1 68.56 153 GLU B O 1
ATOM 2918 N N . SER B 1 154 ? 26.109 -8.609 -0.1 1 71.12 154 SER B N 1
ATOM 2919 C CA . SER B 1 154 ? 26.531 -9.727 0.738 1 71.12 154 SER B CA 1
ATOM 2920 C C . SER B 1 154 ? 26.359 -11.055 0.006 1 71.12 154 SER B C 1
ATOM 2922 O O . SER B 1 154 ? 26.734 -12.109 0.529 1 71.12 154 SER B O 1
ATOM 2924 N N . GLY B 1 155 ? 25.844 -10.977 -1.132 1 76 155 GLY B N 1
ATOM 2925 C CA . GLY B 1 155 ? 25.656 -12.195 -1.9 1 76 155 GLY B CA 1
ATOM 2926 C C . GLY B 1 155 ? 24.297 -12.82 -1.704 1 76 155 GLY B C 1
ATOM 2927 O O . GLY B 1 155 ? 24 -13.883 -2.254 1 76 155 GLY B O 1
ATOM 2928 N N . THR B 1 156 ? 23.516 -12.172 -0.923 1 75.19 156 THR B N 1
ATOM 2929 C CA . THR B 1 156 ? 22.172 -12.68 -0.706 1 75.19 156 THR B CA 1
ATOM 2930 C C . THR B 1 156 ? 21.312 -12.461 -1.946 1 75.19 156 THR B C 1
ATOM 2932 O O . THR B 1 156 ? 21.297 -11.367 -2.514 1 75.19 156 THR B O 1
ATOM 2935 N N . LYS B 1 157 ? 20.688 -13.562 -2.35 1 84.25 157 LYS B N 1
ATOM 2936 C CA . LYS B 1 157 ? 19.828 -13.5 -3.527 1 84.25 157 LYS B CA 1
ATOM 2937 C C . LYS B 1 157 ? 18.438 -12.969 -3.17 1 84.25 157 LYS B C 1
ATOM 2939 O O . LYS B 1 157 ? 17.828 -13.414 -2.199 1 84.25 157 LYS B O 1
ATOM 2944 N N . ILE B 1 158 ? 18.016 -12.008 -3.904 1 85.56 158 ILE B N 1
ATOM 2945 C CA . ILE B 1 158 ? 16.656 -11.461 -3.781 1 85.56 158 ILE B CA 1
ATOM 2946 C C . ILE B 1 158 ? 15.859 -11.781 -5.039 1 85.56 158 ILE B C 1
ATOM 2948 O O . ILE B 1 158 ? 16.219 -11.352 -6.141 1 85.56 158 ILE B O 1
ATOM 2952 N N . ASP B 1 159 ? 14.906 -12.602 -4.848 1 93.44 159 ASP B N 1
ATOM 2953 C CA . ASP B 1 159 ? 13.992 -12.938 -5.938 1 93.44 159 ASP B CA 1
ATOM 2954 C C . ASP B 1 159 ? 12.75 -12.055 -5.906 1 93.44 159 ASP B C 1
ATOM 2956 O O . ASP B 1 159 ? 12.25 -11.711 -4.832 1 93.44 159 ASP B O 1
ATOM 2960 N N . GLN B 1 160 ? 12.336 -11.727 -7.109 1 95.44 160 GLN B N 1
ATOM 2961 C CA . GLN B 1 160 ? 11.133 -10.922 -7.266 1 95.44 160 GLN B CA 1
ATOM 2962 C C . GLN B 1 160 ? 10.203 -11.516 -8.32 1 95.44 160 GLN B C 1
ATOM 2964 O O . GLN B 1 160 ? 10.656 -11.961 -9.375 1 95.44 160 GLN B O 1
ATOM 2969 N N . LEU B 1 161 ? 8.969 -11.609 -8.023 1 98.44 161 LEU B N 1
ATOM 2970 C CA . LEU B 1 161 ? 7.898 -11.938 -8.961 1 98.44 161 LEU B CA 1
ATOM 2971 C C . LEU B 1 161 ? 6.984 -10.734 -9.18 1 98.44 161 LEU B C 1
ATOM 2973 O O . LEU B 1 161 ? 6.523 -10.117 -8.219 1 98.44 161 LEU B O 1
ATOM 2977 N N . PHE B 1 162 ? 6.801 -10.391 -10.453 1 98.38 162 PHE B N 1
ATOM 2978 C CA . PHE B 1 162 ? 5.879 -9.305 -10.781 1 98.38 162 PHE B CA 1
ATOM 2979 C C . PHE B 1 162 ? 4.711 -9.812 -11.609 1 98.38 162 PHE B C 1
ATOM 2981 O O . PHE B 1 162 ? 4.902 -10.57 -12.57 1 98.38 162 PHE B O 1
ATOM 2988 N N . PHE B 1 163 ? 3.533 -9.352 -11.266 1 98.44 163 PHE B N 1
ATOM 2989 C CA . PHE B 1 163 ? 2.312 -9.703 -11.984 1 98.44 163 PHE B CA 1
ATOM 2990 C C . PHE B 1 163 ? 1.227 -8.664 -11.734 1 98.44 163 PHE B C 1
ATOM 2992 O O . PHE B 1 163 ? 1.364 -7.805 -10.859 1 98.44 163 PHE B O 1
ATOM 2999 N N . ASN B 1 164 ? 0.165 -8.734 -12.5 1 97.88 164 ASN B N 1
ATOM 3000 C CA . ASN B 1 164 ? -0.948 -7.801 -12.344 1 97.88 164 ASN B CA 1
ATOM 3001 C C . ASN B 1 164 ? -2.148 -8.469 -11.688 1 97.88 164 ASN B C 1
ATOM 3003 O O . ASN B 1 164 ? -2.416 -9.648 -11.914 1 97.88 164 ASN B O 1
ATOM 3007 N N . ASP B 1 165 ? -2.818 -7.637 -10.891 1 97.81 165 ASP B N 1
ATOM 3008 C CA . ASP B 1 165 ? -4.16 -8.07 -10.508 1 97.81 165 ASP B CA 1
ATOM 3009 C C . ASP B 1 165 ? -5.125 -7.965 -11.688 1 97.81 165 ASP B C 1
ATOM 3011 O O . ASP B 1 165 ? -4.742 -7.543 -12.773 1 97.81 165 ASP B O 1
ATOM 3015 N N . PRO B 1 166 ? -6.398 -8.344 -11.555 1 96.5 166 PRO B N 1
ATOM 3016 C CA . PRO B 1 166 ? -7.32 -8.414 -12.688 1 96.5 166 PRO B CA 1
ATOM 3017 C C . PRO B 1 166 ? -7.539 -7.055 -13.352 1 96.5 166 PRO B C 1
ATOM 3019 O O . PRO B 1 166 ? -7.969 -6.988 -14.508 1 96.5 166 PRO B O 1
ATOM 3022 N N . ASP B 1 167 ? -7.25 -5.992 -12.641 1 96.44 167 ASP B N 1
ATOM 3023 C CA . ASP B 1 167 ? -7.547 -4.656 -13.156 1 96.44 167 ASP B CA 1
ATOM 3024 C C . ASP B 1 167 ? -6.285 -3.977 -13.68 1 96.44 167 ASP B C 1
ATOM 3026 O O . ASP B 1 167 ? -6.328 -2.822 -14.109 1 96.44 167 ASP B O 1
ATOM 3030 N N . GLY B 1 168 ? -5.168 -4.652 -13.547 1 96 168 GLY B N 1
ATOM 3031 C CA . GLY B 1 168 ? -3.936 -4.152 -14.141 1 96 168 GLY B CA 1
ATOM 3032 C C . GLY B 1 168 ? -3.014 -3.492 -13.133 1 96 168 GLY B C 1
ATOM 3033 O O . GLY B 1 168 ? -1.96 -2.967 -13.5 1 96 168 GLY B O 1
ATOM 3034 N N . PHE B 1 169 ? -3.385 -3.469 -11.898 1 96.81 169 PHE B N 1
ATOM 3035 C CA . PHE B 1 169 ? -2.477 -2.977 -10.867 1 96.81 169 PHE B CA 1
ATOM 3036 C C . PHE B 1 169 ? -1.378 -3.994 -10.586 1 96.81 169 PHE B C 1
ATOM 3038 O O . PHE B 1 169 ? -1.662 -5.152 -10.273 1 96.81 169 PHE B O 1
ATOM 3045 N N . MET B 1 170 ? -0.167 -3.566 -10.602 1 97.75 170 MET B N 1
ATOM 3046 C CA . MET B 1 170 ? 0.953 -4.496 -10.484 1 97.75 170 MET B CA 1
ATOM 3047 C C . MET B 1 170 ? 1.228 -4.84 -9.023 1 97.75 170 MET B C 1
ATOM 3049 O O . MET B 1 170 ? 1.204 -3.961 -8.164 1 97.75 170 MET B O 1
ATOM 3053 N N . VAL B 1 171 ? 1.545 -6.086 -8.789 1 98.62 171 VAL B N 1
ATOM 3054 C CA . VAL B 1 171 ? 1.928 -6.637 -7.496 1 98.62 171 VAL B CA 1
ATOM 3055 C C . VAL B 1 171 ? 3.312 -7.273 -7.598 1 98.62 171 VAL B C 1
ATOM 3057 O O . VAL B 1 171 ? 3.623 -7.949 -8.578 1 98.62 171 VAL B O 1
ATOM 3060 N N . GLU B 1 172 ? 4.066 -7.059 -6.586 1 98.44 172 GLU B N 1
ATOM 3061 C CA . GLU B 1 172 ? 5.352 -7.727 -6.422 1 98.44 172 GLU B CA 1
ATOM 3062 C C . GLU B 1 172 ? 5.336 -8.672 -5.227 1 98.44 172 GLU B C 1
ATOM 3064 O O . GLU B 1 172 ? 4.793 -8.336 -4.168 1 98.44 172 GLU B O 1
ATOM 3069 N N . ILE B 1 173 ? 5.922 -9.82 -5.418 1 97.75 173 ILE B N 1
ATOM 3070 C CA . ILE B 1 173 ? 6.281 -10.688 -4.305 1 97.75 173 ILE B CA 1
ATOM 3071 C C . ILE B 1 173 ? 7.797 -10.852 -4.242 1 97.75 173 ILE B C 1
ATOM 3073 O O . ILE B 1 173 ? 8.445 -11.07 -5.266 1 97.75 173 ILE B O 1
ATOM 3077 N N . CYS B 1 174 ? 8.336 -10.688 -3.068 1 94.56 174 CYS B N 1
ATOM 3078 C CA . CYS B 1 174 ? 9.789 -10.773 -2.969 1 94.56 174 CYS B CA 1
ATOM 3079 C C . CYS B 1 174 ? 10.211 -11.391 -1.64 1 94.56 174 CYS B C 1
ATOM 3081 O O . CYS B 1 174 ? 9.422 -11.422 -0.69 1 94.56 174 CYS B O 1
ATOM 3083 N N . ASN B 1 175 ? 11.391 -11.953 -1.581 1 90.44 175 ASN B N 1
ATOM 3084 C CA . ASN B 1 175 ? 11.984 -12.398 -0.325 1 90.44 175 ASN B CA 1
ATOM 3085 C C . ASN B 1 175 ? 12.898 -11.336 0.268 1 90.44 175 ASN B C 1
ATOM 3087 O O . ASN B 1 175 ? 14.039 -11.625 0.632 1 90.44 175 ASN B O 1
ATOM 3091 N N . CYS B 1 176 ? 12.359 -10.133 0.311 1 79.06 176 CYS B N 1
ATOM 3092 C CA . CYS B 1 176 ? 13.148 -8.977 0.731 1 79.06 176 CYS B CA 1
ATOM 3093 C C . CYS B 1 176 ? 13.305 -8.945 2.246 1 79.06 176 CYS B C 1
ATOM 3095 O O . CYS B 1 176 ? 13.883 -8.008 2.797 1 79.06 176 CYS B O 1
ATOM 3097 N N . GLU B 1 177 ? 12.688 -9.93 2.936 1 64.62 177 GLU B N 1
ATOM 3098 C CA . GLU B 1 177 ? 12.961 -10.078 4.363 1 64.62 177 GLU B CA 1
ATOM 3099 C C . GLU B 1 177 ? 14.438 -10.352 4.617 1 64.62 177 GLU B C 1
ATOM 3101 O O . GLU B 1 177 ? 14.922 -10.203 5.742 1 64.62 177 GLU B O 1
ATOM 3106 N N . ASN B 1 178 ? 15.031 -10.562 3.605 1 61.5 178 ASN B N 1
ATOM 3107 C CA . ASN B 1 178 ? 16.453 -10.906 3.684 1 61.5 178 ASN B CA 1
ATOM 3108 C C . ASN B 1 178 ? 17.328 -9.672 3.564 1 61.5 178 ASN B C 1
ATOM 3110 O O . ASN B 1 178 ? 18.562 -9.766 3.703 1 61.5 178 ASN B O 1
ATOM 3114 N N . LEU B 1 179 ? 16.672 -8.484 3.367 1 62.03 179 LEU B N 1
ATOM 3115 C CA . LEU B 1 179 ? 17.438 -7.242 3.244 1 62.03 179 LEU B CA 1
ATOM 3116 C C . LEU B 1 179 ? 17.328 -6.41 4.516 1 62.03 179 LEU B C 1
ATOM 3118 O O . LEU B 1 179 ? 16.219 -6.125 4.98 1 62.03 179 LEU B O 1
ATOM 3122 N N . LYS B 1 180 ? 18.422 -6.148 5.176 1 66 180 LYS B N 1
ATOM 3123 C CA . LYS B 1 180 ? 18.438 -5.242 6.32 1 66 180 LYS B CA 1
ATOM 3124 C C . LYS B 1 180 ? 18.375 -3.785 5.871 1 66 180 LYS B C 1
ATOM 3126 O O . LYS B 1 180 ? 19.172 -3.365 5.023 1 66 180 LYS B O 1
ATOM 3131 N N . LEU B 1 181 ? 17.391 -3.049 6.324 1 69.75 181 LEU B N 1
ATOM 3132 C CA . LEU B 1 181 ? 17.297 -1.631 5.996 1 69.75 181 LEU B CA 1
ATOM 3133 C C . LEU B 1 181 ? 18.188 -0.798 6.914 1 69.75 181 LEU B C 1
ATOM 3135 O O . LEU B 1 181 ? 18.266 -1.062 8.117 1 69.75 181 LEU B O 1
ATOM 3139 N N . VAL B 1 182 ? 18.875 0.151 6.336 1 68.81 182 VAL B N 1
ATOM 3140 C CA . VAL B 1 182 ? 19.75 1.062 7.082 1 68.81 182 VAL B CA 1
ATOM 3141 C C . VAL B 1 182 ? 19.234 2.494 6.926 1 68.81 182 VAL B C 1
ATOM 3143 O O . VAL B 1 182 ? 19.188 3.023 5.812 1 68.81 182 VAL B O 1
ATOM 3146 N N . PRO B 1 183 ? 18.781 3.102 8.102 1 68.56 183 PRO B N 1
ATOM 3147 C CA . PRO B 1 183 ? 18.406 4.516 7.977 1 68.56 183 PRO B CA 1
ATOM 3148 C C . PRO B 1 183 ? 19.562 5.379 7.461 1 68.56 183 PRO B C 1
ATOM 3150 O O . PRO B 1 183 ? 20.719 5.148 7.816 1 68.56 183 PRO B O 1
ATOM 3153 N N . ALA B 1 184 ? 19.203 6.301 6.547 1 68.62 184 ALA B N 1
ATOM 3154 C CA . ALA B 1 184 ? 20.234 7.172 5.973 1 68.62 184 ALA B CA 1
ATOM 3155 C C . ALA B 1 184 ? 20.562 8.32 6.918 1 68.62 184 ALA B C 1
ATOM 3157 O O . ALA B 1 184 ? 21.547 9.047 6.703 1 68.62 184 ALA B O 1
ATOM 3158 N N . GLY B 1 185 ? 19.703 8.508 7.977 1 59.62 185 GLY B N 1
ATOM 3159 C CA . GLY B 1 185 ? 19.906 9.539 8.984 1 59.62 185 GLY B CA 1
ATOM 3160 C C . GLY B 1 185 ? 19.469 9.109 10.375 1 59.62 185 GLY B C 1
ATOM 3161 O O . GLY B 1 185 ? 19.703 7.973 10.781 1 59.62 185 GLY B O 1
ATOM 3162 N N . SER B 1 186 ? 18.797 10.031 11.055 1 52.94 186 SER B N 1
ATOM 3163 C CA . SER B 1 186 ? 18.438 9.789 12.453 1 52.94 186 SER B CA 1
ATOM 3164 C C . SER B 1 186 ? 17.328 8.758 12.57 1 52.94 186 SER B C 1
ATOM 3166 O O . SER B 1 186 ? 16.344 8.82 11.828 1 52.94 186 SER B O 1
ATOM 3168 N N . MET B 1 187 ? 17.656 7.688 13.336 1 53.03 187 MET B N 1
ATOM 3169 C CA . MET B 1 187 ? 16.75 6.582 13.625 1 53.03 187 MET B CA 1
ATOM 3170 C C . MET B 1 187 ? 15.547 7.059 14.43 1 53.03 187 MET B C 1
ATOM 3172 O O . MET B 1 187 ? 14.469 6.465 14.359 1 53.03 187 MET B O 1
ATOM 3176 N N . GLY B 1 188 ? 15.719 8.188 15.133 1 52.59 188 GLY B N 1
ATOM 3177 C CA . GLY B 1 188 ? 14.734 8.555 16.141 1 52.59 188 GLY B CA 1
ATOM 3178 C C . GLY B 1 188 ? 13.359 8.828 15.555 1 52.59 188 GLY B C 1
ATOM 3179 O O . GLY B 1 188 ? 12.367 8.906 16.297 1 52.59 188 GLY B O 1
ATOM 3180 N N . LYS B 1 189 ? 13.242 8.672 14.25 1 64.19 189 LYS B N 1
ATOM 3181 C CA . LYS B 1 189 ? 11.953 9.062 13.688 1 64.19 189 LYS B CA 1
ATOM 3182 C C . LYS B 1 189 ? 11.18 7.844 13.188 1 64.19 189 LYS B C 1
ATOM 3184 O O . LYS B 1 189 ? 10.047 7.969 12.727 1 64.19 189 LYS B O 1
ATOM 3189 N N . ILE B 1 190 ? 11.75 6.637 13.383 1 65.12 190 ILE B N 1
ATOM 3190 C CA . ILE B 1 190 ? 11.07 5.461 12.852 1 65.12 190 ILE B CA 1
ATOM 3191 C C . ILE B 1 190 ? 10.086 4.918 13.891 1 65.12 190 ILE B C 1
ATOM 3193 O O . ILE B 1 190 ? 10.469 4.652 15.031 1 65.12 190 ILE B O 1
ATOM 3197 N N . LYS B 1 191 ? 8.844 4.891 13.539 1 68.81 191 LYS B N 1
ATOM 3198 C CA . LYS B 1 191 ? 7.793 4.266 14.336 1 68.81 191 LYS B CA 1
ATOM 3199 C C . LYS B 1 191 ? 7.363 2.934 13.734 1 68.81 191 LYS B C 1
ATOM 3201 O O . LYS B 1 191 ? 7.023 2.863 12.547 1 68.81 191 LYS B O 1
ATOM 3206 N N . LEU B 1 192 ? 7.602 1.885 14.445 1 68.44 192 LEU B N 1
ATOM 3207 C CA . LEU B 1 192 ? 7.176 0.566 13.992 1 68.44 192 LEU B CA 1
ATOM 3208 C C . LEU B 1 192 ? 5.867 0.159 14.664 1 68.44 192 LEU B C 1
ATOM 3210 O O . LEU B 1 192 ? 5.66 0.436 15.852 1 68.44 192 LEU B O 1
ATOM 3214 N N . PRO B 1 193 ? 4.809 -0.24 13.891 1 58.19 193 PRO B N 1
ATOM 3215 C CA . PRO B 1 193 ? 3.553 -0.686 14.5 1 58.19 193 PRO B CA 1
ATOM 3216 C C . PRO B 1 193 ? 3.736 -1.895 15.414 1 58.19 193 PRO B C 1
ATOM 3218 O O . PRO B 1 193 ? 4.113 -2.975 14.953 1 58.19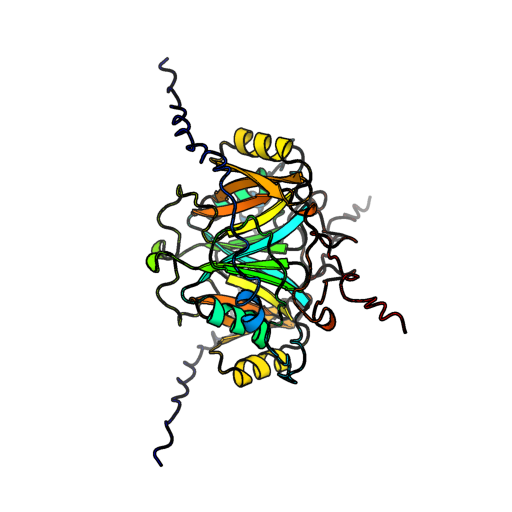 193 PRO B O 1
ATOM 3221 N N . PHE B 1 194 ? 4.371 -1.681 16.594 1 54.03 194 PHE B N 1
ATOM 3222 C CA . PHE B 1 194 ? 4.586 -2.801 17.5 1 54.03 194 PHE B CA 1
ATOM 3223 C C . PHE B 1 194 ? 3.287 -3.195 18.188 1 54.03 194 PHE B C 1
ATOM 3225 O O . PHE B 1 194 ? 2.404 -2.359 18.391 1 54.03 194 PHE B O 1
ATOM 3232 N N . ASP B 1 195 ? 3.02 -4.555 18.531 1 53.25 195 ASP B N 1
ATOM 3233 C CA . ASP B 1 195 ? 2.168 -5.254 19.484 1 53.25 195 ASP B CA 1
ATOM 3234 C C . ASP B 1 195 ? 0.698 -5.164 19.094 1 53.25 195 ASP B C 1
ATOM 3236 O O . ASP B 1 195 ? -0.146 -5.879 19.625 1 53.25 195 ASP B O 1
ATOM 3240 N N . ARG B 1 196 ? 0.399 -4.199 18.344 1 45.44 196 ARG B N 1
ATOM 3241 C CA . ARG B 1 196 ? -1.045 -4.156 18.141 1 45.44 196 ARG B CA 1
ATOM 3242 C C . ARG B 1 196 ? -1.382 -4.062 16.656 1 45.44 196 ARG B C 1
ATOM 3244 O O . ARG B 1 196 ? -0.641 -3.449 15.883 1 45.44 196 ARG B O 1
ATOM 3251 N N . HIS B 1 197 ? -2.174 -5.066 16.203 1 48.38 197 HIS B N 1
ATOM 3252 C CA . HIS B 1 197 ? -2.713 -4.957 14.844 1 48.38 197 HIS B CA 1
ATOM 3253 C C . HIS B 1 197 ? -3.641 -3.752 14.719 1 48.38 197 HIS B C 1
ATOM 3255 O O . HIS B 1 197 ? -4.445 -3.486 15.617 1 48.38 197 HIS B O 1
ATOM 3261 N N . ASN B 1 198 ? -3.412 -2.861 13.984 1 47.5 198 ASN B N 1
ATOM 3262 C CA . ASN B 1 198 ? -4.316 -1.78 13.609 1 47.5 198 ASN B CA 1
ATOM 3263 C C . ASN B 1 198 ? -4.785 -1.919 12.164 1 47.5 198 ASN B C 1
ATOM 3265 O O . ASN B 1 198 ? -3.963 -1.976 11.242 1 47.5 198 ASN B O 1
ATOM 3269 N N . PRO B 1 199 ? -6.137 -2.029 12.148 1 47.75 199 PRO B N 1
ATOM 3270 C CA . PRO B 1 199 ? -7.234 -1.985 13.117 1 47.75 199 PRO B CA 1
ATOM 3271 C C . PRO B 1 199 ? -7.348 -3.266 13.938 1 47.75 199 PRO B C 1
ATOM 3273 O O . PRO B 1 199 ? -6.809 -4.305 13.547 1 47.75 199 PRO B O 1
ATOM 3276 N N . PRO B 1 200 ? -8.078 -3.152 15.141 1 48.03 200 PRO B N 1
ATOM 3277 C CA . PRO B 1 200 ? -8.336 -4.352 15.945 1 48.03 200 PRO B CA 1
ATOM 3278 C C . PRO B 1 200 ? -9.211 -5.367 15.219 1 48.03 200 PRO B C 1
ATOM 3280 O O . PRO B 1 200 ? -10.055 -4.992 14.398 1 48.03 200 PRO B O 1
ATOM 3283 N N . LEU B 1 201 ? -8.961 -6.645 15.312 1 49.09 201 LEU B N 1
ATOM 3284 C CA . LEU B 1 201 ? -9.727 -7.738 14.727 1 49.09 201 LEU B CA 1
ATOM 3285 C C . LEU B 1 201 ? -10.586 -8.422 15.781 1 49.09 201 LEU B C 1
ATOM 3287 O O . LEU B 1 201 ? -10.133 -8.672 16.891 1 49.09 201 LEU B O 1
ATOM 3291 N N . ASP B 1 202 ? -11.922 -8.422 15.562 1 50.56 202 ASP B N 1
ATOM 3292 C CA . ASP B 1 202 ? -12.773 -9.266 16.391 1 50.56 202 ASP B CA 1
ATOM 3293 C C . ASP B 1 202 ? -12.68 -10.734 15.961 1 50.56 202 ASP B C 1
ATOM 3295 O O . ASP B 1 202 ? -13.352 -11.156 15.023 1 50.56 202 ASP B O 1
ATOM 3299 N N . LEU B 1 203 ? -11.789 -11.461 16.562 1 48.28 203 LEU B N 1
ATOM 3300 C CA . LEU B 1 203 ? -11.594 -12.859 16.188 1 48.28 203 LEU B CA 1
ATOM 3301 C C . LEU B 1 203 ? -12.617 -13.75 16.875 1 48.28 203 LEU B C 1
ATOM 3303 O O . LEU B 1 203 ? -12.742 -14.93 16.547 1 48.28 203 LEU B O 1
ATOM 3307 N N . ASP B 1 204 ? -13.312 -13.336 18.078 1 43.16 204 ASP B N 1
ATOM 3308 C CA . ASP B 1 204 ? -14.258 -14.148 18.844 1 43.16 204 ASP B CA 1
ATOM 3309 C C . ASP B 1 204 ? -15.633 -14.172 18.188 1 43.16 204 ASP B C 1
ATOM 3311 O O . ASP B 1 204 ? -16.562 -14.805 18.688 1 43.16 204 ASP B O 1
ATOM 3315 N N . ALA B 1 205 ? -15.945 -13.57 17.234 1 39.69 205 ALA B N 1
ATOM 3316 C CA . ALA B 1 205 ? -17.328 -13.609 16.766 1 39.69 205 ALA B CA 1
ATOM 3317 C C . ALA B 1 205 ? -17.766 -15.039 16.484 1 39.69 205 ALA B C 1
ATOM 3319 O O . ALA B 1 205 ? -18.953 -15.367 16.625 1 39.69 205 ALA B O 1
ATOM 3320 N N . ASN B 1 206 ? -17.188 -15.883 15.789 1 36.53 206 ASN B N 1
ATOM 3321 C CA . ASN B 1 206 ? -17.766 -17.188 15.469 1 36.53 206 ASN B CA 1
ATOM 3322 C C . ASN B 1 206 ? -17.578 -18.172 16.609 1 36.53 206 ASN B C 1
ATOM 3324 O O . ASN B 1 206 ? -17.781 -19.375 16.422 1 36.53 206 ASN B O 1
ATOM 3328 N N . SER B 1 207 ? -17.062 -17.938 17.797 1 35.91 207 SER B N 1
ATOM 3329 C CA . SER B 1 207 ? -17.016 -19.125 18.641 1 35.91 207 SER B CA 1
ATOM 3330 C C . SER B 1 207 ? -18.422 -19.578 19.031 1 35.91 207 SER B C 1
ATOM 3332 O O . SER B 1 207 ? -18.703 -20.781 19.031 1 35.91 207 SER B O 1
ATOM 3334 N N . ASN B 1 208 ? -19.141 -19.078 20.094 1 30.14 208 ASN B N 1
ATOM 3335 C CA . ASN B 1 208 ? -20.094 -19.859 20.875 1 30.14 208 ASN B CA 1
ATOM 3336 C C . ASN B 1 208 ? -21.469 -19.906 20.219 1 30.14 208 ASN B C 1
ATOM 3338 O O . ASN B 1 208 ? -22.219 -18.938 20.266 1 30.14 208 ASN B O 1
ATOM 3342 N N . PRO B 1 209 ? -21.703 -20.656 19.062 1 34.44 209 PRO B N 1
ATOM 3343 C CA . PRO B 1 209 ? -23.094 -21.047 18.953 1 34.44 209 PRO B CA 1
ATOM 3344 C C . PRO B 1 209 ? -23.609 -21.812 20.188 1 34.44 209 PRO B C 1
ATOM 3346 O O . PRO B 1 209 ? -23.094 -22.891 20.5 1 34.44 209 PRO B O 1
ATOM 3349 N N . SER B 1 210 ? -23.812 -21.25 21.359 1 28.8 210 SER B N 1
ATOM 3350 C CA . SER B 1 210 ? -24.578 -21.938 22.406 1 28.8 210 SER B CA 1
ATOM 3351 C C . SER B 1 210 ? -25.891 -22.484 21.859 1 28.8 210 SER B C 1
ATOM 3353 O O . SER B 1 210 ? -26.812 -21.703 21.578 1 28.8 210 SER B O 1
ATOM 3355 N N . TYR B 1 211 ? -25.891 -23.578 21.047 1 25.52 211 TYR B N 1
ATOM 3356 C CA . TYR B 1 211 ? -27.031 -24.484 21 1 25.52 211 TYR B CA 1
ATOM 3357 C C . TYR B 1 211 ? -27.359 -25.031 22.375 1 25.52 211 TYR B C 1
ATOM 3359 O O . TYR B 1 211 ? -26.5 -25.609 23.047 1 25.52 211 TYR B O 1
ATOM 3367 N N . SER B 1 212 ? -28.219 -24.344 23.203 1 26.14 212 SER B N 1
ATOM 3368 C CA . SER B 1 212 ? -29 -25 24.234 1 26.14 212 SER B CA 1
ATOM 3369 C C . SER B 1 212 ? -29.641 -26.297 23.734 1 26.14 212 SER B C 1
ATOM 3371 O O . SER B 1 212 ? -30.375 -26.281 22.734 1 26.14 212 SER B O 1
ATOM 3373 N N . TYR B 1 213 ? -29.109 -27.438 24.172 1 23.55 213 TYR B N 1
ATOM 3374 C CA . TYR B 1 213 ? -29.906 -28.656 24.297 1 23.55 213 TYR B CA 1
ATOM 3375 C C . TYR B 1 213 ? -31.062 -28.453 25.266 1 23.55 213 TYR B C 1
ATOM 3377 O O . TYR B 1 213 ? -30.938 -27.734 26.266 1 23.55 213 TYR B O 1
#

InterPro domains:
  IPR004360 Glyoxalase/fosfomycin resistance/dioxygenase domain [PF00903] (53-173)
  IPR029068 Glyoxalase/Bleomycin resistance protein/Dihydroxybiphenyl dioxygenase [G3DSA:3.10.180.10] (54-176)
  IPR029068 Glyoxalase/Bleomycin resistance protein/Dihydroxybiphenyl dioxygenase [SSF54593] (50-175)
  IPR037523 Vicinal oxygen chelate (VOC), core domain [PS51819] (52-176)

Nearest PDB structures (foldseek):
  3ey8-assembly1_A  TM=7.388E-01  e=1.173E-08  Vibrio cholerae
  5umq-assembly1_A  TM=7.247E-01  e=1.329E-08  Streptomyces sp. CB03234
  2p25-assembly1_A-2  TM=7.314E-01  e=3.281E-06  Enterococcus faecalis V583
  6p29-assembly1_B  TM=6.259E-01  e=4.712E-07  Pseudoalteromonas luteoviolacea
  2rbb-assembly1_B  TM=7.011E-01  e=4.013E-05  Paraburkholderia phytofirmans PsJN

Organism: Gossypium tomentosum (NCBI:txid34277)

Secondary structure (DSSP, 8-state):
----------------------------TTGGGSTTS-------PPPP-EEEEEEEEEEES-HHHHHHIIIIIT--EEEPPPTT--SSEEEEEETTEEEEEEE-S-GGGS-S-SS---TTSSEEEEEES-HHHHHHHHHHTT--EEEEEEE-TTS-EEEEEEEE-TTS-EEEEE-GGGPPB-BSS-GGG-----SS-SSPB---TTS------/---------------------S------S-GGGSTTTT------PPPP-EEEEEEEEEEES-HHHHHHIIIIIT--EEEPPPTT--SSEEEEEETTEEEEEEE-S-GGGS-S-TT---TTSSEEEEEES-HHHHHHHHHHTT--EEEEEEE-TT--EEEEEEEE-TTS-EEEEE-GGG--B-BSS-GGG-----S--SSPB---TTS------

Radius of gyration: 23.96 Å; Cα contacts (8 Å, |Δi|>4): 726; chains: 2; bounding box: 84×77×56 Å

Sequence (426 aa):
MVTPRVSAVTQAPFYLIPPLGRKVQQLPRASQGRIMQEGKEESGAAAPPLLALNHVSRLCRNVKKSIDFYTKVLGFVLVERPPALDFDGAWLFNYGVGIHLVQSKDDDKLPSDSHHLDPMDNHISFQCEDMEEMEQRLKEFNTEYIKRTMEDESGTKIDQLFFNDPDGFMVEICNCENLKLVPAGSMGKIKLPFDRHNPPLDLDANSNPSYSYMVTPRVSAVTQAPFYLIPPLGRKVQQLPRASQGRIMQEGKEESGAAAPPLLALNHVSRLCRNVKKSIDFYTKVLGFVLVERPPALDFDGAWLFNYGVGIHLVQSKDDDKLPSDSHHLDPMDNHISFQCEDMEEMEQRLKEFNTEYIKRTMEDESGTKIDQLFFNDPDGFMVEICNCENLKLVPAGSMGKIKLPFDRHNPPLDLDANSNPSYSY

Solvent-accessible surface area (backbone atoms only — not comparable to full-atom values): 25488 Å² total; per-residue (Å²): 134,84,75,80,78,77,75,74,79,76,76,74,77,74,78,71,75,70,83,74,78,69,80,73,68,75,66,74,79,58,73,78,54,61,77,66,47,81,68,66,78,54,78,79,65,74,76,55,52,63,46,29,56,33,33,40,33,39,57,21,90,48,51,67,60,41,49,49,44,42,30,71,68,65,34,35,35,55,29,59,66,67,80,83,59,87,65,65,57,48,39,30,37,35,30,54,35,30,41,37,39,27,53,51,92,50,74,84,80,40,56,86,58,55,77,71,81,56,92,74,46,57,31,42,28,31,26,33,84,40,65,68,61,47,51,51,50,34,55,75,68,69,47,70,68,50,78,47,76,45,65,47,99,85,64,49,73,35,47,38,39,38,33,50,47,89,48,22,54,35,37,33,41,25,39,52,59,77,43,69,43,36,63,67,59,80,65,90,61,61,44,64,59,66,99,53,68,53,43,42,69,50,78,70,73,80,62,80,77,78,75,80,128,133,84,75,81,77,77,76,74,80,76,76,75,79,73,76,71,76,70,82,76,77,69,81,73,69,77,65,75,88,58,73,78,59,64,75,64,62,72,66,68,76,54,76,79,65,74,77,55,53,63,46,30,56,34,33,40,32,39,56,20,87,50,50,68,60,42,50,49,43,43,32,72,69,64,34,36,35,57,31,59,67,66,81,83,59,86,64,66,55,49,38,29,37,35,28,53,36,31,42,35,40,27,53,50,92,51,72,83,80,42,56,84,59,56,78,71,81,56,94,75,46,56,31,42,28,31,25,32,85,40,66,65,62,46,52,51,48,33,55,75,67,71,48,70,66,52,79,48,77,44,65,47,98,86,62,50,72,35,47,36,38,37,32,51,47,90,48,22,54,35,38,34,41,25,37,51,58,75,44,70,41,36,62,68,57,80,65,88,62,59,47,63,58,66,98,51,69,50,43,42,68,49,80,68,74,79,61,80,77,76,76,80,128